Protein AF-A0A976DIZ8-F1 (afdb_monomer)

Sequence (407 aa):
MTGITNAMVRDAPTFFEIREALRALLTDAFFVAHNARFDYGFIKNEFRRVGEAFTSDALCTVRLSRALYPDADGHGLDAIIRRHRLSGFARHRAMGDVEATAAFVQHATDDHGADAVSAATKSLLKMPSLPAQLESNSIANLPDSPGVYLFYGINDLPIYIGKAKQLRERVRSHFSSDHMSSNDVRLSQELRRIEWQSTAGEFSALLLEAQWVKEKMPLHNIALRKRSKLGFYAISIGDDSVETAPLWFSADEWVAAQQSAEARIFYGPFNDKAAGKRWLADVTKLHRLCEHAVGISKPRGALDPCFARQVGRCLGACVDQETAQQHRERMIAALSGSEMPVWPFVGAVTFEERDEANDRVDLLQFDEWCALAGGVRLPFDVDVFKLIGRMLAKHADDFSGLRRIKV

Foldseek 3Di:
DAPDDCVNCVPPDDCVVCVVVVCVVQPPDEAEAAQSLLVVLVNQVSCVVVVHGDDHQYDHQLQLCCQQPVPAPDRHLVSLCVVLVPDDAPPSHPVSRVVSRVVSLVSSCVVVNPVSSVVSSVVVSVDQDAQSQEDPCQLVPFAQAWWKKFFAFPDPQTQDIDTDRGRSVVVCVLRGSPDHDPLSSVSSVRGNHMDIDGDFGRLRRLVVRLVCCCVRVHNSPVPSPDPFQWWKWKAWDDPPPPQQATDIDTQQRVVVVVPDPTDIWIFDGDSHPVRVLVVLVVLCQVLLAACCSHVNDPAPDQQRGGPCVVVVSHCRCSRPSAPSVRRSVSSCVSCPPRTDDFDFFDFKKWAWRHRPPVRDIDIWIDGRLFTDDPNHTDTRDPSSSVSVVVCCVPPVPRIPPGDGDPD

Nearest PDB structures (foldseek):
  1yd6-assembly1_D  TM=8.999E-01  e=1.025E-06  [Bacillus] caldotenax
  1yd3-assembly1_A  TM=9.220E-01  e=2.955E-06  Thermotoga maritima
  1yd1-assembly1_A  TM=9.243E-01  e=4.129E-06  Thermotoga maritima
  1yd2-assembly1_A  TM=9.216E-01  e=3.304E-06  Thermotoga maritima
  1yd4-assembly1_A  TM=9.228E-01  e=6.098E-06  Thermotoga maritima

Secondary structure (DSSP, 8-state):
-----HHHHHTSPPHHHHHHHHHHHHTTS-EEETTTHHHHHHHHHHHHHTT------EEEHHHHHHHH-TTSS--SHHHHHHHTT-----TTSHHHHHHHHHHHHHHHHHHH-HHHHHHHHHHHHTS----TTS-TTTTTTS-SS-EEEEEE-SSSSEEEEEEESSHHHHHHHTT-TTS--HHHHHHHHH--EEEEEE-SSHHHHHHHHHHHHHHH--TT-TTTT-----EEEEEE-STT----SPEEEEHHHHHHHHTSSS-EEEEEEESSHHHHHHHHHHHHHHTT--TTTTTSS--SSTTPPPHHHHTT-S--GGGTSS-HHHHHHHHHHHHTT-BPPPP-BSS-EEEEEEETTTTEEEEEEEETTEEEETTEEPP--HHHHHHHHHHHTT-TTSEES--B---

Solvent-accessible surface area (backbone atoms only — not comparable to full-atom values): 23288 Å² total; per-residue (Å²): 125,68,84,80,49,75,76,72,55,68,83,47,81,50,68,81,76,44,46,64,64,52,47,62,69,46,56,102,36,74,46,72,32,78,46,22,70,59,63,50,50,54,55,36,49,56,34,43,74,74,75,37,88,66,87,63,58,61,45,34,49,32,60,50,42,44,73,76,44,70,89,54,91,59,55,50,70,71,40,46,32,61,77,69,66,60,80,94,62,58,73,66,33,76,66,23,50,51,52,52,46,51,52,47,54,51,49,50,29,74,74,61,33,63,68,53,48,50,53,51,49,61,58,56,67,76,50,87,64,70,55,80,64,46,62,91,55,68,62,71,72,43,52,89,36,13,9,29,38,34,35,19,33,95,51,99,57,40,39,32,70,46,63,26,68,34,36,33,61,50,57,47,46,68,44,40,91,87,70,71,48,80,64,42,54,52,48,54,71,48,37,48,44,78,51,74,45,78,36,23,28,57,65,57,10,53,52,53,36,57,50,47,37,56,74,61,53,23,76,68,44,65,82,68,46,62,86,64,58,34,23,32,39,34,40,70,61,56,99,82,55,86,63,75,40,58,42,83,29,45,40,69,51,41,62,57,51,71,74,44,93,64,50,62,52,45,34,55,85,21,66,27,70,68,55,42,51,48,54,53,50,51,54,30,61,75,70,31,41,38,44,45,56,52,60,77,46,81,67,92,50,92,63,40,71,35,71,50,40,77,74,71,42,25,72,30,55,38,56,73,69,29,52,73,63,60,52,45,54,52,48,54,62,70,47,60,93,52,58,50,81,73,67,62,49,66,64,62,36,36,38,69,38,66,22,81,92,74,78,34,75,40,81,45,36,36,41,85,69,21,50,37,60,97,84,42,76,47,75,72,43,70,69,57,32,56,48,51,54,58,42,51,76,74,49,62,82,61,46,47,69,80,48,64,66,84,125

Radius of gyration: 30.92 Å; Cα contacts (8 Å, |Δi|>4): 605; chains: 1; bounding box: 74×35×81 Å

Structure (mmCIF, N/CA/C/O backbone):
data_AF-A0A976DIZ8-F1
#
_entry.id   AF-A0A976DIZ8-F1
#
loop_
_atom_site.group_PDB
_atom_site.id
_atom_site.type_symbol
_atom_site.label_atom_id
_atom_site.label_alt_id
_atom_site.label_comp_id
_atom_site.label_asym_id
_atom_site.label_entity_id
_atom_site.label_seq_id
_atom_site.pdbx_PDB_ins_code
_atom_site.Cartn_x
_atom_site.Cartn_y
_atom_site.Cartn_z
_atom_site.occupancy
_atom_site.B_iso_or_equiv
_atom_site.auth_seq_id
_atom_site.auth_comp_id
_atom_site.auth_asym_id
_atom_site.auth_atom_id
_atom_site.pdbx_PDB_model_num
ATOM 1 N N . MET A 1 1 ? -2.213 11.431 -29.470 1.00 51.69 1 MET A N 1
ATOM 2 C CA . MET A 1 1 ? -0.811 10.966 -29.548 1.00 51.69 1 MET A CA 1
ATOM 3 C C . MET A 1 1 ? -0.569 9.994 -30.704 1.00 51.69 1 MET A C 1
ATOM 5 O O . MET A 1 1 ? 0.372 10.235 -31.429 1.00 51.69 1 MET A O 1
ATOM 9 N N . THR A 1 2 ? -1.399 8.967 -30.945 1.00 62.09 2 THR A N 1
ATOM 10 C CA . THR A 1 2 ? -1.218 8.031 -32.090 1.00 62.09 2 THR A CA 1
ATOM 11 C C . THR A 1 2 ? -2.071 8.349 -33.329 1.00 62.09 2 THR A C 1
ATOM 13 O O . THR A 1 2 ? -1.835 7.821 -34.414 1.00 62.09 2 THR A O 1
ATOM 16 N N . GLY A 1 3 ? -3.109 9.181 -33.176 1.00 69.19 3 GLY A N 1
ATOM 17 C CA . GLY A 1 3 ? -4.080 9.462 -34.241 1.00 69.19 3 GLY A CA 1
ATOM 18 C C . GLY A 1 3 ? -5.002 8.281 -34.579 1.00 69.19 3 GLY A C 1
ATOM 19 O O . GLY A 1 3 ? -5.645 8.307 -35.622 1.00 69.19 3 GLY A O 1
ATOM 20 N N . ILE A 1 4 ? -5.053 7.248 -33.728 1.00 79.12 4 ILE A N 1
ATOM 21 C CA . ILE A 1 4 ? -5.977 6.111 -33.851 1.00 79.12 4 ILE A CA 1
ATOM 22 C C . ILE A 1 4 ? -7.301 6.481 -33.170 1.00 79.12 4 ILE A C 1
ATOM 24 O O . ILE A 1 4 ? -7.298 6.928 -32.023 1.00 79.12 4 ILE A O 1
ATOM 28 N N . THR A 1 5 ? -8.424 6.308 -33.870 1.00 86.19 5 THR A N 1
ATOM 29 C CA . THR A 1 5 ? -9.771 6.616 -33.359 1.00 86.19 5 THR A CA 1
ATOM 30 C C . THR A 1 5 ? -10.571 5.344 -33.083 1.00 86.19 5 THR A C 1
ATOM 32 O O . THR A 1 5 ? -10.300 4.299 -33.670 1.00 86.19 5 THR A O 1
ATOM 35 N N . ASN A 1 6 ? -11.612 5.439 -32.248 1.00 89.31 6 ASN A N 1
ATOM 36 C CA . ASN A 1 6 ? -12.526 4.316 -31.990 1.00 89.31 6 ASN A CA 1
ATOM 37 C C . ASN A 1 6 ? -13.172 3.769 -33.274 1.00 89.31 6 ASN A C 1
ATOM 39 O O . ASN A 1 6 ? -13.489 2.589 -33.338 1.00 89.31 6 ASN A O 1
ATOM 43 N N . ALA A 1 7 ? -13.358 4.611 -34.297 1.00 90.94 7 ALA A N 1
ATOM 44 C CA . ALA A 1 7 ? -13.878 4.178 -35.590 1.00 90.94 7 ALA A CA 1
ATOM 45 C C . ALA A 1 7 ? -12.876 3.294 -36.349 1.00 90.94 7 ALA A C 1
ATOM 47 O O . ALA A 1 7 ? -13.280 2.310 -36.952 1.00 90.94 7 ALA A O 1
ATOM 48 N N . MET A 1 8 ? -11.575 3.600 -36.274 1.00 86.19 8 MET A N 1
ATOM 49 C CA . MET A 1 8 ? -10.526 2.832 -36.960 1.00 86.19 8 MET A CA 1
ATOM 50 C C . MET A 1 8 ? -10.336 1.423 -36.391 1.00 86.19 8 MET A C 1
ATOM 52 O O . MET A 1 8 ? -9.870 0.546 -37.106 1.00 86.19 8 MET A O 1
ATOM 56 N N . VAL A 1 9 ? -10.649 1.219 -35.109 1.00 90.19 9 VAL A N 1
ATOM 57 C CA . VAL A 1 9 ? -10.436 -0.064 -34.418 1.00 90.19 9 VAL A CA 1
ATOM 58 C C . VAL A 1 9 ? -11.716 -0.872 -34.225 1.00 90.19 9 VAL A C 1
ATOM 60 O O . VAL A 1 9 ? -11.640 -1.992 -33.738 1.00 90.19 9 VAL A O 1
ATOM 63 N N . ARG A 1 10 ? -12.885 -0.319 -34.583 1.00 91.56 10 ARG A N 1
ATOM 64 C CA . ARG A 1 10 ? -14.187 -0.973 -34.375 1.00 91.56 10 ARG A CA 1
ATOM 65 C C . ARG A 1 10 ? -14.275 -2.319 -35.088 1.00 91.56 10 ARG A C 1
ATOM 67 O O . ARG A 1 10 ? -14.713 -3.285 -34.480 1.00 91.56 10 ARG A O 1
ATOM 74 N N . ASP A 1 11 ? -13.837 -2.338 -36.342 1.00 91.88 11 ASP A N 1
ATOM 75 C CA . ASP A 1 11 ? -13.905 -3.501 -37.233 1.00 91.88 11 ASP A CA 1
ATOM 76 C C . ASP A 1 11 ? -12.501 -4.057 -37.541 1.00 91.88 11 ASP A C 1
ATOM 78 O O . ASP A 1 11 ? -12.310 -4.828 -38.479 1.00 91.88 11 ASP A O 1
ATOM 82 N N . ALA A 1 12 ? -11.489 -3.622 -36.781 1.00 92.06 12 ALA A N 1
ATOM 83 C CA . ALA A 1 12 ? -10.128 -4.117 -36.923 1.00 92.06 12 ALA A CA 1
ATOM 84 C C . ALA A 1 12 ? -10.014 -5.530 -36.328 1.00 92.06 12 ALA A C 1
ATOM 86 O O . ALA A 1 12 ? -10.674 -5.825 -35.328 1.00 92.06 12 ALA A O 1
ATOM 87 N N . PRO A 1 13 ? -9.151 -6.391 -36.894 1.00 92.44 13 PRO A N 1
ATOM 88 C CA . PRO A 1 1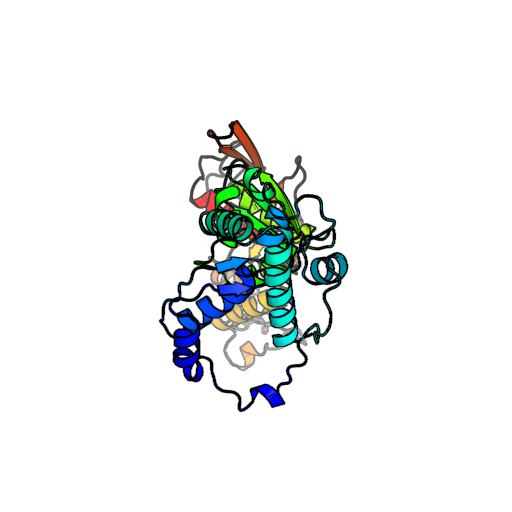3 ? -8.980 -7.739 -36.385 1.00 92.44 13 PRO A CA 1
ATOM 89 C C . PRO A 1 13 ? -8.423 -7.714 -34.959 1.00 92.44 13 PRO A C 1
ATOM 91 O O . PRO A 1 13 ? -7.557 -6.910 -34.598 1.00 92.44 13 PRO A O 1
ATOM 94 N N . THR A 1 14 ? -8.928 -8.626 -34.142 1.00 93.06 14 THR A N 1
ATOM 95 C CA . THR A 1 14 ? -8.436 -8.901 -32.799 1.00 93.06 14 THR A CA 1
ATOM 96 C C . THR A 1 14 ? -7.023 -9.472 -32.847 1.00 93.06 14 THR A C 1
ATOM 98 O O . THR A 1 14 ? -6.583 -10.033 -33.852 1.00 93.06 14 THR A O 1
ATOM 101 N N . PHE A 1 15 ? -6.310 -9.401 -31.718 1.00 92.50 15 PHE A N 1
ATOM 102 C CA . PHE A 1 15 ? -5.000 -10.042 -31.615 1.00 92.50 15 PHE A CA 1
ATOM 103 C C . PHE A 1 15 ? -5.067 -11.537 -31.956 1.00 92.50 15 PHE A C 1
ATOM 105 O O . PHE A 1 15 ? -4.205 -12.046 -32.666 1.00 92.50 15 PHE A O 1
ATOM 112 N N . PHE A 1 16 ? -6.118 -12.226 -31.494 1.00 92.62 16 PHE A N 1
ATOM 113 C CA . PHE A 1 16 ? -6.321 -13.640 -31.787 1.00 92.62 16 PHE A CA 1
ATOM 114 C C . PHE A 1 16 ? -6.349 -13.891 -33.300 1.00 92.62 16 PHE A C 1
ATOM 116 O O . PHE A 1 16 ? -5.693 -14.813 -33.764 1.00 92.62 16 PHE A O 1
ATOM 123 N N . GLU A 1 17 ? -7.020 -13.054 -34.086 1.00 94.12 17 GLU A N 1
ATOM 124 C CA . GLU A 1 17 ? -7.113 -13.222 -35.543 1.00 94.12 17 GLU A CA 1
ATOM 125 C C . GLU A 1 17 ? -5.789 -12.954 -36.276 1.00 94.12 17 GLU A C 1
ATOM 127 O O . GLU A 1 17 ? -5.514 -13.600 -37.284 1.00 94.12 17 GLU A O 1
ATOM 132 N N . ILE A 1 18 ? -4.940 -12.052 -35.768 1.00 94.50 18 ILE A N 1
ATOM 133 C CA . ILE A 1 18 ? -3.658 -11.709 -36.417 1.00 94.50 18 ILE A CA 1
ATOM 134 C C . ILE A 1 18 ? -2.456 -12.519 -35.912 1.00 94.50 18 ILE A C 1
ATOM 136 O O . ILE A 1 18 ? -1.374 -12.414 -36.492 1.00 94.50 18 ILE A O 1
ATOM 140 N N . ARG A 1 19 ? -2.605 -13.299 -34.832 1.00 93.31 19 ARG A N 1
ATOM 141 C CA . ARG A 1 19 ? -1.468 -13.897 -34.107 1.00 93.31 19 ARG A CA 1
ATOM 142 C C . ARG A 1 19 ? -0.585 -14.796 -34.973 1.00 93.31 19 ARG A C 1
ATOM 144 O O . ARG A 1 19 ? 0.632 -14.718 -34.851 1.00 93.31 19 ARG A O 1
ATOM 151 N N . GLU A 1 20 ? -1.174 -15.591 -35.867 1.00 92.25 20 GLU A N 1
ATOM 152 C CA . GLU A 1 20 ? -0.430 -16.516 -36.737 1.00 92.25 20 GLU A CA 1
ATOM 153 C C . GLU A 1 20 ? 0.381 -15.758 -37.790 1.00 92.25 20 GLU A C 1
ATOM 155 O O . GLU A 1 20 ? 1.561 -16.036 -37.995 1.00 92.25 20 GLU A O 1
ATOM 160 N N . ALA A 1 21 ? -0.221 -14.735 -38.404 1.00 92.31 21 ALA A N 1
ATOM 161 C CA . ALA A 1 21 ? 0.467 -13.877 -39.363 1.00 92.31 21 ALA A CA 1
ATOM 162 C C . ALA A 1 21 ? 1.617 -13.108 -38.694 1.00 92.31 21 ALA A C 1
ATOM 164 O O . ALA A 1 21 ? 2.721 -13.040 -39.231 1.00 92.31 21 ALA A O 1
ATOM 165 N N . LEU A 1 22 ? 1.385 -12.575 -37.490 1.00 90.38 22 LEU A N 1
ATOM 166 C CA . LEU A 1 22 ? 2.418 -11.891 -36.719 1.00 90.38 22 LEU A CA 1
ATOM 167 C C . LEU A 1 22 ? 3.536 -12.851 -36.291 1.00 90.38 22 LEU A C 1
ATOM 169 O O . LEU A 1 22 ? 4.710 -12.508 -36.397 1.00 90.38 22 LEU A O 1
ATOM 173 N N . ARG A 1 23 ? 3.196 -14.063 -35.840 1.00 87.56 23 ARG A N 1
ATOM 174 C CA . ARG A 1 23 ? 4.169 -15.096 -35.468 1.00 87.56 23 ARG A CA 1
ATOM 175 C C . ARG A 1 23 ? 5.042 -15.483 -36.656 1.00 87.56 23 ARG A C 1
ATOM 177 O O . ARG A 1 23 ? 6.257 -15.557 -36.496 1.00 87.56 23 ARG A O 1
ATOM 184 N N . ALA A 1 24 ? 4.453 -15.664 -37.835 1.00 88.88 24 ALA A N 1
ATOM 185 C CA . ALA A 1 24 ? 5.196 -15.964 -39.054 1.00 88.88 24 ALA A CA 1
ATOM 186 C C . ALA A 1 24 ? 6.201 -14.855 -39.413 1.00 88.88 24 ALA A C 1
ATOM 188 O O . ALA A 1 24 ? 7.329 -15.163 -39.778 1.00 88.88 24 ALA A O 1
ATOM 189 N N . LEU A 1 25 ? 5.835 -13.578 -39.240 1.00 87.69 25 LEU A N 1
ATOM 190 C CA . LEU A 1 25 ? 6.742 -12.444 -39.482 1.00 87.69 25 LEU A CA 1
ATOM 191 C C . LEU A 1 25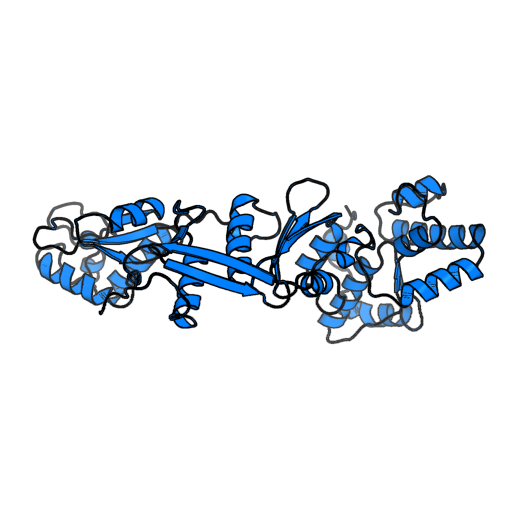 ? 7.899 -12.352 -38.476 1.00 87.69 25 LEU A C 1
ATOM 193 O O . LEU A 1 25 ? 8.941 -11.785 -38.794 1.00 87.69 25 LEU A O 1
ATOM 197 N N . LEU A 1 26 ? 7.701 -12.851 -37.255 1.00 84.31 26 LEU A N 1
ATOM 198 C CA . LEU A 1 26 ? 8.660 -12.735 -36.152 1.00 84.31 26 LEU A CA 1
ATOM 199 C C . LEU A 1 26 ? 9.518 -13.993 -35.951 1.00 84.31 26 LEU A C 1
ATOM 201 O O . LEU A 1 26 ? 10.469 -13.959 -35.170 1.00 84.31 26 LEU A O 1
ATOM 205 N N . THR A 1 27 ? 9.182 -15.097 -36.620 1.00 81.12 27 THR A N 1
ATOM 206 C CA . THR A 1 27 ? 9.948 -16.349 -36.559 1.00 81.12 27 THR A CA 1
ATOM 207 C C . THR A 1 27 ? 11.253 -16.185 -37.337 1.00 81.12 27 THR A C 1
ATOM 209 O O . THR A 1 27 ? 11.248 -15.641 -38.436 1.00 81.12 27 THR A O 1
ATOM 212 N N . ASP A 1 28 ? 12.371 -16.613 -36.743 1.00 80.25 28 ASP A N 1
ATOM 213 C CA . ASP A 1 28 ? 13.735 -16.490 -37.291 1.00 80.25 28 ASP A CA 1
ATOM 214 C C . ASP A 1 28 ? 14.177 -15.054 -37.644 1.00 80.25 28 ASP A C 1
ATOM 216 O O . ASP A 1 28 ? 15.145 -14.843 -38.377 1.00 80.25 28 ASP A O 1
ATOM 220 N N . ALA A 1 29 ? 13.499 -14.049 -37.080 1.00 83.25 29 ALA A N 1
ATOM 221 C CA . ALA A 1 29 ? 13.803 -12.637 -37.267 1.00 83.25 29 ALA A CA 1
ATOM 222 C C . ALA A 1 29 ? 14.274 -11.972 -35.964 1.00 83.25 29 ALA A C 1
ATOM 224 O O . ALA A 1 29 ? 13.821 -12.303 -34.863 1.00 83.25 29 ALA A O 1
ATOM 225 N N 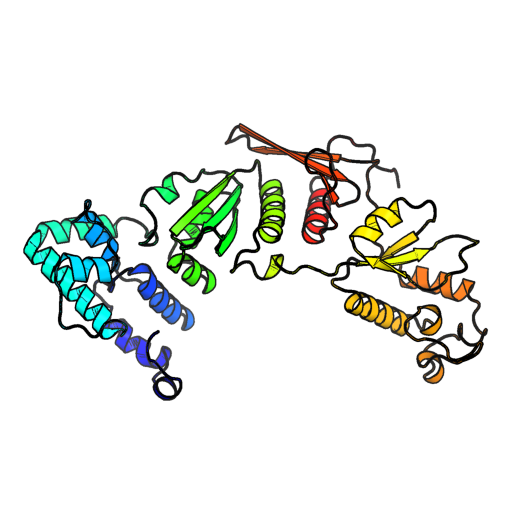. PHE A 1 30 ? 15.145 -10.966 -36.101 1.00 83.19 30 PHE A N 1
ATOM 226 C CA . PHE A 1 30 ? 15.471 -10.056 -35.004 1.00 83.19 30 PHE A CA 1
ATOM 227 C C . PHE A 1 30 ? 14.348 -9.036 -34.815 1.00 83.19 30 PHE A C 1
ATOM 229 O O . PHE A 1 30 ? 13.990 -8.301 -35.737 1.00 83.19 30 PHE A O 1
ATOM 236 N N . PHE A 1 31 ? 13.841 -8.926 -33.592 1.00 86.44 31 PHE A N 1
ATOM 237 C CA . PHE A 1 31 ? 12.908 -7.882 -33.205 1.00 86.44 31 PHE A CA 1
ATOM 238 C C . PHE A 1 31 ? 13.647 -6.554 -32.993 1.00 86.44 31 PHE A C 1
ATOM 240 O O . PHE A 1 31 ? 14.245 -6.310 -31.943 1.00 86.44 31 PHE A O 1
ATOM 247 N N . VAL A 1 32 ? 13.618 -5.670 -33.988 1.00 88.44 32 VAL A N 1
ATOM 248 C CA . VAL A 1 32 ? 14.286 -4.363 -33.911 1.00 88.44 32 VAL A CA 1
ATOM 249 C C . VAL A 1 32 ? 13.275 -3.267 -33.600 1.00 88.44 32 VAL A C 1
ATOM 251 O O . VAL A 1 32 ? 12.296 -3.096 -34.320 1.00 88.44 32 VAL A O 1
ATOM 254 N N . ALA A 1 33 ? 13.531 -2.483 -32.554 1.00 87.44 33 ALA A N 1
ATOM 255 C CA . ALA A 1 33 ? 12.687 -1.339 -32.219 1.00 87.44 33 ALA A CA 1
ATOM 256 C C . ALA A 1 33 ? 13.443 -0.248 -31.447 1.00 87.44 33 ALA A C 1
ATOM 258 O O . ALA A 1 33 ? 14.450 -0.487 -30.762 1.00 87.44 33 ALA A O 1
ATOM 259 N N . HIS A 1 34 ? 12.944 0.984 -31.547 1.00 85.44 34 HIS A N 1
ATOM 260 C CA . HIS A 1 34 ? 13.452 2.099 -30.762 1.00 85.44 34 HIS A CA 1
ATOM 261 C C . HIS A 1 34 ? 12.857 2.058 -29.358 1.00 85.44 34 HIS A C 1
ATOM 263 O O . HIS A 1 34 ? 11.666 2.265 -29.178 1.00 85.44 34 HIS A O 1
ATOM 269 N N . ASN A 1 35 ? 13.703 1.772 -28.362 1.00 79.88 35 ASN A N 1
ATOM 270 C CA . ASN A 1 35 ? 13.272 1.309 -27.040 1.00 79.88 35 ASN A CA 1
ATOM 271 C C . ASN A 1 35 ? 12.564 -0.063 -27.100 1.00 79.88 35 ASN A C 1
ATOM 273 O O . ASN A 1 35 ? 11.532 -0.256 -26.467 1.00 79.88 35 ASN A O 1
ATOM 277 N N . ALA A 1 36 ? 13.153 -1.028 -27.827 1.00 81.81 36 ALA A N 1
ATOM 278 C CA . ALA A 1 36 ? 12.550 -2.327 -28.168 1.00 81.81 36 ALA A CA 1
ATOM 279 C C . ALA A 1 36 ? 11.885 -3.094 -27.023 1.00 81.81 36 ALA A C 1
ATOM 281 O O . ALA A 1 36 ? 10.942 -3.844 -27.246 1.00 81.81 36 ALA A O 1
ATOM 282 N N . ARG A 1 37 ? 12.343 -2.892 -25.787 1.00 71.38 37 ARG A N 1
ATOM 283 C CA . ARG A 1 37 ? 11.727 -3.487 -24.605 1.00 71.38 37 ARG A CA 1
ATOM 284 C C . ARG A 1 37 ? 10.241 -3.126 -24.458 1.00 71.38 37 ARG A C 1
ATOM 286 O O . ARG A 1 37 ? 9.473 -3.956 -23.976 1.00 71.38 37 ARG A O 1
ATOM 293 N N . PHE A 1 38 ? 9.858 -1.911 -24.847 1.00 72.50 38 PHE A N 1
ATOM 294 C CA . PHE A 1 38 ? 8.477 -1.442 -24.828 1.00 72.50 38 PHE A CA 1
ATOM 295 C C . PHE A 1 38 ? 7.609 -2.295 -25.759 1.00 72.50 38 PHE A C 1
ATOM 297 O O . PHE A 1 38 ? 6.765 -3.046 -25.275 1.00 72.50 38 PHE A O 1
ATOM 304 N N . ASP A 1 39 ? 7.871 -2.252 -27.066 1.00 81.25 39 ASP A N 1
ATOM 305 C CA . ASP A 1 39 ? 7.075 -2.949 -28.083 1.00 81.25 39 ASP A CA 1
ATOM 306 C C . ASP A 1 39 ? 7.109 -4.473 -27.904 1.00 81.25 39 ASP A C 1
ATOM 308 O O . ASP A 1 39 ? 6.077 -5.143 -27.989 1.00 81.25 39 ASP A O 1
ATOM 312 N N . TYR A 1 40 ? 8.273 -5.022 -27.544 1.00 82.75 40 TYR A N 1
ATOM 313 C CA . TYR A 1 40 ? 8.436 -6.446 -27.258 1.00 82.75 40 TYR A CA 1
ATOM 314 C C . TYR A 1 40 ? 7.557 -6.901 -26.083 1.00 82.75 40 TYR A C 1
ATOM 316 O O . TYR A 1 40 ? 6.974 -7.985 -26.113 1.00 82.75 40 TYR A O 1
ATOM 324 N N . GLY A 1 41 ? 7.420 -6.060 -25.050 1.00 74.31 41 GLY A N 1
ATOM 325 C CA . GLY A 1 41 ? 6.549 -6.318 -23.906 1.00 74.31 41 GLY A CA 1
ATOM 326 C C . GLY A 1 41 ? 5.069 -6.401 -24.286 1.00 74.31 41 GLY A C 1
ATOM 327 O O . GLY A 1 41 ? 4.376 -7.290 -23.788 1.00 74.31 41 GLY A O 1
ATOM 328 N N . PHE A 1 42 ? 4.594 -5.534 -25.191 1.00 82.81 42 PHE A N 1
ATOM 329 C CA . PHE A 1 42 ? 3.218 -5.604 -25.706 1.00 82.81 42 PHE A CA 1
ATOM 330 C C . PHE A 1 42 ? 2.972 -6.919 -26.432 1.00 82.81 42 PHE A C 1
ATOM 332 O O . PHE A 1 42 ? 2.051 -7.646 -26.068 1.00 82.81 42 PHE A O 1
ATOM 339 N N . ILE A 1 43 ? 3.831 -7.265 -27.391 1.00 85.19 43 ILE A N 1
ATOM 340 C CA . ILE A 1 43 ? 3.676 -8.482 -28.196 1.00 85.19 43 ILE A CA 1
ATOM 341 C C . ILE A 1 43 ? 3.722 -9.730 -27.308 1.00 85.19 43 ILE A C 1
ATOM 343 O O . ILE A 1 43 ? 2.827 -10.572 -27.379 1.00 85.19 43 ILE A O 1
ATOM 347 N N . LYS A 1 44 ? 4.702 -9.822 -26.399 1.00 81.56 44 LYS A N 1
ATOM 348 C CA . LYS A 1 44 ? 4.814 -10.947 -25.458 1.00 81.56 44 LYS A CA 1
ATOM 349 C C . LYS A 1 44 ? 3.575 -11.088 -24.574 1.00 81.56 44 LYS A C 1
ATOM 351 O O . LYS A 1 44 ? 3.138 -12.204 -24.300 1.00 81.56 44 LYS A O 1
ATOM 356 N N . ASN A 1 45 ? 3.007 -9.973 -24.113 1.00 79.44 45 ASN A N 1
ATOM 357 C CA . ASN A 1 45 ? 1.813 -10.001 -23.278 1.00 79.44 45 ASN A CA 1
ATOM 358 C C . ASN A 1 45 ? 0.556 -10.408 -24.060 1.00 79.44 45 ASN A C 1
ATOM 360 O O . ASN A 1 45 ? -0.261 -11.151 -23.521 1.00 79.44 45 ASN A O 1
ATOM 364 N N . GLU A 1 46 ? 0.402 -9.968 -25.310 1.00 87.81 46 GLU A N 1
ATOM 365 C CA . GLU A 1 46 ? -0.732 -10.382 -26.143 1.00 87.81 46 GLU A CA 1
ATOM 366 C C . GLU A 1 46 ? -0.679 -11.881 -26.483 1.00 87.81 46 GLU A C 1
ATOM 368 O O . GLU A 1 46 ? -1.689 -12.566 -26.332 1.00 87.81 46 GLU A O 1
ATOM 373 N N . PHE A 1 47 ? 0.499 -12.437 -26.801 1.00 84.25 47 PHE A N 1
ATOM 374 C CA . PHE A 1 47 ? 0.655 -13.894 -26.946 1.00 84.25 47 PHE A CA 1
ATOM 375 C C . PHE A 1 47 ? 0.326 -14.639 -25.645 1.00 84.25 47 PHE A C 1
ATOM 377 O O . PHE A 1 47 ? -0.422 -15.617 -25.657 1.00 84.25 47 PHE A O 1
ATOM 384 N N . ARG A 1 48 ? 0.778 -14.128 -24.493 1.00 83.19 48 ARG A N 1
ATOM 385 C CA . ARG A 1 48 ? 0.456 -14.735 -23.193 1.00 83.19 48 ARG A CA 1
ATOM 386 C C . ARG A 1 48 ? -1.048 -14.764 -22.915 1.00 83.19 48 ARG A C 1
ATOM 388 O O . ARG A 1 48 ? -1.535 -15.735 -22.343 1.00 83.19 48 ARG A O 1
ATOM 395 N N . ARG A 1 49 ? -1.793 -13.723 -23.302 1.00 83.88 49 ARG A N 1
ATOM 396 C CA . ARG A 1 49 ? -3.253 -13.653 -23.095 1.00 83.88 49 ARG A CA 1
ATOM 397 C C . ARG A 1 49 ? -4.013 -14.762 -23.808 1.00 83.88 49 ARG A C 1
ATOM 399 O O . ARG A 1 49 ? -5.058 -15.172 -23.315 1.00 83.88 49 ARG A O 1
ATOM 406 N N . VAL A 1 50 ? -3.487 -15.247 -24.929 1.00 88.38 50 VAL A N 1
ATOM 407 C CA . VAL A 1 50 ? -4.062 -16.371 -25.681 1.00 88.38 50 VAL A CA 1
ATOM 408 C C . VAL A 1 50 ? -3.442 -17.720 -25.294 1.00 88.38 50 VAL A C 1
ATOM 410 O O . VAL A 1 50 ? -3.700 -18.723 -25.946 1.00 88.38 50 VAL A O 1
ATOM 413 N N . GLY A 1 51 ? -2.657 -17.765 -24.210 1.00 81.00 51 GLY A N 1
ATOM 414 C CA . GLY A 1 51 ? -2.036 -18.990 -23.700 1.00 81.00 51 GLY A CA 1
ATOM 415 C C . GLY A 1 51 ? -0.757 -19.400 -24.430 1.00 81.00 51 GLY A C 1
ATOM 416 O O . GLY A 1 51 ? -0.291 -20.522 -24.252 1.00 81.00 51 GLY A O 1
ATOM 417 N N . GLU A 1 52 ? -0.169 -18.510 -25.229 1.00 81.25 52 GLU A N 1
ATOM 418 C CA . GLU A 1 52 ? 1.008 -18.804 -26.040 1.00 81.25 52 GLU A CA 1
ATOM 419 C C . GLU A 1 52 ? 2.263 -18.104 -25.500 1.00 81.25 52 GLU A C 1
ATOM 421 O O . GLU A 1 52 ? 2.230 -16.969 -25.018 1.00 81.25 52 GLU A O 1
ATOM 426 N N . ALA A 1 53 ? 3.412 -18.770 -25.615 1.00 74.69 53 ALA A N 1
ATOM 427 C CA . ALA A 1 53 ? 4.703 -18.148 -25.347 1.00 74.69 53 ALA A CA 1
ATOM 428 C C . ALA A 1 53 ? 5.220 -17.410 -26.595 1.00 74.69 53 ALA A C 1
ATOM 430 O O . ALA A 1 53 ? 4.995 -17.826 -27.738 1.00 74.69 53 ALA A O 1
ATOM 431 N N . PHE A 1 54 ? 5.947 -16.317 -26.364 1.00 79.62 54 PHE A N 1
ATOM 432 C CA . PHE A 1 54 ? 6.648 -15.576 -27.406 1.00 79.62 54 PHE A CA 1
ATOM 433 C C . PHE A 1 54 ? 8.059 -15.212 -26.948 1.00 79.62 54 PHE A C 1
ATOM 435 O O . PHE A 1 54 ? 8.250 -14.620 -25.879 1.00 79.62 54 PHE A O 1
ATOM 442 N N . 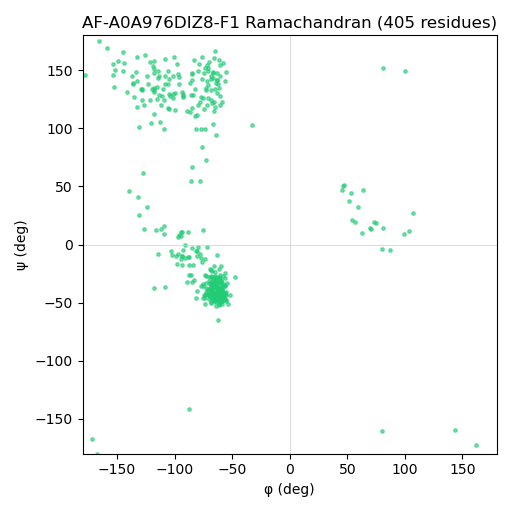THR A 1 55 ? 9.030 -15.572 -27.784 1.00 76.75 55 THR A N 1
ATOM 443 C CA . THR A 1 55 ? 10.453 -15.290 -27.613 1.00 76.75 55 THR A CA 1
ATOM 444 C C . THR A 1 55 ? 11.067 -14.957 -28.970 1.00 76.75 55 THR A C 1
ATOM 446 O O . THR A 1 55 ? 10.856 -15.700 -29.923 1.00 76.75 55 THR A O 1
ATOM 449 N N . SER A 1 56 ? 11.827 -13.869 -29.052 1.00 77.56 56 SER A N 1
ATOM 450 C CA . SER A 1 56 ? 12.620 -13.472 -30.220 1.00 77.56 56 SER A CA 1
ATOM 451 C C . SER A 1 56 ? 13.819 -12.650 -29.739 1.00 77.56 56 SER A C 1
ATOM 453 O O . SER A 1 56 ? 13.744 -11.974 -28.706 1.00 77.56 56 SER A O 1
ATOM 455 N N . ASP A 1 57 ? 14.929 -12.718 -30.469 1.00 81.19 57 ASP A N 1
ATOM 456 C CA . ASP A 1 57 ? 16.090 -11.878 -30.200 1.00 81.19 57 ASP A CA 1
ATOM 457 C C . ASP A 1 57 ? 15.755 -10.416 -30.497 1.00 81.19 57 ASP A C 1
ATOM 459 O O . ASP A 1 57 ? 15.396 -10.067 -31.619 1.00 81.19 57 ASP A O 1
ATOM 463 N N . ALA A 1 58 ? 15.887 -9.538 -29.500 1.00 84.19 58 ALA A N 1
ATOM 464 C CA . ALA A 1 58 ? 15.490 -8.140 -29.628 1.00 84.19 58 ALA A CA 1
ATOM 465 C C . ALA A 1 58 ? 16.686 -7.177 -29.633 1.00 84.19 58 ALA A C 1
ATOM 467 O O . ALA A 1 58 ? 17.492 -7.151 -28.699 1.00 84.19 58 ALA A O 1
ATOM 468 N N . LEU A 1 59 ? 16.751 -6.303 -30.640 1.00 86.94 59 LEU A N 1
ATOM 469 C CA . LEU A 1 59 ? 17.729 -5.221 -30.736 1.00 86.94 59 LEU A CA 1
ATOM 470 C C . LEU A 1 59 ? 17.075 -3.872 -30.423 1.00 86.94 59 LEU A C 1
ATOM 472 O O . LEU A 1 59 ? 16.212 -3.377 -31.147 1.00 86.94 59 LEU A O 1
ATOM 476 N N . CYS A 1 60 ? 17.540 -3.234 -29.348 1.00 88.06 60 CYS A N 1
ATOM 477 C CA . CYS A 1 60 ? 17.127 -1.881 -28.989 1.00 88.06 60 CYS A CA 1
ATOM 478 C C . CYS A 1 60 ? 18.042 -0.844 -29.649 1.00 88.06 60 CYS A C 1
ATOM 480 O O . CYS A 1 60 ? 19.214 -0.724 -29.280 1.00 88.06 60 CYS A O 1
ATOM 482 N N . THR A 1 61 ? 17.500 -0.032 -30.560 1.00 90.88 61 THR A N 1
ATOM 483 C CA . THR A 1 61 ? 18.308 0.955 -31.300 1.00 90.88 61 THR A CA 1
ATOM 484 C C . THR A 1 61 ? 18.823 2.109 -30.442 1.00 90.88 61 THR A C 1
ATOM 486 O O . THR A 1 61 ? 19.852 2.690 -30.769 1.00 90.88 61 THR A O 1
ATOM 489 N N . VAL A 1 62 ? 18.206 2.388 -29.288 1.00 89.06 62 VAL A N 1
ATOM 490 C CA . VAL A 1 62 ? 18.779 3.322 -28.299 1.00 89.06 62 VAL A CA 1
ATOM 491 C C . VAL A 1 62 ? 20.102 2.782 -27.756 1.00 89.06 62 VAL A C 1
ATOM 493 O O . VAL A 1 62 ? 21.094 3.506 -27.677 1.00 89.06 62 VAL A O 1
ATOM 496 N N . ARG A 1 63 ? 20.132 1.490 -27.402 1.00 85.81 63 ARG A N 1
ATOM 497 C CA . ARG A 1 63 ? 21.343 0.831 -26.897 1.00 85.81 63 ARG A CA 1
ATOM 498 C C . ARG A 1 63 ? 22.397 0.722 -27.990 1.00 85.81 63 ARG A C 1
ATOM 500 O O . ARG A 1 63 ? 23.562 0.979 -27.715 1.00 85.81 63 ARG A O 1
ATOM 507 N N . LEU A 1 64 ? 21.975 0.409 -29.215 1.00 91.38 64 LEU A N 1
ATOM 508 C CA . LEU A 1 64 ? 22.860 0.427 -30.375 1.00 91.38 64 LEU A CA 1
ATOM 509 C C . LEU A 1 64 ? 23.480 1.817 -30.566 1.00 91.38 64 LEU A C 1
ATOM 511 O O . LEU A 1 64 ? 24.694 1.932 -30.681 1.00 91.38 64 LEU A O 1
ATOM 515 N N . SER A 1 65 ? 22.675 2.883 -30.497 1.00 92.94 65 SER A N 1
ATOM 516 C CA . SER A 1 65 ? 23.197 4.244 -30.608 1.00 92.94 65 SER A CA 1
ATOM 517 C C . SER A 1 65 ? 24.157 4.612 -29.482 1.00 92.94 65 SER A C 1
ATOM 519 O O . SER A 1 65 ? 25.084 5.357 -29.758 1.00 92.94 65 SER A O 1
ATOM 521 N N . ARG A 1 66 ? 23.946 4.150 -28.246 1.00 90.19 66 ARG A N 1
ATOM 522 C CA . ARG A 1 66 ? 24.886 4.383 -27.134 1.00 90.19 66 ARG A CA 1
ATOM 523 C C . ARG A 1 66 ? 26.205 3.653 -27.323 1.00 90.19 66 ARG A C 1
ATOM 525 O O . ARG A 1 66 ? 27.246 4.193 -26.986 1.00 90.19 66 ARG A O 1
ATOM 532 N N . ALA A 1 67 ? 26.144 2.430 -27.841 1.00 88.81 67 ALA A N 1
ATOM 533 C CA . ALA A 1 67 ? 27.333 1.629 -28.086 1.00 88.81 67 ALA A CA 1
ATOM 534 C C . ALA A 1 67 ? 28.198 2.218 -29.209 1.00 88.81 67 ALA A C 1
ATOM 536 O O . ALA A 1 67 ? 29.418 2.173 -29.114 1.00 88.81 67 ALA A O 1
ATOM 537 N N . LEU A 1 68 ? 27.567 2.764 -30.253 1.00 92.50 68 LEU A N 1
ATOM 538 C CA . LEU A 1 68 ? 28.266 3.303 -31.423 1.00 92.50 68 LEU A CA 1
ATOM 539 C C . LEU A 1 68 ? 28.632 4.791 -31.283 1.00 92.50 68 LEU A C 1
ATOM 541 O O . LEU A 1 68 ? 29.673 5.209 -31.773 1.00 92.50 68 LEU A O 1
ATOM 545 N N . TYR A 1 69 ? 27.814 5.576 -30.574 1.00 92.44 69 TYR A N 1
ATOM 546 C CA . TYR A 1 69 ? 27.965 7.032 -30.437 1.00 92.44 69 TYR A CA 1
ATOM 547 C C . TYR A 1 69 ? 27.961 7.477 -28.961 1.00 92.44 69 TYR A C 1
ATOM 549 O O . TYR A 1 69 ? 27.048 8.203 -28.562 1.00 92.44 69 TYR A O 1
ATOM 557 N N . PRO A 1 70 ? 28.914 7.034 -28.123 1.00 88.50 70 PRO A N 1
ATOM 558 C CA . PRO A 1 70 ? 28.864 7.241 -26.671 1.00 88.50 70 PRO A CA 1
ATOM 559 C C . PRO A 1 70 ? 28.846 8.717 -26.246 1.00 88.50 70 PRO A C 1
ATOM 561 O O . PRO A 1 70 ? 28.193 9.047 -25.260 1.00 88.50 70 PRO A O 1
ATOM 564 N N . ASP A 1 71 ? 29.493 9.600 -27.011 1.00 89.56 71 ASP A N 1
ATOM 565 C CA . ASP A 1 71 ? 29.654 11.025 -26.675 1.00 89.56 71 ASP A CA 1
ATOM 566 C C . ASP A 1 71 ? 28.504 11.916 -27.174 1.00 89.56 71 ASP A C 1
ATOM 568 O O . ASP A 1 71 ? 28.610 13.141 -27.193 1.00 89.56 71 ASP A O 1
ATOM 572 N N . ALA A 1 72 ? 27.405 11.327 -27.649 1.00 86.56 72 ALA A N 1
ATOM 573 C CA . ALA A 1 72 ? 26.326 12.097 -28.245 1.00 86.56 72 ALA A CA 1
ATOM 574 C C . ALA A 1 72 ? 25.329 12.656 -27.220 1.00 86.56 72 ALA A C 1
ATOM 576 O O . ALA A 1 72 ? 24.871 11.952 -26.319 1.00 86.56 72 ALA A O 1
ATOM 577 N N . ASP A 1 73 ? 24.864 13.882 -27.475 1.00 79.69 73 ASP A N 1
ATOM 578 C CA . ASP A 1 73 ? 23.819 14.560 -26.703 1.00 79.69 73 ASP A CA 1
ATOM 579 C C . ASP A 1 73 ? 22.424 13.953 -26.960 1.00 79.69 73 ASP A C 1
ATOM 581 O O . ASP A 1 73 ? 21.555 14.514 -27.635 1.00 79.69 73 ASP A O 1
ATOM 585 N N . GLY A 1 74 ? 22.206 12.756 -26.415 1.00 79.81 74 GLY A N 1
ATOM 586 C CA . GLY A 1 74 ? 20.925 12.060 -26.404 1.00 79.81 74 GLY A CA 1
ATOM 587 C C . GLY A 1 74 ? 20.768 10.967 -27.465 1.00 79.81 74 GLY A C 1
ATOM 588 O O . GLY A 1 74 ? 21.286 11.019 -28.577 1.00 79.81 74 GLY A O 1
ATOM 589 N N . HIS A 1 75 ? 19.973 9.956 -27.103 1.00 89.00 75 HIS A N 1
ATOM 590 C CA . HIS A 1 75 ? 19.749 8.747 -27.909 1.00 89.00 75 HIS A CA 1
ATOM 591 C C . HIS A 1 75 ? 18.272 8.441 -28.161 1.00 89.00 75 HIS A C 1
ATOM 593 O O . HIS A 1 75 ? 17.932 7.337 -28.579 1.00 89.00 75 HIS A O 1
ATOM 599 N N . GLY A 1 76 ? 17.384 9.396 -27.879 1.00 85.88 76 GLY A N 1
ATOM 600 C CA . GLY A 1 76 ? 15.986 9.298 -28.293 1.00 85.88 76 GLY A CA 1
ATOM 601 C C . GLY A 1 76 ? 15.854 9.452 -29.809 1.00 85.88 76 GLY A C 1
ATOM 602 O O . GLY A 1 76 ? 16.712 10.060 -30.445 1.00 85.88 76 GLY A O 1
ATOM 603 N N . LEU A 1 77 ? 14.769 8.939 -30.386 1.00 87.50 77 LEU A N 1
ATOM 604 C CA . LEU A 1 77 ? 14.586 8.885 -31.838 1.00 87.50 77 LEU A CA 1
ATOM 605 C C . LEU A 1 77 ? 14.679 10.273 -32.482 1.00 87.50 77 LEU A C 1
ATOM 607 O O . LEU A 1 77 ? 15.371 10.429 -33.478 1.00 87.50 77 LEU A O 1
ATOM 611 N N . ASP A 1 78 ? 14.093 11.302 -31.863 1.00 86.44 78 ASP A N 1
ATOM 612 C CA . ASP A 1 78 ? 14.188 12.683 -32.361 1.00 86.44 78 ASP A CA 1
ATOM 613 C C . ASP A 1 78 ? 15.617 13.245 -32.300 1.00 86.44 78 ASP A C 1
ATOM 615 O O . ASP A 1 78 ? 16.012 14.023 -33.168 1.00 86.44 78 ASP A O 1
ATOM 619 N N . ALA A 1 79 ? 16.404 12.858 -31.290 1.00 87.06 79 ALA A N 1
ATOM 620 C CA . ALA A 1 79 ? 17.807 13.255 -31.183 1.00 87.06 79 ALA A CA 1
ATOM 621 C C . ALA A 1 79 ? 18.647 12.563 -32.263 1.00 87.06 79 ALA A C 1
ATOM 623 O O . ALA A 1 79 ? 19.430 13.223 -32.937 1.00 87.06 79 ALA A O 1
ATOM 624 N N . ILE A 1 80 ? 18.417 11.265 -32.489 1.00 91.69 80 ILE A N 1
ATOM 625 C CA . ILE A 1 80 ? 19.078 10.483 -33.541 1.00 91.69 80 ILE A CA 1
ATOM 626 C C . ILE A 1 80 ? 18.759 11.055 -34.925 1.00 91.69 80 ILE A C 1
ATOM 628 O O . ILE A 1 80 ? 19.675 11.318 -35.701 1.00 91.69 80 ILE A O 1
ATOM 632 N N . ILE A 1 81 ? 17.477 11.292 -35.218 1.00 90.88 81 ILE A N 1
ATOM 633 C CA . ILE A 1 81 ? 17.017 11.867 -36.489 1.00 90.88 81 ILE A CA 1
ATOM 634 C C . ILE A 1 81 ? 17.693 13.214 -36.739 1.00 90.88 81 ILE A C 1
ATOM 636 O O . ILE A 1 81 ? 18.213 13.451 -37.826 1.00 90.88 81 ILE A O 1
ATOM 640 N N . ARG A 1 82 ? 17.725 14.085 -35.725 1.00 91.62 82 ARG A N 1
ATOM 641 C CA . ARG A 1 82 ? 18.339 15.412 -35.831 1.00 91.62 82 ARG A CA 1
ATOM 642 C C . ARG A 1 82 ? 19.853 15.333 -36.019 1.00 91.62 82 ARG A C 1
ATOM 644 O O . ARG A 1 82 ? 20.379 16.012 -36.895 1.00 91.62 82 ARG A O 1
ATOM 651 N N . ARG A 1 83 ? 20.535 14.509 -35.217 1.00 92.88 83 ARG A N 1
ATOM 652 C CA . ARG A 1 83 ? 21.995 14.328 -35.237 1.00 92.88 83 ARG A CA 1
ATOM 653 C C . ARG A 1 83 ? 22.473 13.846 -36.601 1.00 92.88 83 ARG A C 1
ATOM 655 O O . ARG A 1 83 ? 23.405 14.412 -37.158 1.00 92.88 83 ARG A O 1
ATOM 662 N N . HIS A 1 84 ? 21.771 12.861 -37.151 1.00 92.38 84 HIS A N 1
ATOM 663 C CA . HIS A 1 84 ? 22.149 12.180 -38.389 1.00 92.38 84 HIS A CA 1
ATOM 664 C C . HIS A 1 84 ? 21.425 12.726 -39.626 1.00 92.38 84 HIS A C 1
ATOM 666 O O . HIS A 1 84 ? 21.559 12.181 -40.716 1.00 92.38 84 HIS A O 1
ATOM 672 N N . ARG A 1 85 ? 20.658 13.816 -39.465 1.00 90.88 85 ARG A N 1
ATOM 673 C CA . ARG A 1 85 ? 19.887 14.493 -40.525 1.00 90.88 85 ARG A CA 1
ATOM 674 C C . ARG A 1 85 ? 18.994 13.537 -41.330 1.00 90.88 85 ARG A C 1
ATOM 676 O O . ARG A 1 85 ? 18.829 13.695 -42.539 1.00 90.88 85 ARG A O 1
ATOM 683 N N . LEU A 1 86 ? 18.398 12.557 -40.651 1.00 90.00 86 LEU A N 1
ATOM 684 C CA . LEU A 1 86 ? 17.471 11.606 -41.266 1.00 90.00 86 LEU A CA 1
ATOM 685 C C . LEU A 1 86 ? 16.158 12.338 -41.603 1.00 90.00 86 LEU A C 1
ATOM 687 O O . LEU A 1 86 ? 15.672 13.144 -40.809 1.00 90.00 86 LEU A O 1
ATOM 691 N N . SER A 1 87 ? 15.570 12.093 -42.776 1.00 84.31 87 SER A N 1
ATOM 692 C CA . SER A 1 87 ? 14.371 12.814 -43.234 1.00 84.31 87 SER A CA 1
ATOM 693 C C . SER A 1 87 ? 13.421 11.925 -44.041 1.00 84.31 87 SER A C 1
ATOM 695 O O . SER A 1 87 ? 13.798 10.833 -44.453 1.00 84.31 87 SER A O 1
ATOM 697 N N . GLY A 1 88 ? 12.185 12.398 -44.250 1.00 76.12 88 GLY A N 1
ATOM 698 C CA . GLY A 1 88 ? 11.176 11.709 -45.068 1.00 76.12 88 GLY A CA 1
ATOM 699 C C . GLY A 1 88 ? 10.130 10.890 -44.302 1.00 76.12 88 GLY A C 1
ATOM 700 O O . GLY A 1 88 ? 9.352 10.188 -44.934 1.00 76.12 88 GLY A O 1
ATOM 701 N N . PHE A 1 89 ? 10.068 10.991 -42.969 1.00 79.56 89 PHE A N 1
ATOM 702 C CA . PHE A 1 89 ? 9.196 10.141 -42.143 1.00 79.56 89 PHE A CA 1
ATOM 703 C C . PHE A 1 89 ? 8.003 10.900 -41.559 1.00 79.56 89 PHE A C 1
ATOM 705 O O . PHE A 1 89 ? 8.148 11.994 -41.003 1.00 79.56 89 PHE A O 1
ATOM 712 N N . ALA A 1 90 ? 6.825 10.275 -41.575 1.00 74.94 90 ALA A N 1
ATOM 713 C CA . ALA A 1 90 ? 5.653 10.766 -40.853 1.00 74.94 90 ALA A CA 1
ATOM 714 C C . ALA A 1 90 ? 5.778 10.466 -39.343 1.00 74.94 90 ALA A C 1
ATOM 716 O O . ALA A 1 90 ? 5.270 9.455 -38.852 1.00 74.94 90 ALA A O 1
ATOM 717 N N . ARG A 1 91 ? 6.480 11.336 -38.599 1.00 75.12 91 ARG A N 1
ATOM 718 C CA . ARG A 1 91 ? 6.699 11.197 -37.142 1.00 75.12 91 ARG A CA 1
ATOM 719 C C . ARG A 1 91 ? 5.377 11.075 -36.373 1.00 75.12 91 ARG A C 1
ATOM 721 O O . ARG A 1 91 ? 4.368 11.667 -36.751 1.00 75.12 91 ARG A O 1
ATOM 728 N N . HIS A 1 92 ? 5.409 10.339 -35.259 1.00 66.00 92 HIS A N 1
ATOM 729 C CA . HIS A 1 92 ? 4.264 10.096 -34.363 1.00 66.00 92 HIS A CA 1
ATOM 730 C C . HIS A 1 92 ? 3.168 9.172 -34.929 1.00 66.00 92 HIS A C 1
ATOM 732 O O . HIS A 1 92 ? 2.077 9.056 -34.361 1.00 66.00 92 HIS A O 1
ATOM 738 N N . ARG A 1 93 ? 3.467 8.465 -36.025 1.00 73.19 93 ARG A N 1
ATOM 739 C CA . ARG A 1 93 ? 2.735 7.285 -36.500 1.00 73.19 93 ARG A CA 1
ATOM 740 C C . ARG A 1 93 ? 3.650 6.071 -36.378 1.00 73.19 93 ARG A C 1
ATOM 742 O O . ARG A 1 93 ? 4.842 6.188 -36.638 1.00 73.19 93 ARG A O 1
ATOM 749 N N . ALA A 1 94 ? 3.077 4.906 -36.063 1.00 77.00 94 ALA A N 1
ATOM 750 C CA . ALA A 1 94 ? 3.846 3.672 -35.866 1.00 77.00 94 ALA A CA 1
ATOM 751 C C . ALA A 1 94 ? 4.786 3.366 -37.048 1.00 77.00 94 ALA A C 1
ATOM 753 O O . ALA A 1 94 ? 5.956 3.074 -36.834 1.00 77.00 94 ALA A O 1
ATOM 754 N N . MET A 1 95 ? 4.308 3.522 -38.289 1.00 84.50 95 MET A N 1
ATOM 755 C CA . MET A 1 95 ? 5.139 3.285 -39.475 1.00 84.50 95 MET A CA 1
ATOM 756 C C . MET A 1 95 ? 6.300 4.281 -39.597 1.00 84.50 95 MET A C 1
ATOM 758 O O . MET A 1 95 ? 7.426 3.868 -39.840 1.00 84.50 95 MET A O 1
ATOM 762 N N . GLY A 1 96 ? 6.070 5.573 -39.346 1.00 85.19 96 GLY A N 1
ATOM 763 C CA . GLY A 1 96 ? 7.138 6.574 -39.432 1.00 85.19 96 GLY A CA 1
ATOM 764 C C . GLY A 1 96 ? 8.220 6.403 -38.361 1.00 85.19 96 GLY A C 1
ATOM 765 O O . GLY A 1 96 ? 9.378 6.750 -38.589 1.00 85.19 96 GLY A O 1
ATOM 766 N N . ASP A 1 97 ? 7.878 5.839 -37.199 1.00 85.50 97 ASP A N 1
ATOM 767 C CA . ASP A 1 97 ? 8.863 5.471 -36.175 1.00 85.50 97 ASP A CA 1
ATOM 768 C C . ASP A 1 97 ? 9.677 4.229 -36.588 1.00 85.50 97 ASP A C 1
ATOM 770 O O . ASP A 1 97 ? 10.889 4.186 -36.353 1.00 85.50 97 ASP A O 1
ATOM 774 N N . VAL A 1 98 ? 9.045 3.249 -37.248 1.00 88.06 98 VAL A N 1
ATOM 775 C CA . VAL A 1 98 ? 9.718 2.064 -37.813 1.00 88.06 98 VAL A CA 1
ATOM 776 C C . VAL A 1 98 ? 10.683 2.465 -38.930 1.00 88.06 98 VAL A C 1
ATOM 778 O O . VAL A 1 98 ? 11.849 2.078 -38.890 1.00 88.06 98 VAL A O 1
ATOM 781 N N . GLU A 1 99 ? 10.241 3.294 -39.875 1.00 90.44 99 GLU A N 1
ATOM 782 C CA . GLU A 1 99 ? 11.069 3.783 -40.984 1.00 90.44 99 GLU A CA 1
ATOM 783 C C . GLU A 1 99 ? 12.282 4.571 -40.477 1.00 90.44 99 GLU A C 1
ATOM 785 O O . GLU A 1 99 ? 13.407 4.319 -40.906 1.00 90.44 99 GLU A O 1
ATOM 790 N N . ALA A 1 100 ? 12.088 5.465 -39.500 1.00 90.50 100 ALA A N 1
ATOM 791 C CA . ALA A 1 100 ? 13.190 6.208 -38.895 1.00 90.50 100 ALA A CA 1
ATOM 792 C C . ALA A 1 100 ? 14.176 5.294 -38.146 1.00 90.50 100 ALA A C 1
ATOM 794 O O . ALA A 1 100 ? 15.386 5.524 -38.165 1.00 90.50 100 ALA A O 1
ATOM 795 N N . THR A 1 101 ? 13.669 4.244 -37.492 1.00 91.31 101 THR A N 1
ATOM 796 C CA . THR A 1 101 ? 14.497 3.244 -36.805 1.00 91.31 101 THR A CA 1
ATOM 797 C C . THR A 1 101 ? 15.341 2.449 -37.800 1.00 91.31 101 THR A C 1
ATOM 799 O O . THR A 1 101 ? 16.538 2.276 -37.575 1.00 91.31 101 THR A O 1
ATOM 802 N N . ALA A 1 102 ? 14.746 2.008 -38.910 1.00 92.00 102 ALA A N 1
ATOM 803 C CA . ALA A 1 102 ? 15.450 1.304 -39.977 1.00 92.00 102 ALA A CA 1
ATOM 804 C C . ALA A 1 102 ? 16.502 2.202 -40.647 1.00 92.00 102 ALA A C 1
ATOM 806 O O . ALA A 1 102 ? 17.651 1.789 -40.800 1.00 92.00 102 ALA A O 1
ATOM 807 N N . ALA A 1 103 ? 16.146 3.454 -40.951 1.00 93.44 103 ALA A N 1
ATOM 808 C CA . ALA A 1 103 ? 17.071 4.438 -41.508 1.00 93.44 103 ALA A CA 1
ATOM 809 C C . ALA A 1 103 ? 18.269 4.693 -40.583 1.00 93.44 103 ALA A C 1
ATOM 811 O O . ALA A 1 103 ? 19.395 4.821 -41.054 1.00 93.44 103 ALA A O 1
ATOM 812 N N . PHE A 1 104 ? 18.053 4.715 -39.264 1.00 95.06 104 PHE A N 1
ATOM 813 C CA . PHE A 1 104 ? 19.149 4.822 -38.306 1.00 95.06 104 PHE A CA 1
ATOM 814 C C . PHE A 1 104 ? 20.079 3.603 -38.333 1.00 95.06 104 PHE A C 1
ATOM 816 O O . PHE A 1 104 ? 21.294 3.780 -38.318 1.00 95.06 104 PHE A O 1
ATOM 823 N N . VAL A 1 105 ? 19.539 2.381 -38.369 1.00 93.00 105 VAL A N 1
ATOM 824 C CA . VAL A 1 105 ? 20.368 1.163 -38.431 1.00 93.00 105 VAL A CA 1
ATOM 825 C C . VAL A 1 105 ? 21.187 1.130 -39.721 1.00 93.00 105 VAL A C 1
ATOM 827 O O . VAL A 1 105 ? 22.373 0.805 -39.669 1.00 93.00 105 VAL A O 1
ATOM 830 N N . GLN A 1 106 ? 20.589 1.524 -40.850 1.00 93.69 106 GLN A N 1
ATOM 831 C CA . GLN A 1 106 ? 21.307 1.649 -42.117 1.00 93.69 106 GLN A CA 1
ATOM 832 C C . GLN A 1 106 ? 22.426 2.689 -42.012 1.00 93.69 106 GLN A C 1
ATOM 834 O O . GLN A 1 106 ? 23.579 2.362 -42.257 1.00 93.69 106 GLN A O 1
ATOM 839 N N . HIS A 1 107 ? 22.115 3.896 -41.535 1.00 95.31 107 HIS A N 1
ATOM 840 C CA . HIS A 1 107 ? 23.107 4.953 -41.357 1.00 95.31 107 HIS A CA 1
ATOM 841 C C . HIS A 1 107 ? 24.264 4.528 -40.442 1.00 95.31 107 HIS A C 1
ATOM 843 O O . HIS A 1 107 ? 25.423 4.738 -40.773 1.00 95.31 107 HIS A O 1
ATOM 849 N N . ALA A 1 108 ? 23.967 3.888 -39.309 1.00 94.44 108 ALA A N 1
ATOM 850 C CA . ALA A 1 108 ? 24.989 3.391 -38.392 1.00 94.44 108 ALA A CA 1
ATOM 851 C C . ALA A 1 108 ? 25.872 2.304 -39.033 1.00 94.44 108 ALA A C 1
ATOM 853 O O . ALA A 1 108 ? 27.053 2.200 -38.709 1.00 94.44 108 ALA A O 1
ATOM 854 N N . THR A 1 109 ? 25.302 1.507 -39.940 1.00 94.81 109 THR A N 1
ATOM 855 C CA . THR A 1 109 ? 26.035 0.507 -40.729 1.00 94.81 109 THR A CA 1
ATOM 856 C C . THR A 1 109 ? 26.936 1.166 -41.765 1.00 94.81 109 THR A C 1
ATOM 858 O O . THR A 1 109 ? 28.067 0.720 -41.940 1.00 94.81 109 THR A O 1
ATOM 861 N N . ASP A 1 110 ? 26.473 2.238 -42.406 1.00 94.19 110 ASP A N 1
ATOM 862 C CA . ASP A 1 110 ? 27.259 3.003 -43.378 1.00 94.19 110 ASP A CA 1
ATOM 863 C C . ASP A 1 110 ? 28.424 3.753 -42.702 1.00 94.19 110 ASP A C 1
ATOM 865 O O . ASP A 1 110 ? 29.511 3.847 -43.266 1.00 94.19 110 ASP A O 1
ATOM 869 N N . ASP A 1 111 ? 28.209 4.253 -41.483 1.00 95.44 111 ASP A N 1
ATOM 870 C CA . ASP A 1 111 ? 29.164 5.073 -40.727 1.00 95.44 111 ASP A CA 1
ATOM 871 C C . ASP A 1 111 ? 30.235 4.236 -39.997 1.00 95.44 111 ASP A C 1
ATOM 873 O O . ASP A 1 111 ? 31.429 4.514 -40.087 1.00 95.44 111 ASP A O 1
ATOM 877 N N . HIS A 1 112 ? 29.833 3.161 -39.307 1.00 93.00 112 HIS A N 1
ATOM 878 C CA . HIS A 1 112 ? 30.748 2.322 -38.517 1.00 93.00 112 HIS A CA 1
ATOM 879 C C . HIS A 1 112 ? 31.144 1.002 -39.194 1.00 93.00 112 HIS A C 1
ATOM 881 O O . HIS A 1 112 ? 32.020 0.291 -38.694 1.00 93.00 112 HIS A O 1
ATOM 887 N N . GLY A 1 113 ? 30.504 0.648 -40.309 1.00 93.44 113 GLY A N 1
ATOM 888 C CA . GLY A 1 113 ? 30.671 -0.640 -40.974 1.00 93.44 113 GLY A CA 1
ATOM 889 C C . GLY A 1 113 ? 29.851 -1.771 -40.339 1.00 93.44 113 GLY A C 1
ATOM 890 O O . GLY A 1 113 ? 29.569 -1.800 -39.136 1.00 93.44 113 GLY A O 1
ATOM 891 N N . ALA A 1 114 ? 29.494 -2.761 -41.162 1.00 91.56 114 ALA A N 1
ATOM 892 C CA . ALA A 1 114 ? 28.645 -3.886 -40.761 1.00 91.56 114 ALA A CA 1
ATOM 893 C C . ALA A 1 114 ? 29.237 -4.735 -39.620 1.00 91.56 114 ALA A C 1
ATOM 895 O O . ALA A 1 114 ? 28.498 -5.193 -38.745 1.00 91.56 114 ALA A O 1
ATOM 896 N N . ASP A 1 115 ? 30.560 -4.905 -39.580 1.00 90.88 115 ASP A N 1
ATOM 897 C CA . ASP A 1 115 ? 31.226 -5.712 -38.551 1.00 90.88 115 ASP A CA 1
ATOM 898 C C . ASP A 1 115 ? 31.133 -5.073 -37.161 1.00 90.88 115 ASP A C 1
ATOM 900 O O . ASP A 1 115 ? 30.852 -5.765 -36.178 1.00 90.88 115 ASP A O 1
ATOM 904 N N . ALA A 1 116 ? 31.287 -3.748 -37.070 1.00 89.81 116 ALA A N 1
ATOM 905 C CA . ALA A 1 116 ? 31.164 -3.016 -35.812 1.00 89.81 116 ALA A CA 1
ATOM 906 C C . ALA A 1 116 ? 29.722 -3.051 -35.282 1.00 89.81 116 ALA A C 1
ATOM 908 O O . ALA A 1 116 ? 29.496 -3.327 -34.099 1.00 89.81 116 ALA A O 1
ATOM 909 N N . VAL A 1 117 ? 28.733 -2.857 -36.162 1.00 91.31 117 VAL A N 1
ATOM 910 C CA . VAL A 1 117 ? 27.306 -2.958 -35.813 1.00 91.31 117 VAL A CA 1
ATOM 911 C C . VAL A 1 117 ? 26.942 -4.380 -35.373 1.00 91.31 117 VAL A C 1
ATOM 913 O O . VAL A 1 117 ? 26.231 -4.561 -34.380 1.00 91.31 117 VAL A O 1
ATOM 916 N N . SER A 1 118 ? 27.465 -5.402 -36.056 1.00 88.94 118 SER A N 1
ATOM 917 C CA . SER A 1 118 ? 27.261 -6.813 -35.706 1.00 88.94 118 SER A CA 1
ATOM 918 C C . SER A 1 118 ? 27.884 -7.160 -34.350 1.00 88.94 118 SER A C 1
ATOM 920 O O . SER A 1 118 ? 27.236 -7.791 -33.508 1.00 88.94 118 SER A O 1
ATOM 922 N N . ALA A 1 119 ? 29.107 -6.692 -34.080 1.00 87.38 119 ALA A N 1
ATOM 923 C CA . ALA A 1 119 ? 29.774 -6.876 -32.793 1.00 87.38 119 ALA A CA 1
ATOM 924 C C . ALA A 1 119 ? 29.012 -6.190 -31.646 1.00 87.38 119 ALA A C 1
ATOM 926 O O . ALA A 1 119 ? 28.761 -6.816 -30.609 1.00 87.38 119 ALA A O 1
ATOM 927 N N . ALA A 1 120 ? 28.571 -4.944 -31.850 1.00 87.12 120 ALA A N 1
ATOM 928 C CA . ALA A 1 120 ? 27.741 -4.222 -30.889 1.00 87.12 120 ALA A CA 1
ATOM 929 C C . ALA A 1 120 ? 26.424 -4.969 -30.626 1.00 87.12 120 ALA A C 1
ATOM 931 O O . ALA A 1 120 ? 26.066 -5.207 -29.475 1.00 87.12 120 ALA A O 1
ATOM 932 N N . THR A 1 121 ? 25.745 -5.431 -31.677 1.00 86.88 121 THR A N 1
ATOM 933 C CA . THR A 1 121 ? 24.493 -6.198 -31.574 1.00 86.88 121 THR A CA 1
ATOM 934 C C . THR A 1 121 ? 24.681 -7.482 -30.762 1.00 86.88 121 THR A C 1
ATOM 936 O O . THR A 1 121 ? 23.948 -7.710 -29.798 1.00 86.88 121 THR A O 1
ATOM 939 N N . LYS A 1 122 ? 25.715 -8.281 -31.063 1.00 84.12 122 LYS A N 1
ATOM 940 C CA . LYS A 1 122 ? 26.040 -9.514 -30.320 1.00 84.12 122 LYS A CA 1
ATOM 941 C C . LYS A 1 122 ? 26.336 -9.258 -28.841 1.00 84.12 122 LYS A C 1
ATOM 943 O O . LYS A 1 122 ? 25.962 -10.070 -27.998 1.00 84.12 122 LYS A O 1
ATOM 948 N N . SER A 1 123 ? 26.994 -8.146 -28.513 1.00 80.62 123 SER A N 1
ATOM 949 C CA . SER A 1 123 ? 27.240 -7.740 -27.123 1.00 80.62 123 SER A CA 1
ATOM 950 C C . SER A 1 123 ? 25.941 -7.347 -26.405 1.00 80.62 123 SER A C 1
ATOM 952 O O . SER A 1 123 ? 25.686 -7.759 -25.272 1.00 80.62 123 SER A O 1
ATOM 954 N N . LEU A 1 124 ? 25.063 -6.607 -27.087 1.00 79.31 124 LEU A N 1
ATOM 955 C CA . LEU A 1 124 ? 23.808 -6.113 -26.520 1.00 79.31 124 LEU A CA 1
ATOM 956 C C . LEU A 1 124 ? 22.777 -7.219 -26.250 1.00 79.31 124 LEU A C 1
ATOM 958 O O . LEU A 1 124 ? 22.043 -7.105 -25.261 1.00 79.31 124 LEU A O 1
ATOM 962 N N . LEU A 1 125 ? 22.756 -8.270 -27.076 1.00 72.56 125 LEU A N 1
ATOM 963 C CA . LEU A 1 125 ? 21.887 -9.447 -26.931 1.00 72.56 125 LEU A CA 1
ATOM 964 C C . LEU A 1 125 ? 22.228 -10.306 -25.700 1.00 72.56 125 LEU A C 1
ATOM 966 O O . LEU A 1 125 ? 21.360 -10.994 -25.174 1.00 72.56 125 LEU A O 1
ATOM 970 N N . LYS A 1 126 ? 23.462 -10.232 -25.183 1.00 54.75 126 LYS A N 1
ATOM 971 C CA . LYS A 1 126 ? 23.904 -11.008 -24.009 1.00 54.75 126 LYS A CA 1
ATOM 972 C C . LYS A 1 126 ? 23.498 -10.406 -22.655 1.00 54.75 126 LYS A C 1
ATOM 974 O O . LYS A 1 126 ? 23.745 -11.033 -21.629 1.00 54.75 126 LYS A O 1
ATOM 979 N N . MET A 1 127 ? 22.901 -9.208 -22.617 1.00 45.06 127 MET A N 1
ATOM 980 C CA . MET A 1 127 ? 22.583 -8.508 -21.361 1.00 45.06 127 MET A CA 1
ATOM 981 C C . MET A 1 127 ? 21.075 -8.272 -21.163 1.00 45.06 127 MET A C 1
ATOM 983 O O . MET A 1 127 ? 20.435 -7.715 -22.061 1.00 45.06 127 MET A O 1
ATOM 987 N N . PRO A 1 128 ? 20.509 -8.595 -19.980 1.00 46.69 128 PRO A N 1
ATOM 988 C CA . PRO A 1 128 ? 19.105 -8.328 -19.674 1.00 46.69 128 PRO A CA 1
ATOM 989 C C . PRO A 1 128 ? 18.800 -6.819 -19.665 1.00 46.69 128 PRO A C 1
ATOM 991 O O . PRO A 1 128 ? 19.604 -5.990 -19.239 1.00 46.69 128 PRO A O 1
ATOM 994 N N . SER A 1 129 ? 17.625 -6.462 -20.183 1.00 52.00 129 SER A N 1
ATOM 995 C CA . SER A 1 129 ? 17.287 -5.116 -20.658 1.00 52.00 129 SER A CA 1
ATOM 996 C C . SER A 1 129 ? 16.846 -4.126 -19.566 1.00 52.00 129 SER A C 1
ATOM 998 O O . SER A 1 129 ? 15.718 -4.190 -19.068 1.00 52.00 129 SER A O 1
ATOM 1000 N N . LEU A 1 130 ? 17.684 -3.127 -19.283 1.00 56.28 130 LEU A N 1
ATOM 1001 C CA . LEU A 1 130 ? 17.296 -1.894 -18.582 1.00 56.28 130 LEU A CA 1
ATOM 1002 C C . LEU A 1 130 ? 16.476 -0.960 -19.500 1.00 56.28 130 LEU A C 1
ATOM 1004 O O . LEU A 1 130 ? 16.665 -1.009 -20.720 1.00 56.28 130 LEU A O 1
ATOM 1008 N N . PRO A 1 131 ? 15.575 -0.112 -18.960 1.00 58.28 131 PRO A N 1
ATOM 1009 C CA . PRO A 1 131 ? 14.909 0.936 -19.733 1.00 58.28 131 PRO A CA 1
ATOM 1010 C C . PRO A 1 131 ? 15.920 1.865 -20.406 1.00 58.28 131 PRO A C 1
ATOM 1012 O O . PRO A 1 131 ? 16.937 2.233 -19.818 1.00 58.28 131 PRO A O 1
ATOM 1015 N N . ALA A 1 132 ? 15.623 2.268 -21.639 1.00 55.78 132 ALA A N 1
ATOM 1016 C CA . ALA A 1 132 ? 16.510 3.079 -22.463 1.00 55.78 132 ALA A CA 1
ATOM 1017 C C . ALA A 1 132 ? 16.836 4.458 -21.855 1.00 55.78 132 ALA A C 1
ATOM 1019 O O . ALA A 1 132 ? 17.835 5.069 -22.213 1.00 55.78 132 ALA A O 1
ATOM 1020 N N . GLN A 1 133 ? 16.013 4.965 -20.942 1.00 61.56 133 GLN A N 1
ATOM 1021 C CA . GLN A 1 133 ? 16.141 6.288 -20.334 1.00 61.56 133 GLN A CA 1
ATOM 1022 C C . GLN A 1 133 ? 17.034 6.305 -19.089 1.00 61.56 133 GLN A C 1
ATOM 1024 O O . GLN A 1 133 ? 17.491 7.380 -18.716 1.00 61.56 133 GLN A O 1
ATOM 1029 N N . LEU A 1 134 ? 17.293 5.148 -18.476 1.00 63.97 134 LEU A N 1
ATOM 1030 C CA . LEU A 1 134 ? 18.160 5.038 -17.306 1.00 63.97 134 LEU A CA 1
ATOM 1031 C C . LEU A 1 134 ? 19.624 4.923 -17.724 1.00 63.97 134 LEU A C 1
ATOM 1033 O O . LEU A 1 134 ? 19.952 4.329 -18.761 1.00 63.97 134 LEU A O 1
ATOM 1037 N N . GLU A 1 135 ? 20.502 5.480 -16.898 1.00 60.06 135 GLU A N 1
ATOM 1038 C CA . GLU A 1 135 ? 21.933 5.245 -17.017 1.00 60.06 135 GLU A CA 1
ATOM 1039 C C . GLU A 1 135 ? 22.238 3.782 -16.685 1.00 60.06 135 GLU A C 1
ATOM 1041 O O . GLU A 1 135 ? 21.635 3.178 -15.794 1.00 60.06 135 GLU A O 1
ATOM 1046 N N . SER A 1 136 ? 23.206 3.202 -17.394 1.00 54.28 136 SER A N 1
ATOM 1047 C CA . SER A 1 136 ? 23.574 1.787 -17.262 1.00 54.28 136 SER A CA 1
ATOM 1048 C C . SER A 1 136 ? 23.960 1.392 -15.825 1.00 54.28 136 SER A C 1
ATOM 1050 O O . SER A 1 136 ? 23.788 0.235 -15.447 1.00 54.28 136 SER A O 1
ATOM 1052 N N . ASN A 1 137 ? 24.416 2.355 -15.011 1.00 59.91 137 ASN A N 1
ATOM 1053 C CA . ASN A 1 137 ? 24.885 2.140 -13.640 1.00 59.91 137 ASN A CA 1
ATOM 1054 C C . ASN A 1 137 ? 23.834 2.433 -12.556 1.00 59.91 137 ASN A C 1
ATOM 1056 O O . ASN A 1 137 ? 24.061 2.083 -11.398 1.00 59.91 137 ASN A O 1
ATOM 1060 N N . SER A 1 138 ? 22.669 3.007 -12.890 1.00 65.38 138 SER A N 1
ATOM 1061 C CA . SER A 1 138 ? 21.664 3.368 -11.875 1.00 65.38 138 SER A CA 1
ATOM 1062 C C . SER A 1 138 ? 21.164 2.155 -11.087 1.00 65.38 138 SER A C 1
ATOM 1064 O O . SER A 1 138 ? 20.828 2.286 -9.918 1.00 65.38 138 SER A O 1
ATOM 1066 N N . ILE A 1 139 ? 21.149 0.966 -11.704 1.00 68.62 139 ILE A N 1
ATOM 1067 C CA . ILE A 1 139 ? 20.763 -0.289 -11.036 1.00 68.62 139 ILE A CA 1
ATOM 1068 C C . ILE A 1 139 ? 21.928 -0.938 -10.289 1.00 68.62 139 ILE A C 1
ATOM 1070 O O . ILE A 1 139 ? 21.716 -1.577 -9.262 1.00 68.62 139 ILE A O 1
ATOM 1074 N N . ALA A 1 140 ? 23.156 -0.776 -10.784 1.00 67.88 140 ALA A N 1
ATOM 1075 C CA . ALA A 1 140 ? 24.342 -1.340 -10.147 1.00 67.88 140 ALA A CA 1
ATOM 1076 C C . ALA A 1 140 ? 24.588 -0.728 -8.757 1.00 67.88 140 ALA A C 1
ATOM 1078 O O . ALA A 1 140 ? 25.007 -1.433 -7.842 1.00 67.88 140 ALA A O 1
ATOM 1079 N N . ASN A 1 141 ? 24.249 0.553 -8.588 1.00 76.25 141 ASN A N 1
ATOM 1080 C CA . ASN A 1 141 ? 24.423 1.284 -7.333 1.00 76.25 141 ASN A CA 1
ATOM 1081 C C . ASN A 1 141 ? 23.367 0.956 -6.264 1.00 76.25 141 ASN A C 1
ATOM 1083 O O . ASN A 1 141 ? 23.546 1.336 -5.109 1.00 76.25 141 ASN A O 1
ATOM 1087 N N . LEU A 1 142 ? 22.278 0.260 -6.617 1.00 81.81 142 LEU A N 1
ATOM 1088 C CA . LEU A 1 142 ? 21.288 -0.156 -5.625 1.00 81.81 142 LEU A CA 1
ATOM 1089 C C . LEU A 1 142 ? 21.894 -1.217 -4.697 1.00 81.81 142 LEU A C 1
ATOM 1091 O O . LEU A 1 142 ? 22.482 -2.180 -5.200 1.00 81.81 142 LEU A O 1
ATOM 1095 N N . PRO A 1 143 ? 21.736 -1.082 -3.372 1.00 83.06 143 PRO A N 1
ATOM 1096 C CA . PRO A 1 143 ? 22.214 -2.069 -2.418 1.00 83.06 143 PRO A CA 1
ATOM 1097 C C . PRO A 1 143 ? 21.364 -3.345 -2.463 1.00 83.06 143 PRO A C 1
ATOM 1099 O O . PRO A 1 143 ? 20.178 -3.321 -2.811 1.00 83.06 143 PRO A O 1
ATOM 1102 N N . ASP A 1 144 ? 21.970 -4.460 -2.062 1.00 84.31 144 ASP A N 1
ATOM 1103 C CA . ASP A 1 144 ? 21.271 -5.722 -1.791 1.00 84.31 144 ASP A CA 1
ATOM 1104 C C . ASP A 1 144 ? 20.745 -5.718 -0.346 1.00 84.31 144 ASP A C 1
ATOM 1106 O O . ASP A 1 144 ? 21.057 -6.587 0.459 1.00 84.31 144 ASP A O 1
ATOM 1110 N N . SER A 1 145 ? 19.970 -4.687 -0.006 1.00 86.06 145 SER A N 1
ATOM 1111 C CA . SER A 1 145 ? 19.374 -4.511 1.321 1.00 86.06 145 SER A CA 1
ATOM 1112 C C . SER A 1 145 ? 17.855 -4.336 1.224 1.00 86.06 145 SER A C 1
ATOM 1114 O O . SER A 1 145 ? 17.338 -3.976 0.153 1.00 86.06 145 SER A O 1
ATOM 1116 N N . PRO A 1 146 ? 17.125 -4.516 2.335 1.00 88.62 146 PRO A N 1
ATOM 1117 C CA . PRO A 1 146 ? 15.760 -4.030 2.466 1.00 88.62 146 PRO A CA 1
ATOM 1118 C C . PRO A 1 146 ? 15.701 -2.506 2.328 1.00 88.62 146 PRO A C 1
ATOM 1120 O O . PRO A 1 146 ? 16.690 -1.800 2.559 1.00 88.62 146 PRO A O 1
ATOM 1123 N N . GLY A 1 147 ? 14.546 -1.990 1.909 1.00 92.00 147 GLY A N 1
ATOM 1124 C CA . GLY A 1 147 ? 14.328 -0.549 1.841 1.00 92.00 147 GLY A CA 1
ATOM 1125 C C . GLY A 1 147 ? 13.163 -0.110 0.968 1.00 92.00 147 GLY A C 1
ATOM 1126 O O . GLY A 1 147 ? 12.377 -0.916 0.459 1.00 92.00 147 GLY A O 1
ATOM 1127 N N . VAL A 1 148 ? 13.078 1.204 0.784 1.00 92.88 148 VAL A N 1
ATOM 1128 C CA . VAL A 1 148 ? 12.070 1.882 -0.037 1.00 92.88 148 VAL A CA 1
ATOM 1129 C C . VAL A 1 148 ? 12.760 2.557 -1.217 1.00 92.88 148 VAL A C 1
ATOM 1131 O O . VAL A 1 148 ? 13.801 3.189 -1.054 1.00 92.88 148 VAL A O 1
ATOM 1134 N N . TYR A 1 149 ? 12.191 2.429 -2.411 1.00 91.38 149 TYR A N 1
ATOM 1135 C CA . TYR A 1 149 ? 12.669 3.081 -3.629 1.00 91.38 149 TYR A CA 1
ATOM 1136 C C . TYR A 1 149 ? 11.612 4.028 -4.188 1.00 91.38 149 TYR A C 1
ATOM 1138 O O . TYR A 1 149 ? 10.408 3.781 -4.086 1.00 91.38 149 TYR A O 1
ATOM 1146 N N . LEU A 1 150 ? 12.078 5.108 -4.809 1.00 90.81 150 LEU A N 1
ATOM 1147 C CA . LEU A 1 150 ? 11.261 6.079 -5.514 1.00 90.81 150 LEU A CA 1
ATOM 1148 C C . LEU A 1 150 ? 11.656 6.105 -6.983 1.00 90.81 150 LEU A C 1
ATOM 1150 O O . LEU A 1 150 ? 12.831 6.161 -7.345 1.00 90.81 150 LEU A O 1
ATOM 1154 N N . PHE A 1 151 ? 10.642 6.109 -7.829 1.00 89.75 151 PHE A N 1
ATOM 1155 C CA . PHE A 1 151 ? 10.768 6.350 -9.251 1.00 89.75 151 PHE A CA 1
ATOM 1156 C C . PHE A 1 151 ? 10.343 7.780 -9.538 1.00 89.75 151 PHE A C 1
ATOM 1158 O O . PHE A 1 151 ? 9.257 8.201 -9.135 1.00 89.75 151 PHE A O 1
ATOM 1165 N N . TYR A 1 152 ? 11.186 8.503 -10.267 1.00 84.81 152 TYR A N 1
ATOM 1166 C CA . TYR A 1 152 ? 10.931 9.863 -10.719 1.00 84.81 152 TYR A CA 1
ATOM 1167 C C . TYR A 1 152 ? 10.828 9.913 -12.235 1.00 84.81 152 TYR A C 1
ATOM 1169 O O . TYR A 1 152 ? 11.544 9.206 -12.954 1.00 84.81 152 TYR A O 1
ATOM 1177 N N . GLY A 1 153 ? 9.923 10.771 -12.696 1.00 82.50 153 GLY A N 1
ATOM 1178 C CA . GLY A 1 153 ? 9.767 11.099 -14.102 1.00 82.50 153 GLY A CA 1
ATOM 1179 C C . GLY A 1 153 ? 10.677 12.250 -14.519 1.00 82.50 153 GLY A C 1
ATOM 1180 O O . GLY A 1 153 ? 11.813 12.364 -14.075 1.00 82.50 153 GLY A O 1
ATOM 1181 N N . ILE A 1 154 ? 10.158 13.127 -15.375 1.00 75.44 154 ILE A N 1
ATOM 1182 C CA . ILE A 1 154 ? 10.856 14.353 -15.807 1.00 75.44 154 ILE A CA 1
ATOM 1183 C C . ILE A 1 154 ? 10.876 15.417 -14.694 1.00 75.44 154 ILE A C 1
ATOM 1185 O O . ILE A 1 154 ? 11.774 16.250 -14.654 1.00 75.44 154 ILE A O 1
ATOM 1189 N N . ASN A 1 155 ? 9.896 15.378 -13.793 1.00 75.81 155 ASN A N 1
ATOM 1190 C CA . ASN A 1 155 ? 9.743 16.338 -12.703 1.00 75.81 155 ASN A CA 1
ATOM 1191 C C . ASN A 1 155 ? 10.276 15.751 -11.385 1.00 75.81 155 ASN A C 1
ATOM 1193 O O . ASN A 1 155 ? 10.301 14.533 -11.216 1.00 75.81 155 ASN A O 1
ATOM 1197 N N . ASP A 1 156 ? 10.559 16.610 -10.402 1.00 80.12 156 ASP A N 1
ATOM 1198 C CA . ASP A 1 156 ? 10.968 16.208 -9.040 1.00 80.12 156 ASP A CA 1
ATOM 1199 C C . ASP A 1 156 ? 9.818 15.676 -8.160 1.00 80.12 156 ASP A C 1
ATOM 1201 O O . ASP A 1 156 ? 9.965 15.502 -6.951 1.00 80.12 156 ASP A O 1
ATOM 1205 N N . LEU A 1 157 ? 8.658 15.384 -8.752 1.00 82.19 157 LEU A N 1
ATOM 1206 C CA . LEU A 1 157 ? 7.580 14.671 -8.072 1.00 82.19 157 LEU A CA 1
ATOM 1207 C C . LEU A 1 157 ? 7.720 13.169 -8.347 1.00 82.19 157 LEU A C 1
ATOM 1209 O O . LEU A 1 157 ? 7.766 12.777 -9.520 1.00 82.19 157 LEU A O 1
ATOM 1213 N N . PRO A 1 158 ? 7.755 12.311 -7.310 1.00 87.12 158 PRO A N 1
ATOM 1214 C CA . PRO A 1 158 ? 7.861 10.878 -7.521 1.00 87.12 158 PRO A CA 1
ATOM 1215 C C . PRO A 1 158 ? 6.610 10.366 -8.240 1.00 87.12 158 PRO A C 1
ATOM 1217 O O . PRO A 1 158 ? 5.475 10.686 -7.883 1.00 87.12 158 PRO A O 1
ATOM 1220 N N . ILE A 1 159 ? 6.814 9.542 -9.263 1.00 87.38 159 ILE A N 1
ATOM 1221 C CA . ILE A 1 159 ? 5.731 8.885 -9.999 1.00 87.38 159 ILE A CA 1
ATOM 1222 C C . ILE A 1 159 ? 5.283 7.612 -9.275 1.00 87.38 159 ILE A C 1
ATOM 1224 O O . ILE A 1 159 ? 4.101 7.265 -9.316 1.00 87.38 159 ILE A O 1
ATOM 1228 N N . TYR A 1 160 ? 6.199 6.951 -8.561 1.00 87.69 160 TYR A N 1
ATOM 1229 C CA . TYR A 1 160 ? 5.928 5.727 -7.813 1.00 87.69 160 TYR A CA 1
ATOM 1230 C C . TYR A 1 160 ? 6.881 5.561 -6.633 1.00 87.69 160 TYR A C 1
ATOM 1232 O O . TYR A 1 160 ? 8.047 5.939 -6.713 1.00 87.69 160 TYR A O 1
ATOM 1240 N N . ILE A 1 161 ? 6.377 4.976 -5.552 1.00 89.75 161 ILE A N 1
ATOM 1241 C CA . ILE A 1 161 ? 7.146 4.602 -4.363 1.00 89.75 161 ILE A CA 1
ATOM 1242 C C . ILE A 1 161 ? 6.840 3.138 -4.062 1.00 89.75 161 ILE A C 1
ATOM 1244 O O . ILE A 1 161 ? 5.677 2.738 -4.099 1.00 89.75 161 ILE A O 1
ATOM 1248 N N . GLY A 1 162 ? 7.857 2.332 -3.784 1.00 88.19 162 GLY A N 1
ATOM 1249 C CA . GLY A 1 162 ? 7.669 0.922 -3.461 1.00 88.19 162 GLY A CA 1
ATOM 1250 C C . GLY A 1 162 ? 8.657 0.430 -2.416 1.00 88.19 162 GLY A C 1
ATOM 1251 O O . GLY A 1 162 ? 9.742 0.983 -2.261 1.00 88.19 162 GLY A O 1
ATOM 1252 N N . LYS A 1 163 ? 8.285 -0.638 -1.714 1.00 89.75 163 LYS A N 1
ATOM 1253 C CA . LYS A 1 163 ? 9.155 -1.354 -0.770 1.00 89.75 163 LYS A CA 1
ATOM 1254 C C . LYS A 1 163 ? 9.805 -2.602 -1.378 1.00 89.75 163 LYS A C 1
ATOM 1256 O O . LYS A 1 163 ? 9.241 -3.250 -2.268 1.00 89.75 163 LYS A O 1
ATOM 1261 N N . ALA A 1 164 ? 10.939 -3.014 -0.824 1.00 87.50 164 ALA A N 1
ATOM 1262 C CA . ALA A 1 164 ? 11.630 -4.244 -1.194 1.00 87.50 164 ALA A CA 1
ATOM 1263 C C . ALA A 1 164 ? 12.316 -4.914 0.005 1.00 87.50 164 ALA A C 1
ATOM 1265 O O . ALA A 1 164 ? 12.805 -4.233 0.899 1.00 87.50 164 ALA A O 1
ATOM 1266 N N . LYS A 1 165 ? 12.410 -6.253 -0.029 1.00 85.31 165 LYS A N 1
ATOM 1267 C CA . LYS A 1 165 ? 13.346 -7.024 0.818 1.00 85.31 165 LYS A CA 1
ATOM 1268 C C . LYS A 1 165 ? 14.776 -6.966 0.292 1.00 85.31 165 LYS A C 1
ATOM 1270 O O . LYS A 1 165 ? 15.716 -6.956 1.064 1.00 85.31 165 LYS A O 1
ATOM 1275 N N . GLN A 1 166 ? 14.907 -6.947 -1.030 1.00 84.25 166 GLN A N 1
ATOM 1276 C CA . GLN A 1 166 ? 16.163 -6.793 -1.749 1.00 84.25 166 GLN A CA 1
ATOM 1277 C C . GLN A 1 166 ? 15.932 -5.711 -2.800 1.00 84.25 166 GLN A C 1
ATOM 1279 O O . GLN A 1 166 ? 15.270 -5.960 -3.813 1.00 84.25 166 GLN A O 1
ATOM 1284 N N . LEU A 1 167 ? 16.393 -4.487 -2.523 1.00 84.75 167 LEU A N 1
ATOM 1285 C CA . LEU A 1 167 ? 16.172 -3.308 -3.365 1.00 84.75 167 LEU A CA 1
ATOM 1286 C C . LEU A 1 167 ? 16.604 -3.566 -4.812 1.00 84.75 167 LEU A C 1
ATOM 1288 O O . LEU A 1 167 ? 15.802 -3.395 -5.732 1.00 84.75 167 LEU A O 1
ATOM 1292 N N . ARG A 1 168 ? 17.831 -4.058 -5.018 1.00 82.81 168 ARG A N 1
ATOM 1293 C CA . ARG A 1 168 ? 18.364 -4.351 -6.355 1.00 82.81 168 ARG A CA 1
ATOM 1294 C C . ARG A 1 168 ? 17.513 -5.362 -7.122 1.00 82.81 168 ARG A C 1
ATOM 1296 O O . ARG A 1 168 ? 17.132 -5.092 -8.260 1.00 82.81 168 ARG A O 1
ATOM 1303 N N . GLU A 1 169 ? 17.192 -6.508 -6.527 1.00 79.75 169 GLU A N 1
ATOM 1304 C CA . GLU A 1 169 ? 16.391 -7.552 -7.181 1.00 79.75 169 GLU A CA 1
ATOM 1305 C C . GLU A 1 169 ? 14.973 -7.058 -7.492 1.00 79.75 169 GLU A C 1
ATOM 1307 O O . GLU A 1 169 ? 14.474 -7.228 -8.607 1.00 79.75 169 GLU A O 1
ATOM 1312 N N . ARG A 1 170 ? 14.332 -6.378 -6.536 1.00 82.38 170 ARG A N 1
ATOM 1313 C CA . ARG A 1 170 ? 12.971 -5.862 -6.704 1.00 82.38 170 ARG A CA 1
ATOM 1314 C C . ARG A 1 170 ? 12.901 -4.814 -7.803 1.00 82.38 170 ARG A C 1
ATOM 1316 O O . ARG A 1 170 ? 12.028 -4.898 -8.666 1.00 82.38 170 ARG A O 1
ATOM 1323 N N . VAL A 1 171 ? 13.832 -3.868 -7.815 1.00 81.38 171 VAL A N 1
ATOM 1324 C CA . VAL A 1 171 ? 13.918 -2.858 -8.870 1.00 81.38 171 VAL A CA 1
ATOM 1325 C C . VAL A 1 171 ? 14.200 -3.534 -10.217 1.00 81.38 171 VAL A C 1
ATOM 1327 O O . VAL A 1 171 ? 13.503 -3.254 -11.188 1.00 81.38 171 VAL A O 1
ATOM 1330 N N . ARG A 1 172 ? 15.108 -4.521 -10.282 1.00 76.62 172 ARG A N 1
ATOM 1331 C CA . ARG A 1 172 ? 15.330 -5.340 -11.493 1.00 76.62 172 ARG A CA 1
ATOM 1332 C C . ARG A 1 172 ? 14.088 -6.108 -11.939 1.00 76.62 172 ARG A C 1
ATOM 1334 O O . ARG A 1 172 ? 13.913 -6.289 -13.139 1.00 76.62 172 ARG A O 1
ATOM 1341 N N . SER A 1 173 ? 13.215 -6.533 -11.028 1.00 73.19 173 SER A N 1
ATOM 1342 C CA . SER A 1 173 ? 11.983 -7.257 -11.371 1.00 73.19 173 SER A CA 1
ATOM 1343 C C . SER A 1 173 ? 10.955 -6.378 -12.091 1.00 73.19 173 SER A C 1
ATOM 1345 O O . SER A 1 173 ? 10.353 -6.840 -13.057 1.00 73.19 173 SER A O 1
ATOM 1347 N N . HIS A 1 174 ? 10.873 -5.078 -11.759 1.00 72.38 174 HIS A N 1
ATOM 1348 C CA . HIS A 1 174 ? 10.163 -4.085 -12.588 1.00 72.38 174 HIS A CA 1
ATOM 1349 C C . HIS A 1 174 ? 10.801 -3.928 -13.973 1.00 72.38 174 HIS A C 1
ATOM 1351 O O . HIS A 1 174 ? 10.273 -3.237 -14.844 1.00 72.38 174 HIS A O 1
ATOM 1357 N N . PHE A 1 175 ? 11.966 -4.534 -14.194 1.00 65.94 175 PHE A N 1
ATOM 1358 C CA . PHE A 1 175 ? 12.688 -4.475 -15.446 1.00 65.94 175 PHE A CA 1
ATOM 1359 C C . PHE A 1 175 ? 12.813 -5.798 -16.200 1.00 65.94 175 PHE A C 1
ATOM 1361 O O . PHE A 1 175 ? 13.201 -5.793 -17.369 1.00 65.94 175 PHE A O 1
ATOM 1368 N N . SER A 1 176 ? 12.406 -6.907 -15.587 1.00 60.44 176 SER A N 1
ATOM 1369 C CA . SER A 1 176 ? 12.411 -8.216 -16.227 1.00 60.44 176 SER A CA 1
ATOM 1370 C C . SER A 1 176 ? 11.165 -8.403 -17.095 1.00 60.44 176 SER A C 1
ATOM 1372 O O . SER A 1 176 ? 10.040 -8.118 -16.684 1.00 60.44 176 SER A O 1
ATOM 1374 N N . SER A 1 177 ? 11.362 -8.896 -18.317 1.00 52.62 177 SER A N 1
ATOM 1375 C CA . SER A 1 177 ? 10.319 -9.085 -19.332 1.00 52.62 177 SER A CA 1
ATOM 1376 C C . SER A 1 177 ? 9.347 -10.233 -19.021 1.00 52.62 177 SER A C 1
ATOM 1378 O O . SER A 1 177 ? 8.410 -10.471 -19.788 1.00 52.62 177 SER A O 1
ATOM 1380 N N . ASP A 1 178 ? 9.537 -10.963 -17.921 1.00 48.19 178 ASP A N 1
ATOM 1381 C CA . ASP A 1 178 ? 8.718 -12.127 -17.574 1.00 48.19 178 ASP A CA 1
ATOM 1382 C C . ASP A 1 178 ? 7.450 -11.788 -16.773 1.00 48.19 178 ASP A C 1
ATOM 1384 O O . ASP A 1 178 ? 6.442 -12.469 -16.958 1.00 48.19 178 ASP A O 1
ATOM 1388 N N . HIS A 1 179 ? 7.411 -10.681 -16.014 1.00 49.62 179 HIS A N 1
ATOM 1389 C CA . HIS A 1 179 ? 6.292 -10.368 -15.101 1.00 49.62 179 HIS A CA 1
ATOM 1390 C C . HIS A 1 179 ? 5.874 -8.884 -15.070 1.00 49.62 179 HIS A C 1
ATOM 1392 O O . HIS A 1 179 ? 5.659 -8.313 -14.005 1.00 49.62 179 HIS A O 1
ATOM 1398 N N . MET A 1 180 ? 5.737 -8.238 -16.231 1.00 54.50 180 MET A N 1
ATOM 1399 C CA . MET A 1 180 ? 5.311 -6.833 -16.288 1.00 54.50 180 MET A CA 1
ATOM 1400 C C . MET A 1 180 ? 3.789 -6.684 -16.136 1.00 54.50 180 MET A C 1
ATOM 1402 O O . MET A 1 180 ? 3.034 -7.170 -16.981 1.00 54.50 180 MET A O 1
ATOM 1406 N N . SER A 1 181 ? 3.326 -5.963 -15.110 1.00 60.62 181 SER A N 1
ATOM 1407 C CA . SER A 1 181 ? 1.945 -5.464 -15.072 1.00 60.62 181 SER A CA 1
ATOM 1408 C C . SER A 1 181 ? 1.772 -4.254 -16.002 1.00 60.62 181 SER A C 1
ATOM 1410 O O . SER A 1 181 ? 2.737 -3.571 -16.346 1.00 60.62 181 SER A O 1
ATOM 1412 N N . SER A 1 182 ? 0.532 -3.918 -16.379 1.00 62.88 182 SER A N 1
ATOM 1413 C CA . SER A 1 182 ? 0.248 -2.716 -17.185 1.00 62.88 182 SER A CA 1
ATOM 1414 C C . SER A 1 182 ? 0.728 -1.417 -16.524 1.00 62.88 182 SER A C 1
ATOM 1416 O O . SER A 1 182 ? 1.012 -0.442 -17.218 1.00 62.88 182 SER A O 1
ATOM 1418 N N . ASN A 1 183 ? 0.809 -1.392 -15.189 1.00 64.06 183 ASN A N 1
ATOM 1419 C CA . ASN A 1 183 ? 1.351 -0.263 -14.441 1.00 64.06 183 ASN A CA 1
ATOM 1420 C C . ASN A 1 183 ? 2.879 -0.209 -14.555 1.00 64.06 183 ASN A C 1
ATOM 1422 O O . ASN A 1 183 ? 3.426 0.853 -14.829 1.00 64.06 183 ASN A O 1
ATOM 1426 N N . ASP A 1 184 ? 3.560 -1.351 -14.439 1.00 65.19 184 ASP A N 1
ATOM 1427 C CA . ASP A 1 184 ? 5.022 -1.412 -14.553 1.00 65.19 184 ASP A CA 1
ATOM 1428 C C . ASP A 1 184 ? 5.520 -1.005 -15.945 1.00 65.19 184 ASP A C 1
ATOM 1430 O O . ASP A 1 184 ? 6.566 -0.368 -16.074 1.00 65.19 184 ASP A O 1
ATOM 1434 N N . VAL A 1 185 ? 4.740 -1.305 -16.990 1.00 63.91 185 VAL A N 1
ATOM 1435 C CA . VAL A 1 185 ? 5.017 -0.830 -18.353 1.00 63.91 185 VAL A CA 1
ATOM 1436 C C . VAL A 1 185 ? 5.001 0.700 -18.407 1.00 63.91 185 VAL A C 1
ATOM 1438 O O . VAL A 1 185 ? 5.953 1.288 -18.914 1.00 63.91 185 VAL A O 1
ATOM 1441 N N . ARG A 1 186 ? 3.982 1.359 -17.839 1.00 69.00 186 ARG A N 1
ATOM 1442 C CA . ARG A 1 186 ? 3.906 2.834 -17.794 1.00 69.00 186 ARG A CA 1
ATOM 1443 C C . ARG A 1 186 ? 5.050 3.438 -16.984 1.00 69.00 186 ARG A C 1
ATOM 1445 O O . ARG A 1 186 ? 5.707 4.360 -17.458 1.00 69.00 186 ARG A O 1
ATOM 1452 N N . LEU A 1 187 ? 5.348 2.857 -15.820 1.00 72.56 187 LEU A N 1
ATOM 1453 C CA . LEU A 1 187 ? 6.475 3.281 -14.987 1.00 72.56 187 LEU A CA 1
ATOM 1454 C C . LEU A 1 187 ? 7.790 3.234 -15.767 1.00 72.56 187 LEU A C 1
ATOM 1456 O O . LEU A 1 187 ? 8.560 4.185 -15.718 1.00 72.56 187 LEU A O 1
ATOM 1460 N N . SER A 1 188 ? 8.021 2.177 -16.551 1.00 68.06 188 SER A N 1
ATOM 1461 C CA . SER A 1 188 ? 9.244 2.045 -17.351 1.00 68.06 188 SER A CA 1
ATOM 1462 C C . SER A 1 188 ? 9.398 3.095 -18.462 1.00 68.06 188 SER A C 1
ATOM 1464 O O . SER A 1 188 ? 10.524 3.357 -18.878 1.00 68.06 188 SER A O 1
ATOM 1466 N N . GLN A 1 189 ? 8.302 3.698 -18.940 1.00 66.75 189 GLN A N 1
ATOM 1467 C CA . GLN A 1 189 ? 8.344 4.752 -19.962 1.00 66.75 189 GLN A CA 1
ATOM 1468 C C . GLN A 1 189 ? 8.684 6.120 -19.375 1.00 66.75 189 GLN A C 1
ATOM 1470 O O . GLN A 1 189 ? 9.393 6.909 -20.001 1.00 66.75 189 GLN A O 1
ATOM 1475 N N . GLU A 1 190 ? 8.131 6.411 -18.200 1.00 71.88 190 GLU A N 1
ATOM 1476 C CA . GLU A 1 190 ? 8.270 7.713 -17.556 1.00 71.88 190 GLU A CA 1
ATOM 1477 C C . GLU A 1 190 ? 9.544 7.807 -16.718 1.00 71.88 190 GLU A C 1
ATOM 1479 O O . GLU A 1 190 ? 10.073 8.903 -16.560 1.00 71.88 190 GLU A O 1
ATOM 1484 N N . LEU A 1 191 ? 10.059 6.677 -16.228 1.00 80.31 191 LEU A N 1
ATOM 1485 C CA . LEU A 1 191 ? 11.200 6.621 -15.324 1.00 80.31 191 LEU A CA 1
ATOM 1486 C C . LEU A 1 191 ? 12.468 7.250 -15.919 1.00 80.31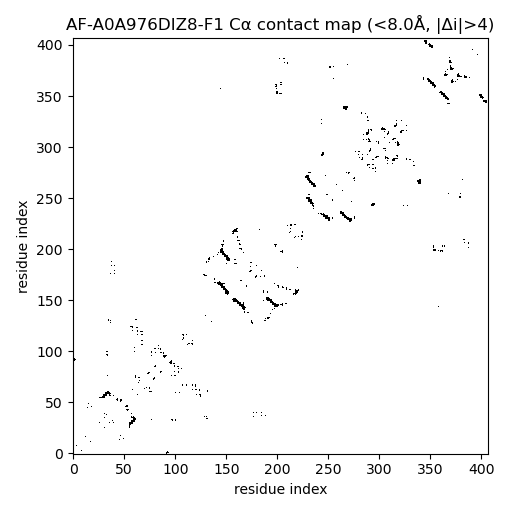 191 LEU A C 1
ATOM 1488 O O . LEU A 1 191 ? 12.993 6.812 -16.944 1.00 80.31 191 LEU A O 1
ATOM 1492 N N . ARG A 1 192 ? 12.995 8.248 -15.209 1.00 77.38 192 ARG A N 1
ATOM 1493 C CA . ARG A 1 192 ? 14.268 8.919 -15.506 1.00 77.38 192 ARG A CA 1
ATOM 1494 C C . ARG A 1 192 ? 15.288 8.760 -14.390 1.00 77.38 192 ARG A C 1
ATOM 1496 O O . ARG A 1 192 ? 16.468 8.609 -14.678 1.00 77.38 192 ARG A O 1
ATOM 1503 N N . ARG A 1 193 ? 14.838 8.784 -13.133 1.00 83.50 193 ARG A N 1
ATOM 1504 C CA . ARG A 1 193 ? 15.702 8.749 -11.947 1.00 83.50 193 ARG A CA 1
ATOM 1505 C C . ARG A 1 193 ? 15.138 7.787 -10.907 1.00 83.50 193 ARG A C 1
ATOM 1507 O O . ARG A 1 193 ? 13.926 7.735 -10.696 1.00 83.50 193 ARG A O 1
ATOM 1514 N N . ILE A 1 194 ? 16.029 7.027 -10.277 1.00 87.44 194 ILE A N 1
ATOM 1515 C CA . ILE A 1 194 ? 15.715 6.142 -9.153 1.00 87.44 194 ILE A CA 1
ATOM 1516 C C . ILE A 1 194 ? 16.433 6.699 -7.929 1.00 87.44 194 ILE A C 1
ATOM 1518 O O . ILE A 1 194 ? 17.639 6.928 -7.981 1.00 87.44 194 ILE A O 1
ATOM 1522 N N . GLU A 1 195 ? 15.701 6.883 -6.840 1.00 89.94 195 GLU A N 1
ATOM 1523 C CA . GLU A 1 195 ? 16.270 7.119 -5.512 1.00 89.94 195 GLU A CA 1
ATOM 1524 C C . GLU A 1 195 ? 15.853 5.975 -4.593 1.00 89.94 195 GLU A C 1
ATOM 1526 O O . GLU A 1 195 ? 14.867 5.280 -4.851 1.00 89.94 195 GLU A O 1
ATOM 1531 N N . TRP A 1 196 ? 16.600 5.760 -3.520 1.00 91.56 196 TRP A N 1
ATOM 1532 C CA . TRP A 1 196 ? 16.284 4.731 -2.543 1.00 91.56 196 TRP A CA 1
ATOM 1533 C C . TRP A 1 196 ? 16.754 5.136 -1.155 1.00 91.56 196 TRP A C 1
ATOM 1535 O O . TRP A 1 196 ? 17.667 5.944 -0.991 1.00 91.56 196 TRP A O 1
ATOM 1545 N N . GLN A 1 197 ? 16.139 4.517 -0.158 1.00 91.69 197 GLN A N 1
ATOM 1546 C CA . GLN A 1 197 ? 16.593 4.530 1.217 1.00 91.69 197 GLN A CA 1
ATOM 1547 C C . GLN A 1 197 ? 16.566 3.101 1.742 1.00 91.69 197 GLN A C 1
ATOM 1549 O O . GLN A 1 197 ? 15.514 2.460 1.787 1.00 91.69 197 GLN A O 1
ATOM 1554 N N . SER A 1 198 ? 17.744 2.608 2.118 1.00 92.06 198 SER A N 1
ATOM 1555 C CA . SER A 1 198 ? 17.886 1.325 2.798 1.00 92.06 198 SER A CA 1
ATOM 1556 C C . SER A 1 198 ? 17.262 1.385 4.187 1.00 92.06 198 SER A C 1
ATOM 1558 O O . SER A 1 198 ? 17.295 2.429 4.843 1.00 92.06 198 SER A O 1
ATOM 1560 N N . THR A 1 199 ? 16.731 0.256 4.632 1.00 91.56 199 THR A N 1
ATOM 1561 C CA . THR A 1 199 ? 16.190 0.048 5.975 1.00 91.56 199 THR A CA 1
ATOM 1562 C C . THR A 1 199 ? 16.740 -1.257 6.545 1.00 91.56 199 THR A C 1
ATOM 1564 O O . THR A 1 199 ? 17.261 -2.085 5.797 1.00 91.56 199 THR A O 1
ATOM 1567 N N . ALA A 1 200 ? 16.670 -1.436 7.861 1.00 88.75 200 ALA A N 1
ATOM 1568 C CA . ALA A 1 200 ? 17.204 -2.614 8.544 1.00 88.75 200 ALA A CA 1
ATOM 1569 C C . ALA A 1 200 ? 16.348 -3.875 8.327 1.00 88.75 200 ALA A C 1
ATOM 1571 O O . ALA A 1 200 ? 16.771 -4.986 8.617 1.00 88.75 200 ALA A O 1
ATOM 1572 N N . GLY A 1 201 ? 15.133 -3.738 7.797 1.00 87.75 201 GLY A N 1
ATOM 1573 C CA . GLY A 1 201 ? 14.320 -4.896 7.459 1.00 87.75 201 GLY A CA 1
ATOM 1574 C C . GLY A 1 201 ? 13.050 -4.563 6.695 1.00 87.75 201 GLY A C 1
ATOM 1575 O O . GLY A 1 201 ? 12.876 -3.475 6.137 1.00 87.75 201 GLY A O 1
ATOM 1576 N N . GLU A 1 202 ? 12.163 -5.553 6.606 1.00 88.44 202 GLU A N 1
ATOM 1577 C CA . GLU A 1 202 ? 10.905 -5.412 5.872 1.00 88.44 202 GLU A CA 1
ATOM 1578 C C . GLU A 1 202 ? 9.916 -4.508 6.616 1.00 88.44 202 GLU A C 1
ATOM 1580 O O . GLU A 1 202 ? 9.129 -3.807 5.972 1.00 88.44 202 GLU A O 1
ATOM 1585 N N . PHE A 1 203 ? 9.923 -4.521 7.951 1.00 88.94 203 PHE A N 1
ATOM 1586 C CA . PHE A 1 203 ? 8.946 -3.784 8.743 1.00 88.94 203 PHE A CA 1
ATOM 1587 C C . PHE A 1 203 ? 9.215 -2.276 8.710 1.00 88.94 203 PHE A C 1
ATOM 1589 O O . PHE A 1 203 ? 8.309 -1.496 8.409 1.00 88.94 203 PHE A O 1
ATOM 1596 N N . SER A 1 204 ? 10.470 -1.873 8.898 1.00 89.69 204 SER A N 1
ATOM 1597 C CA . SER A 1 204 ? 10.949 -0.506 8.661 1.00 89.69 204 SER A CA 1
ATOM 1598 C C . SER A 1 204 ? 10.650 -0.032 7.235 1.00 89.69 204 SER A C 1
ATOM 1600 O O . SER A 1 204 ? 10.119 1.067 7.060 1.00 89.69 204 SER A O 1
ATOM 1602 N N . ALA A 1 205 ? 10.872 -0.873 6.214 1.00 90.12 205 ALA A N 1
ATOM 1603 C CA . ALA A 1 205 ? 10.532 -0.539 4.826 1.00 90.12 205 ALA A CA 1
ATOM 1604 C C . ALA A 1 205 ? 9.022 -0.311 4.622 1.00 90.12 205 ALA A C 1
ATOM 1606 O O . ALA A 1 205 ? 8.623 0.614 3.916 1.00 90.12 205 ALA A O 1
ATOM 1607 N N . LEU A 1 206 ? 8.170 -1.141 5.237 1.00 89.69 206 LEU A N 1
ATOM 1608 C CA . LEU A 1 206 ? 6.708 -1.012 5.174 1.00 89.69 206 LEU A CA 1
ATOM 1609 C C . LEU A 1 206 ? 6.218 0.309 5.783 1.00 89.69 206 LEU A C 1
ATOM 1611 O O . LEU A 1 206 ? 5.345 0.963 5.211 1.00 89.69 206 LEU A O 1
ATOM 1615 N N . LEU A 1 207 ? 6.767 0.700 6.934 1.00 88.69 207 LEU A N 1
ATOM 1616 C CA . LEU A 1 207 ? 6.399 1.946 7.610 1.00 88.69 207 LEU A CA 1
ATOM 1617 C C . LEU A 1 207 ? 6.865 3.171 6.822 1.00 88.69 207 LEU A C 1
ATOM 1619 O O . LEU A 1 207 ? 6.080 4.096 6.604 1.00 88.69 207 LEU A O 1
ATOM 1623 N N . LEU A 1 208 ? 8.110 3.146 6.341 1.00 89.00 208 LEU A N 1
ATOM 1624 C CA . LEU A 1 208 ? 8.679 4.233 5.552 1.00 89.00 208 LEU A CA 1
ATOM 1625 C C . LEU A 1 208 ? 7.928 4.423 4.222 1.00 89.00 208 LEU A C 1
ATOM 1627 O O . LEU A 1 208 ? 7.634 5.555 3.841 1.00 89.00 208 LEU A O 1
ATOM 1631 N N . GLU A 1 209 ? 7.540 3.335 3.545 1.00 90.44 209 GLU A N 1
ATOM 1632 C CA . GLU A 1 209 ? 6.704 3.390 2.337 1.00 90.44 209 GLU A CA 1
ATOM 1633 C C . GLU A 1 209 ? 5.356 4.061 2.632 1.00 90.44 209 GLU A C 1
ATOM 1635 O O . GLU A 1 209 ? 4.951 4.980 1.915 1.00 90.44 209 GLU A O 1
ATOM 1640 N N . ALA A 1 210 ? 4.666 3.631 3.694 1.00 85.81 210 ALA A N 1
ATOM 1641 C CA . ALA A 1 210 ? 3.367 4.182 4.068 1.00 85.81 210 ALA A CA 1
ATOM 1642 C C . ALA A 1 210 ? 3.449 5.688 4.370 1.00 85.81 210 ALA A C 1
ATOM 1644 O O . ALA A 1 210 ? 2.584 6.448 3.922 1.00 85.81 210 ALA A O 1
ATOM 1645 N N . GLN A 1 211 ? 4.501 6.122 5.069 1.00 84.81 211 GLN A N 1
ATOM 1646 C CA . GLN A 1 211 ? 4.764 7.532 5.355 1.00 84.81 211 GLN A CA 1
ATOM 1647 C C . GLN A 1 211 ? 5.021 8.326 4.068 1.00 84.81 211 GLN A C 1
ATOM 1649 O O . GLN A 1 211 ? 4.350 9.326 3.803 1.00 84.81 211 GLN A O 1
ATOM 1654 N N . TRP A 1 212 ? 5.949 7.871 3.227 1.00 87.62 212 TRP A N 1
ATOM 1655 C CA . TRP A 1 212 ? 6.345 8.599 2.022 1.00 87.62 212 TRP A CA 1
ATOM 1656 C C . TRP A 1 212 ? 5.259 8.669 0.961 1.00 87.62 212 TRP A C 1
ATOM 1658 O O . TRP A 1 212 ? 5.137 9.689 0.282 1.00 87.62 212 TRP A O 1
ATOM 1668 N N . VAL A 1 213 ? 4.437 7.630 0.812 1.00 85.00 213 VAL A N 1
ATOM 1669 C CA . VAL A 1 213 ? 3.308 7.682 -0.124 1.00 85.00 213 VAL A CA 1
ATOM 1670 C C . VAL A 1 213 ? 2.291 8.747 0.301 1.00 85.00 213 VAL A C 1
ATOM 1672 O O . VAL A 1 213 ? 1.739 9.431 -0.564 1.00 85.00 213 VAL A O 1
ATOM 1675 N N . LYS A 1 214 ? 2.073 8.932 1.607 1.00 82.00 214 LYS A N 1
ATOM 1676 C CA . LYS A 1 214 ? 1.164 9.956 2.145 1.00 82.00 214 LYS A CA 1
ATOM 1677 C C . LYS A 1 214 ? 1.754 11.366 2.079 1.00 82.00 214 LYS A C 1
ATOM 1679 O O . LYS A 1 214 ? 1.022 12.311 1.797 1.00 82.00 214 LYS A O 1
ATOM 1684 N N . GLU A 1 215 ? 3.061 11.502 2.284 1.00 83.44 215 GLU A N 1
ATOM 1685 C CA . GLU A 1 215 ? 3.773 12.783 2.206 1.00 83.44 215 GLU A CA 1
ATOM 1686 C C . GLU A 1 215 ? 3.933 13.264 0.755 1.00 83.44 215 GLU A C 1
ATOM 1688 O O . GLU A 1 215 ? 3.569 14.391 0.422 1.00 83.44 215 GLU A O 1
ATOM 1693 N N . LYS A 1 216 ? 4.445 12.398 -0.129 1.00 83.44 216 LYS A N 1
ATOM 1694 C CA . LYS A 1 216 ? 4.842 12.758 -1.501 1.00 83.44 216 LYS A CA 1
ATOM 1695 C C . LYS A 1 216 ? 3.752 12.504 -2.545 1.00 83.44 216 LYS A C 1
ATOM 1697 O O . LYS A 1 216 ? 3.864 12.983 -3.669 1.00 83.44 216 LYS A O 1
ATOM 1702 N N . MET A 1 217 ? 2.693 11.773 -2.185 1.00 80.19 217 MET A N 1
ATOM 1703 C CA . MET A 1 217 ? 1.484 11.560 -2.996 1.00 80.19 217 MET A CA 1
ATOM 1704 C C . MET A 1 217 ? 1.751 11.170 -4.468 1.00 80.19 217 MET A C 1
ATOM 1706 O O . MET A 1 217 ? 1.153 11.770 -5.371 1.00 80.19 217 MET A O 1
ATOM 1710 N N . PRO A 1 218 ? 2.596 10.153 -4.729 1.00 82.88 218 PRO A N 1
ATOM 1711 C CA . PRO A 1 218 ? 3.062 9.815 -6.073 1.00 82.88 218 PRO A CA 1
ATOM 1712 C C . PRO A 1 218 ? 1.921 9.377 -6.996 1.00 82.88 218 PRO A C 1
ATOM 1714 O O . PRO A 1 218 ? 0.956 8.754 -6.559 1.00 82.88 218 PRO A O 1
ATOM 1717 N N . LEU A 1 219 ? 2.013 9.667 -8.293 1.00 77.38 219 LEU A N 1
ATOM 1718 C CA . LEU A 1 219 ? 0.892 9.491 -9.228 1.00 77.38 219 LEU A CA 1
ATOM 1719 C C . LEU A 1 219 ? 0.321 8.061 -9.255 1.00 77.38 219 LEU A C 1
ATOM 1721 O O . LEU A 1 219 ? -0.904 7.899 -9.231 1.00 77.38 219 LEU A O 1
ATOM 1725 N N . HIS A 1 220 ? 1.179 7.039 -9.236 1.00 78.69 220 HIS A N 1
ATOM 1726 C CA . HIS A 1 220 ? 0.778 5.645 -9.437 1.00 78.69 220 HIS A CA 1
ATOM 1727 C C . HIS A 1 220 ? 0.422 4.873 -8.153 1.00 78.69 220 HIS A C 1
ATOM 1729 O O . HIS A 1 220 ? -0.182 3.803 -8.249 1.00 78.69 220 HIS A O 1
ATOM 1735 N N . ASN A 1 221 ? 0.697 5.388 -6.947 1.00 80.56 221 ASN A N 1
ATOM 1736 C CA . ASN A 1 221 ? 0.309 4.715 -5.695 1.00 80.56 221 ASN A CA 1
ATOM 1737 C C . ASN A 1 221 ? -1.138 5.042 -5.292 1.00 80.56 221 ASN A C 1
ATOM 1739 O O . ASN A 1 221 ? -1.397 5.697 -4.288 1.00 80.56 221 ASN A O 1
ATOM 1743 N N . ILE A 1 222 ? -2.117 4.584 -6.072 1.00 68.12 222 ILE A N 1
ATOM 1744 C CA . ILE A 1 222 ? -3.530 4.972 -5.897 1.00 68.12 222 ILE A CA 1
ATOM 1745 C C . ILE A 1 222 ? -4.106 4.533 -4.534 1.00 68.12 222 ILE A C 1
ATOM 1747 O O . ILE A 1 222 ? -4.896 5.264 -3.939 1.00 68.12 222 ILE A O 1
ATOM 1751 N N . ALA A 1 223 ? -3.722 3.355 -4.028 1.00 63.59 223 ALA A N 1
ATOM 1752 C CA . ALA A 1 223 ? -4.330 2.762 -2.832 1.00 63.59 223 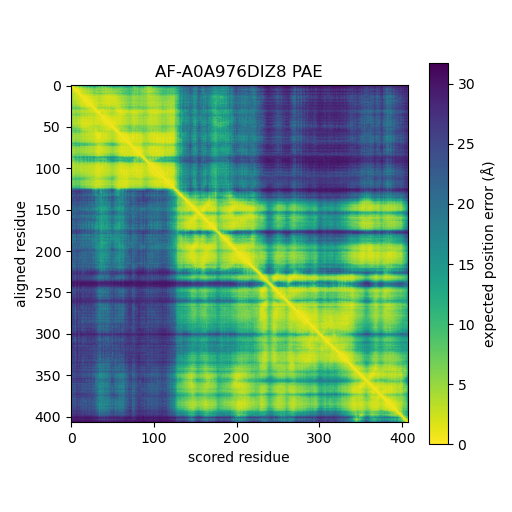ALA A CA 1
ATOM 1753 C C . ALA A 1 223 ? -4.008 3.527 -1.533 1.00 63.59 223 ALA A C 1
ATOM 1755 O O . ALA A 1 223 ? -4.914 3.806 -0.752 1.00 63.59 223 ALA A O 1
ATOM 1756 N N . LEU A 1 224 ? -2.741 3.902 -1.339 1.00 63.88 224 LEU A N 1
ATOM 1757 C CA . LEU A 1 224 ? -2.220 4.502 -0.102 1.00 63.88 224 LEU A CA 1
ATOM 1758 C C . LEU A 1 224 ? -2.356 6.041 -0.051 1.00 63.88 224 LEU A C 1
ATOM 1760 O O . LEU A 1 224 ? -2.169 6.642 1.001 1.00 63.88 224 LEU A O 1
ATOM 1764 N N . ARG A 1 225 ? -2.714 6.696 -1.167 1.00 60.91 225 ARG A N 1
ATOM 1765 C CA . ARG A 1 225 ? -2.884 8.164 -1.259 1.00 60.91 225 ARG A CA 1
ATOM 1766 C C . ARG A 1 225 ? -4.164 8.708 -0.634 1.00 60.91 225 ARG A C 1
ATOM 1768 O O . ARG A 1 225 ? -4.319 9.923 -0.516 1.00 60.91 225 ARG A O 1
ATOM 1775 N N . LYS A 1 226 ? -5.154 7.866 -0.333 1.00 60.19 226 LYS A N 1
ATOM 1776 C CA . LYS A 1 226 ? -6.451 8.370 0.134 1.00 60.19 226 LYS A CA 1
ATOM 1777 C C . LYS A 1 226 ? -6.274 9.037 1.498 1.00 60.19 226 LYS A C 1
ATOM 1779 O O . LYS A 1 226 ? -6.000 8.357 2.478 1.00 60.19 226 LYS A O 1
ATOM 1784 N N . ARG A 1 227 ? -6.505 10.357 1.566 1.00 57.88 227 ARG A N 1
ATOM 1785 C CA . ARG A 1 227 ? -6.742 11.067 2.832 1.00 57.88 227 ARG A CA 1
ATOM 1786 C C . ARG A 1 227 ? -8.037 10.531 3.422 1.00 57.88 227 ARG A C 1
ATOM 1788 O O . ARG A 1 227 ? -9.134 10.925 3.026 1.00 57.88 227 ARG A O 1
ATOM 1795 N N . SER A 1 228 ? -7.906 9.545 4.287 1.00 60.75 228 SER A N 1
ATOM 1796 C CA . SER A 1 228 ? -9.029 8.882 4.916 1.00 60.75 228 SER A CA 1
ATOM 1797 C C . SER A 1 228 ? -9.600 9.797 5.998 1.00 60.75 228 SER A C 1
ATOM 1799 O O . SER A 1 228 ? -8.870 10.251 6.875 1.00 60.75 228 SER A O 1
ATOM 1801 N N . LYS A 1 229 ? -10.909 10.079 5.941 1.00 74.38 229 LYS A N 1
ATOM 1802 C CA . LYS A 1 229 ? -11.648 10.781 7.008 1.00 74.38 229 LYS A CA 1
ATOM 1803 C C . LYS A 1 229 ? -11.933 9.803 8.146 1.00 74.38 229 LYS A C 1
ATOM 1805 O O . LYS A 1 229 ? -13.090 9.563 8.491 1.00 74.38 229 LYS A O 1
ATOM 1810 N N . LEU A 1 230 ? -10.869 9.183 8.641 1.00 84.12 230 LEU A N 1
ATOM 1811 C CA . LEU A 1 230 ? -10.953 8.111 9.612 1.00 84.12 230 LEU A CA 1
ATOM 1812 C C . LEU A 1 230 ? -11.620 8.605 10.877 1.00 84.12 230 LEU A C 1
ATOM 1814 O O . LEU A 1 230 ? -11.423 9.745 11.306 1.00 84.12 230 LEU A O 1
ATOM 1818 N N . GLY A 1 231 ? -12.373 7.707 11.480 1.00 87.88 231 GLY A N 1
ATOM 1819 C CA . GLY A 1 231 ? -12.878 7.939 12.808 1.00 87.88 231 GLY A CA 1
ATOM 1820 C C . GLY A 1 231 ? -13.452 6.691 13.434 1.00 87.88 231 GLY A C 1
ATOM 1821 O O . GLY A 1 231 ? -13.457 5.598 12.856 1.00 87.88 231 GLY A O 1
ATOM 1822 N N . PHE A 1 232 ? -13.916 6.904 14.649 1.00 90.19 232 PHE A N 1
ATOM 1823 C CA . PHE A 1 232 ? -14.296 5.891 15.603 1.00 90.19 232 PHE A CA 1
ATOM 1824 C C . PHE A 1 232 ? -15.638 6.272 16.205 1.00 90.19 232 PHE A C 1
ATOM 1826 O O . PHE A 1 232 ? -15.955 7.453 16.360 1.00 90.19 232 PHE A O 1
ATOM 1833 N N . TYR A 1 233 ? -16.422 5.261 16.553 1.00 90.75 233 TYR A N 1
ATOM 1834 C CA . TYR A 1 233 ? -17.563 5.452 17.434 1.00 90.75 233 TYR A CA 1
ATOM 1835 C C . TYR A 1 233 ? -17.151 5.109 18.858 1.00 90.75 233 TYR A C 1
ATOM 1837 O O . TYR A 1 233 ? -16.460 4.115 19.055 1.00 90.75 233 TYR A O 1
ATOM 1845 N N . ALA A 1 234 ? -17.566 5.905 19.838 1.00 89.56 234 ALA A N 1
ATOM 1846 C CA . ALA A 1 234 ? -17.310 5.629 21.244 1.00 89.56 234 ALA A CA 1
ATOM 1847 C C . ALA A 1 234 ? -18.606 5.584 22.050 1.00 89.56 234 ALA A C 1
ATOM 1849 O O . ALA A 1 234 ? -19.539 6.342 21.776 1.00 89.56 234 ALA A O 1
ATOM 1850 N N . ILE A 1 235 ? -18.639 4.710 23.052 1.00 86.19 235 ILE A N 1
ATOM 1851 C CA . ILE A 1 235 ? -19.719 4.617 24.038 1.00 86.19 235 ILE A CA 1
ATOM 1852 C C . ILE A 1 235 ? -19.104 4.822 25.418 1.00 86.19 235 ILE A C 1
ATOM 1854 O O . ILE A 1 235 ? -18.177 4.097 25.785 1.00 86.19 235 ILE A O 1
ATOM 1858 N N . SER A 1 236 ? -19.617 5.792 26.173 1.00 82.38 236 SER A N 1
ATOM 1859 C CA . SER A 1 236 ? -19.204 6.031 27.556 1.00 82.38 236 SER A CA 1
ATOM 1860 C C . SER A 1 236 ? -19.742 4.948 28.495 1.00 82.38 236 SER A C 1
ATOM 1862 O O . SER A 1 236 ? -20.918 4.572 28.429 1.00 82.38 236 SER A O 1
ATOM 1864 N N . ILE A 1 237 ? -18.865 4.459 29.372 1.00 73.06 237 ILE A N 1
ATOM 1865 C CA . ILE A 1 237 ? -19.147 3.490 30.430 1.00 73.06 237 ILE A CA 1
ATOM 1866 C C . ILE A 1 237 ? -18.978 4.221 31.765 1.00 73.06 237 ILE A C 1
ATOM 1868 O O . ILE A 1 237 ? -17.865 4.514 32.191 1.00 73.06 237 ILE A O 1
ATOM 1872 N N . GLY A 1 238 ? -20.082 4.540 32.427 1.00 66.25 238 GLY A N 1
ATOM 1873 C CA . GLY A 1 238 ? -20.064 5.144 33.756 1.00 66.25 238 GLY A CA 1
ATOM 1874 C C . GLY A 1 238 ? -21.478 5.346 34.282 1.00 66.25 238 GLY A C 1
ATOM 1875 O O . GLY A 1 238 ? -22.384 5.625 33.490 1.00 66.25 238 GLY A O 1
ATOM 1876 N N . ASP A 1 239 ? -21.657 5.207 35.596 1.00 56.22 239 ASP A N 1
ATOM 1877 C CA . ASP A 1 239 ? -22.971 5.276 36.256 1.00 56.22 239 ASP A CA 1
ATOM 1878 C C . ASP A 1 239 ? -23.666 6.641 36.072 1.00 56.22 239 ASP A C 1
ATOM 1880 O O . ASP A 1 239 ? -24.889 6.694 35.982 1.00 56.22 239 ASP A O 1
ATOM 1884 N N . ASP A 1 240 ? -22.898 7.726 35.895 1.00 54.41 240 ASP A N 1
ATOM 1885 C CA . ASP A 1 240 ? -23.397 9.096 35.661 1.00 54.41 240 ASP A CA 1
ATOM 1886 C C . ASP A 1 240 ? -23.491 9.496 34.172 1.00 54.41 240 ASP A C 1
ATOM 1888 O O . ASP A 1 240 ? -23.744 10.657 33.833 1.00 54.41 240 ASP A O 1
ATOM 1892 N N . SER A 1 241 ? -23.272 8.567 33.236 1.00 56.34 241 SER A N 1
ATOM 1893 C CA . SER A 1 241 ? -23.268 8.908 31.808 1.00 56.34 241 SER A CA 1
ATOM 1894 C C . SER A 1 241 ? -24.688 9.174 31.279 1.00 56.34 241 SER A C 1
ATOM 1896 O O . SER A 1 241 ? -25.436 8.264 30.926 1.00 56.34 241 SER A O 1
ATOM 1898 N N . VAL A 1 242 ? -25.065 10.451 31.171 1.00 53.88 242 VAL A N 1
ATOM 1899 C CA . VAL A 1 242 ? -26.362 10.892 30.611 1.00 53.88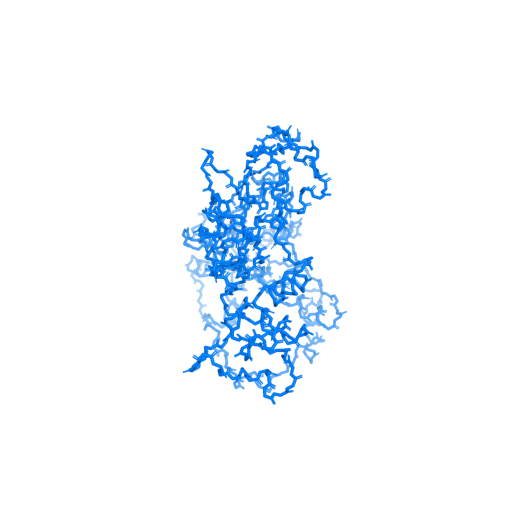 242 VAL A CA 1
ATOM 1900 C C . VAL A 1 242 ? -26.492 10.537 29.121 1.00 53.88 242 VAL A C 1
ATOM 1902 O O . VAL A 1 242 ? -27.591 10.312 28.613 1.00 53.88 242 VAL A O 1
ATOM 1905 N N . GLU A 1 243 ? -25.370 10.428 28.410 1.00 59.50 243 GLU A N 1
ATOM 1906 C CA . GLU A 1 243 ? -25.351 10.117 26.984 1.00 59.50 243 GLU A CA 1
ATOM 1907 C C . GLU A 1 243 ? -25.359 8.601 26.741 1.00 59.50 243 GLU A C 1
ATOM 1909 O O . GLU A 1 243 ? -24.427 7.875 27.094 1.00 59.50 243 GLU A O 1
ATOM 1914 N N . THR A 1 244 ? -26.448 8.115 26.142 1.00 66.00 244 THR A N 1
ATOM 1915 C CA . THR A 1 244 ? -26.643 6.712 25.732 1.00 66.00 244 THR A CA 1
ATOM 1916 C C . THR A 1 244 ? -26.236 6.452 24.283 1.00 66.00 244 THR A C 1
ATOM 1918 O O . THR A 1 244 ? -26.033 5.301 23.902 1.00 66.00 244 THR A O 1
ATOM 1921 N N . ALA A 1 245 ? -26.120 7.502 23.468 1.00 77.44 245 ALA A N 1
ATOM 1922 C CA . ALA A 1 245 ? -25.867 7.380 22.040 1.00 77.44 245 ALA A CA 1
ATOM 1923 C C . ALA A 1 245 ? -24.361 7.284 21.730 1.00 77.44 245 ALA A C 1
ATOM 1925 O O . ALA A 1 245 ? -23.576 8.049 22.291 1.00 77.44 245 ALA A O 1
ATOM 1926 N N . PRO A 1 246 ? -23.942 6.419 20.786 1.00 85.19 246 PRO A N 1
ATOM 1927 C CA . PRO A 1 246 ? -22.564 6.391 20.311 1.00 85.19 246 PRO A CA 1
ATOM 1928 C C . PRO A 1 246 ? -22.139 7.722 19.672 1.00 85.19 246 PRO A C 1
ATOM 1930 O O . PRO A 1 246 ? -22.777 8.220 18.738 1.00 85.19 246 PRO A O 1
ATOM 1933 N N . LEU A 1 247 ? -21.011 8.267 20.126 1.00 88.06 247 LEU A N 1
ATOM 1934 C CA . LEU A 1 247 ? -20.432 9.509 19.615 1.00 88.06 247 LEU A CA 1
ATOM 1935 C C . LEU A 1 247 ? -19.355 9.234 18.567 1.00 88.06 247 LEU A C 1
ATOM 1937 O O . LEU A 1 247 ? -18.606 8.271 18.678 1.00 88.06 247 LEU A O 1
ATOM 1941 N N . TRP A 1 248 ? -19.267 10.093 17.552 1.00 89.50 248 TRP A N 1
ATOM 1942 C CA . TRP A 1 248 ? -18.236 10.002 16.516 1.00 89.50 248 TRP A CA 1
ATOM 1943 C C . TRP A 1 248 ? -17.020 10.852 16.882 1.00 89.50 248 TRP A C 1
ATOM 1945 O O . TRP A 1 248 ? -17.176 12.051 17.101 1.00 89.50 248 TRP A O 1
ATOM 1955 N N . PHE A 1 249 ? -15.836 10.251 16.821 1.00 88.12 249 PHE A N 1
ATOM 1956 C CA . PHE A 1 249 ? -14.537 10.897 16.988 1.00 88.12 249 PHE A CA 1
ATOM 1957 C C . PHE A 1 249 ? -13.736 10.746 15.695 1.00 88.12 249 PHE A C 1
ATOM 1959 O O . PHE A 1 249 ? -13.669 9.655 15.127 1.00 88.12 249 PHE A O 1
ATOM 1966 N N . SER A 1 250 ? -13.127 11.820 15.203 1.00 87.12 250 SER A N 1
ATOM 1967 C CA . SER A 1 250 ? -12.079 11.719 14.180 1.00 87.12 250 SER A CA 1
ATOM 1968 C C . SER A 1 250 ? -10.843 10.994 14.726 1.00 87.12 250 SER A C 1
ATOM 1970 O O . SER A 1 250 ? -10.717 10.789 15.931 1.00 87.12 250 SER A O 1
ATOM 1972 N N . ALA A 1 251 ? -9.923 10.586 13.849 1.00 83.00 251 ALA A N 1
ATOM 1973 C CA . ALA A 1 251 ? -8.701 9.905 14.279 1.00 83.00 251 ALA A CA 1
ATOM 1974 C C . ALA A 1 251 ? -7.849 10.734 15.260 1.00 83.00 251 ALA A C 1
ATOM 1976 O O . ALA A 1 251 ? -7.309 10.166 16.204 1.00 83.00 251 ALA A O 1
ATOM 1977 N N . ASP A 1 252 ? -7.783 12.055 15.083 1.00 78.50 252 ASP A N 1
ATOM 1978 C CA . ASP A 1 252 ? -7.033 12.941 15.983 1.00 78.50 252 ASP A CA 1
ATOM 1979 C C . ASP A 1 252 ? -7.751 13.109 17.334 1.00 78.50 252 ASP A C 1
ATOM 1981 O O . ASP A 1 252 ? -7.128 13.050 18.394 1.00 78.50 252 ASP A O 1
ATOM 1985 N N . GLU A 1 253 ? -9.081 13.252 17.314 1.00 83.88 253 GLU A N 1
ATOM 1986 C CA . GLU A 1 253 ? -9.894 13.343 18.534 1.00 83.88 253 GLU A CA 1
ATOM 1987 C C . GLU A 1 253 ? -9.911 12.027 19.316 1.00 83.88 253 GLU A C 1
ATOM 1989 O O . GLU A 1 253 ? -9.995 12.052 20.539 1.00 83.88 253 GLU A O 1
ATOM 1994 N N . TRP A 1 254 ? -9.829 10.880 18.636 1.00 84.62 254 TRP A N 1
ATOM 1995 C CA . TRP A 1 254 ? -9.786 9.561 19.267 1.00 84.62 254 TRP A CA 1
ATOM 1996 C C . TRP A 1 254 ? -8.582 9.421 20.196 1.00 84.62 254 TRP A C 1
ATOM 1998 O O . TRP A 1 254 ? -8.755 9.023 21.345 1.00 84.62 254 TRP A O 1
ATOM 2008 N N . VAL A 1 255 ? -7.394 9.821 19.735 1.00 77.19 255 VAL A N 1
ATOM 2009 C CA . VAL A 1 255 ? -6.169 9.781 20.545 1.00 77.19 255 VAL A CA 1
ATOM 2010 C C . VAL A 1 255 ? -6.328 10.627 21.812 1.00 77.19 255 VAL A C 1
ATOM 2012 O O . VAL A 1 255 ? -6.019 10.170 22.909 1.00 77.19 255 VAL A O 1
ATOM 2015 N N . ALA A 1 256 ? -6.875 11.839 21.685 1.00 80.56 256 ALA A N 1
ATOM 2016 C CA . ALA A 1 256 ? -7.141 12.697 22.839 1.00 80.56 256 ALA A CA 1
ATOM 2017 C C . ALA A 1 256 ? -8.225 12.113 23.766 1.00 80.56 256 ALA A C 1
ATOM 2019 O O . ALA A 1 256 ? -8.121 12.198 24.989 1.00 80.56 256 ALA A O 1
ATOM 2020 N N . ALA A 1 257 ? -9.263 11.497 23.196 1.00 80.38 257 ALA A N 1
ATOM 2021 C CA . ALA A 1 257 ? -10.372 10.918 23.944 1.00 80.38 257 ALA A CA 1
ATOM 2022 C C . ALA A 1 257 ? -9.975 9.655 24.723 1.00 80.38 257 ALA A C 1
ATOM 2024 O O . ALA A 1 257 ? -10.568 9.398 25.768 1.00 80.38 257 ALA A O 1
ATOM 2025 N N . GLN A 1 258 ? -8.971 8.896 24.266 1.00 74.25 258 GLN A N 1
ATOM 2026 C CA . GLN A 1 258 ? -8.413 7.764 25.018 1.00 74.25 258 GLN A CA 1
ATOM 2027 C C . GLN A 1 258 ? -7.740 8.191 26.328 1.00 74.25 258 GLN A C 1
ATOM 2029 O O . GLN A 1 258 ? -7.734 7.423 27.284 1.00 74.25 258 GLN A O 1
ATOM 2034 N N . GLN A 1 259 ? -7.225 9.420 26.388 1.00 71.69 259 GLN A N 1
ATOM 2035 C CA . GLN A 1 259 ? -6.544 9.977 27.562 1.00 71.69 259 GLN A CA 1
ATOM 2036 C C . GLN A 1 259 ? -7.500 10.711 28.516 1.00 71.69 259 GLN A C 1
ATOM 2038 O O . GLN A 1 259 ? -7.078 11.254 29.538 1.00 71.69 259 GLN A O 1
ATOM 2043 N N . SER A 1 260 ? -8.792 10.760 28.183 1.00 74.81 260 SER A N 1
ATOM 2044 C CA . SER A 1 260 ? -9.812 11.372 29.028 1.00 74.81 260 SER A CA 1
ATOM 2045 C C . SER A 1 260 ? -10.075 10.528 30.280 1.00 74.81 260 SER A C 1
ATOM 2047 O O . SER A 1 260 ? -10.007 9.303 30.243 1.00 74.81 260 SER A O 1
ATOM 2049 N N . ALA A 1 261 ? -10.442 11.182 31.385 1.00 68.75 261 ALA A N 1
ATOM 2050 C CA . ALA A 1 261 ? -10.832 10.505 32.625 1.00 68.75 261 ALA A CA 1
ATOM 2051 C C . ALA A 1 261 ? -12.136 9.692 32.492 1.00 68.75 261 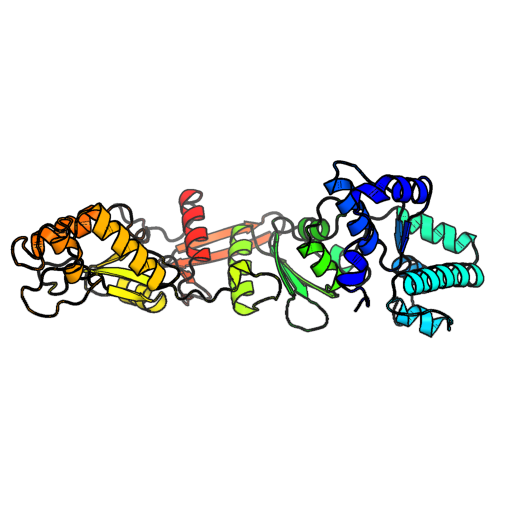ALA A C 1
ATOM 2053 O O . ALA A 1 261 ? -12.419 8.828 33.319 1.00 68.75 261 ALA A O 1
ATOM 2054 N N . GLU A 1 262 ? -12.946 9.972 31.471 1.00 76.31 262 GLU A N 1
ATOM 2055 C CA . GLU A 1 262 ? -14.205 9.275 31.234 1.00 76.31 262 GLU A CA 1
ATOM 2056 C C . GLU A 1 262 ? -13.972 7.987 30.435 1.00 76.31 262 GLU A C 1
ATOM 2058 O O . GLU A 1 262 ? -13.529 8.019 29.283 1.00 76.31 262 GLU A O 1
ATOM 2063 N N . ALA A 1 263 ? -14.304 6.851 31.055 1.00 78.62 263 ALA A N 1
ATOM 2064 C CA . ALA A 1 263 ? -14.125 5.531 30.469 1.00 78.62 263 ALA A CA 1
ATOM 2065 C C . ALA A 1 263 ? -15.030 5.345 29.242 1.00 78.62 263 ALA A C 1
ATOM 2067 O O . ALA A 1 263 ? -16.253 5.465 29.319 1.00 78.62 263 ALA A O 1
ATOM 2068 N N . ARG A 1 264 ? -14.423 5.036 28.092 1.00 85.62 264 ARG A N 1
ATOM 2069 C CA . ARG A 1 264 ? -15.115 4.839 26.812 1.00 85.62 264 ARG A CA 1
ATOM 2070 C C . ARG A 1 264 ? -14.645 3.564 26.125 1.00 85.62 264 ARG A C 1
ATOM 2072 O O . ARG A 1 264 ? -13.449 3.289 26.084 1.00 85.62 264 ARG A O 1
ATOM 2079 N N . ILE A 1 265 ? -15.577 2.835 25.513 1.00 86.00 265 ILE A N 1
ATOM 2080 C CA . ILE A 1 265 ? -15.254 1.780 24.541 1.00 86.00 265 ILE A CA 1
ATOM 2081 C C . ILE A 1 265 ? -15.269 2.394 23.152 1.00 86.00 265 ILE A C 1
ATOM 2083 O O . ILE A 1 265 ? -16.268 3.000 22.766 1.00 86.00 265 ILE A O 1
ATOM 2087 N N . PHE A 1 266 ? -14.193 2.201 22.395 1.00 88.94 266 PHE A N 1
ATOM 2088 C CA . PHE A 1 266 ? -14.091 2.650 21.011 1.00 88.94 266 PHE A CA 1
ATOM 2089 C C . PHE A 1 266 ? -14.316 1.497 20.033 1.00 88.94 266 PHE A C 1
ATOM 2091 O O . PHE A 1 266 ? -13.874 0.375 20.264 1.00 88.94 266 PHE A O 1
ATOM 2098 N N . TYR A 1 267 ? -14.949 1.807 18.906 1.00 89.69 267 TYR A N 1
ATOM 2099 C CA . TYR A 1 267 ? -15.262 0.889 17.816 1.00 89.69 267 TYR A CA 1
ATOM 2100 C C . TYR A 1 267 ? -14.783 1.490 16.496 1.00 89.69 267 TYR A C 1
ATOM 2102 O O . TYR A 1 267 ? -15.022 2.671 16.215 1.00 89.69 267 TYR A O 1
ATOM 2110 N N . GLY A 1 268 ? -14.111 0.685 15.676 1.00 88.19 268 GLY A N 1
ATOM 2111 C CA . GLY A 1 268 ? -13.505 1.121 14.420 1.00 88.19 268 GLY A CA 1
ATOM 2112 C C . GLY A 1 268 ? -12.179 0.402 14.149 1.00 88.19 268 GLY A C 1
ATOM 2113 O O . GLY A 1 268 ? -11.949 -0.668 14.709 1.00 88.19 268 GLY A O 1
ATOM 2114 N N . PRO A 1 269 ? -11.302 0.961 13.295 1.00 88.88 269 PRO A N 1
ATOM 2115 C CA . PRO A 1 269 ? -11.427 2.238 12.579 1.00 88.88 269 PRO A CA 1
ATOM 2116 C C . PRO A 1 269 ? -12.385 2.177 11.373 1.00 88.88 269 PRO A C 1
ATOM 2118 O O . PRO A 1 269 ? -12.384 1.208 10.613 1.00 88.88 269 PRO A O 1
ATOM 2121 N N . PHE A 1 270 ? -13.155 3.246 11.135 1.00 89.06 270 PHE A N 1
ATOM 2122 C CA . PHE A 1 270 ? -14.011 3.393 9.948 1.00 89.06 270 PHE A CA 1
ATOM 2123 C C . PHE A 1 270 ? -13.418 4.379 8.938 1.00 89.06 270 PHE A C 1
ATOM 2125 O O . PHE A 1 270 ? -12.903 5.425 9.318 1.00 89.06 270 PHE A O 1
ATOM 2132 N N . ASN A 1 271 ? -13.558 4.086 7.639 1.00 83.81 271 ASN A N 1
ATOM 2133 C CA . ASN A 1 271 ? -13.038 4.930 6.548 1.00 83.81 271 ASN A CA 1
ATOM 2134 C C . ASN A 1 271 ? -13.616 6.358 6.532 1.00 83.81 271 ASN A C 1
ATOM 2136 O O . ASN A 1 271 ? -12.938 7.294 6.106 1.00 83.81 271 ASN A O 1
ATOM 2140 N N . ASP A 1 272 ? -14.879 6.496 6.940 1.00 86.56 272 ASP A N 1
ATOM 2141 C CA . ASP A 1 272 ? -15.595 7.758 7.091 1.00 86.56 272 ASP A CA 1
ATOM 2142 C C . ASP A 1 272 ? -16.796 7.599 8.044 1.00 86.56 272 ASP A C 1
ATOM 2144 O O . ASP A 1 272 ? -17.211 6.484 8.390 1.00 86.56 272 ASP A O 1
ATOM 2148 N N . LYS A 1 273 ? -17.395 8.731 8.438 1.00 88.06 273 LYS A N 1
ATOM 2149 C CA . LYS A 1 273 ? -18.583 8.771 9.309 1.00 88.06 273 LYS A CA 1
ATOM 2150 C C . LYS A 1 273 ? -19.784 8.029 8.714 1.00 88.06 273 LYS A C 1
ATOM 2152 O O . LYS A 1 273 ? -20.598 7.481 9.452 1.00 88.06 273 LYS A O 1
ATOM 2157 N N . ALA A 1 274 ? -19.914 7.984 7.388 1.00 88.75 274 ALA A N 1
ATOM 2158 C CA . ALA A 1 274 ? -21.022 7.299 6.728 1.00 88.75 274 ALA A CA 1
ATOM 2159 C C . ALA A 1 274 ? -20.857 5.769 6.757 1.00 88.75 274 ALA A C 1
ATOM 2161 O O . ALA A 1 274 ? -21.846 5.044 6.841 1.00 88.75 274 ALA A O 1
ATOM 2162 N N . ALA A 1 275 ? -19.630 5.256 6.686 1.00 89.06 275 ALA A N 1
ATOM 2163 C CA . ALA A 1 275 ? -19.290 3.850 6.851 1.00 89.06 275 ALA A CA 1
ATOM 2164 C C . ALA A 1 275 ? -19.565 3.399 8.285 1.00 89.06 275 ALA A C 1
ATOM 2166 O O . ALA A 1 275 ? -20.268 2.409 8.471 1.00 89.06 275 ALA A O 1
ATOM 2167 N N . GLY A 1 276 ? -19.119 4.171 9.280 1.00 89.44 276 GLY A N 1
ATOM 2168 C CA . GLY A 1 276 ? -19.428 3.875 10.678 1.00 89.44 276 GLY A CA 1
ATOM 2169 C C . GLY A 1 276 ? -20.934 3.941 10.972 1.00 89.44 276 GLY A C 1
ATOM 2170 O O . GLY A 1 276 ? -21.473 3.039 11.604 1.00 89.44 276 GLY A O 1
ATOM 2171 N N . LYS A 1 277 ? -21.659 4.934 10.428 1.00 89.62 277 LYS A N 1
ATOM 2172 C CA . LYS A 1 277 ? -23.124 5.014 10.587 1.00 89.62 277 LYS A CA 1
ATOM 2173 C C . LYS A 1 277 ? -23.852 3.823 9.953 1.00 89.62 277 LYS A C 1
ATOM 2175 O O . LYS A 1 277 ? -24.850 3.367 10.504 1.00 89.62 277 LYS A O 1
ATOM 2180 N N . ARG A 1 278 ? -23.374 3.317 8.808 1.00 91.12 278 ARG A N 1
ATOM 2181 C CA . ARG A 1 278 ? -23.918 2.103 8.171 1.00 91.12 278 ARG A CA 1
ATOM 2182 C C . ARG A 1 278 ? -23.703 0.872 9.044 1.00 91.12 278 ARG A C 1
ATOM 2184 O O . ARG A 1 278 ? -24.673 0.181 9.326 1.00 91.12 278 ARG A O 1
ATOM 2191 N N . TRP A 1 279 ? -22.480 0.669 9.533 1.00 91.88 279 TRP A N 1
ATOM 2192 C CA . TRP A 1 279 ? -22.169 -0.412 10.470 1.00 91.88 279 TRP A CA 1
ATOM 2193 C C . TRP A 1 279 ? -23.068 -0.360 11.714 1.00 91.88 279 TRP A C 1
ATOM 2195 O O . TRP A 1 279 ? -23.714 -1.350 12.051 1.00 91.88 279 TRP A O 1
ATOM 2205 N N . LEU A 1 280 ? -23.209 0.817 12.330 1.00 89.94 280 LEU A N 1
ATOM 2206 C CA . LEU A 1 280 ? -24.055 0.997 13.509 1.00 89.94 280 LEU A CA 1
ATOM 2207 C C . LEU A 1 280 ? -25.535 0.703 13.210 1.00 89.94 280 LEU A C 1
ATOM 2209 O O . LEU A 1 280 ? -26.238 0.113 14.032 1.00 89.94 280 LEU A O 1
ATOM 2213 N N . ALA A 1 281 ? -26.014 1.072 12.018 1.00 89.38 281 ALA A N 1
ATOM 2214 C CA . ALA A 1 281 ? -27.368 0.758 11.571 1.00 89.38 281 ALA A CA 1
ATOM 2215 C C . ALA A 1 281 ? -27.594 -0.741 11.345 1.00 89.38 281 ALA A C 1
ATOM 2217 O O . ALA A 1 281 ? -28.676 -1.242 11.656 1.00 89.38 281 ALA A O 1
ATOM 2218 N N . ASP A 1 282 ? -26.597 -1.462 10.842 1.00 90.50 282 ASP A N 1
ATOM 2219 C CA . ASP A 1 282 ? -26.690 -2.906 10.634 1.00 90.50 282 ASP A CA 1
ATOM 2220 C C . ASP A 1 282 ? -26.710 -3.660 11.972 1.00 90.50 282 ASP A C 1
ATOM 2222 O O . ASP A 1 282 ? -27.588 -4.503 12.175 1.00 90.50 282 ASP A O 1
ATOM 2226 N N . VAL A 1 283 ? -25.860 -3.273 12.933 1.00 88.75 283 VAL A N 1
ATOM 2227 C CA . VAL A 1 283 ? -25.909 -3.797 14.314 1.00 88.75 283 VAL A CA 1
ATOM 2228 C C . VAL A 1 283 ? -27.264 -3.496 14.959 1.00 88.75 283 VAL A C 1
ATOM 2230 O O . VAL A 1 283 ? -27.895 -4.383 15.537 1.00 88.75 283 VAL A O 1
ATOM 2233 N N . THR A 1 284 ? -27.761 -2.262 14.815 1.00 88.62 284 THR A N 1
ATOM 2234 C CA . THR A 1 284 ? -29.055 -1.849 15.383 1.00 88.62 284 THR A CA 1
ATOM 2235 C C . THR A 1 284 ? -30.194 -2.730 14.878 1.00 88.62 284 THR A C 1
ATOM 2237 O O . THR A 1 284 ? -31.026 -3.183 15.666 1.00 88.62 284 THR A O 1
ATOM 2240 N N . LYS A 1 285 ? -30.215 -3.020 13.571 1.00 88.69 285 LYS A N 1
ATOM 2241 C CA . LYS A 1 285 ? -31.222 -3.893 12.954 1.00 88.69 285 LYS A CA 1
ATOM 2242 C C . LYS A 1 285 ? -31.100 -5.336 13.431 1.00 88.69 285 LYS A C 1
ATOM 2244 O O . LYS A 1 285 ? -32.123 -5.948 13.734 1.00 88.69 285 LYS A O 1
ATOM 2249 N N . LEU A 1 286 ? -29.879 -5.870 13.487 1.00 89.75 286 LEU A N 1
ATOM 2250 C CA . LEU A 1 286 ? -29.622 -7.259 13.866 1.00 89.75 286 LEU A CA 1
ATOM 2251 C C . LEU A 1 286 ? -30.047 -7.536 15.315 1.00 89.75 286 LEU A C 1
ATOM 2253 O O . LEU A 1 286 ? -30.735 -8.519 15.582 1.00 89.75 286 LEU A O 1
ATOM 2257 N N . HIS A 1 287 ? -29.712 -6.626 16.232 1.00 89.81 287 HIS A N 1
ATOM 2258 C CA . HIS A 1 287 ? -29.948 -6.794 17.669 1.00 89.81 287 HIS A CA 1
ATOM 2259 C C . HIS A 1 287 ? -31.237 -6.134 18.176 1.00 89.81 287 HIS A C 1
ATOM 2261 O O . HIS A 1 287 ? -31.483 -6.103 19.384 1.00 89.81 287 HIS A O 1
ATOM 2267 N N . ARG A 1 288 ? -32.086 -5.634 17.266 1.00 90.38 288 ARG A N 1
ATOM 2268 C CA . ARG A 1 288 ? -33.366 -4.969 17.572 1.00 90.38 288 ARG A CA 1
ATOM 2269 C C . ARG A 1 288 ? -33.222 -3.811 18.569 1.00 90.38 288 ARG A C 1
ATOM 2271 O O . ARG A 1 288 ? -33.986 -3.705 19.538 1.00 90.38 288 ARG A O 1
ATOM 2278 N N . LEU A 1 289 ? -32.201 -2.982 18.365 1.00 89.44 289 LEU A N 1
ATOM 2279 C CA . LEU A 1 289 ? -31.928 -1.793 19.173 1.00 89.44 289 LEU A CA 1
ATOM 2280 C C . LEU A 1 289 ? -32.780 -0.606 18.691 1.00 89.44 289 LEU A C 1
ATOM 2282 O O . LEU A 1 289 ? -33.275 -0.576 17.564 1.00 89.44 289 LEU A O 1
ATOM 2286 N N . CYS A 1 290 ? -32.966 0.386 19.559 1.00 88.06 290 CYS A N 1
ATOM 2287 C CA . CYS A 1 290 ? -33.706 1.599 19.233 1.00 88.06 290 CYS A CA 1
ATOM 2288 C C . CYS A 1 290 ? -32.876 2.579 18.389 1.00 88.06 290 CYS A C 1
ATOM 2290 O O . CYS A 1 290 ? -31.832 3.050 18.829 1.00 88.06 290 CYS A O 1
ATOM 2292 N N . GLU A 1 291 ? -33.370 2.956 17.206 1.00 87.25 291 GLU A N 1
ATOM 2293 C CA . GLU A 1 291 ? -32.665 3.883 16.304 1.00 87.25 291 GLU A CA 1
ATOM 2294 C C . GLU A 1 291 ? -32.512 5.301 16.881 1.00 87.25 291 GLU A C 1
ATOM 2296 O O . GLU A 1 291 ? -31.521 5.967 16.577 1.00 87.25 291 GLU A O 1
ATOM 2301 N N . HIS A 1 292 ? -33.461 5.755 17.714 1.00 86.56 292 HIS A N 1
ATOM 2302 C CA . HIS A 1 292 ? -33.371 7.050 18.402 1.00 86.56 292 HIS A CA 1
ATOM 2303 C C . HIS A 1 292 ? -32.282 7.029 19.478 1.00 86.56 292 HIS A C 1
ATOM 2305 O O . HIS A 1 292 ? -31.442 7.922 19.506 1.00 86.56 292 HIS A O 1
ATOM 2311 N N . ALA A 1 293 ? -32.255 5.985 20.314 1.00 84.25 293 ALA A N 1
ATOM 2312 C CA . ALA A 1 293 ? -31.267 5.849 21.386 1.00 84.25 293 ALA A CA 1
ATOM 2313 C C . ALA A 1 293 ? -29.840 5.672 20.841 1.00 84.25 293 ALA A C 1
ATOM 2315 O O . ALA A 1 293 ? -28.889 6.200 21.399 1.00 84.25 293 ALA A O 1
ATOM 2316 N N . VAL A 1 294 ? -29.695 4.992 19.700 1.00 85.19 294 VAL A N 1
ATOM 2317 C CA . VAL A 1 294 ? -28.405 4.811 19.012 1.00 85.19 294 VAL A CA 1
ATOM 2318 C C . VAL A 1 294 ? -28.014 6.046 18.165 1.00 85.19 294 VAL A C 1
ATOM 2320 O O . VAL A 1 294 ? -26.923 6.109 17.605 1.00 85.19 294 VAL A O 1
ATOM 2323 N N . GLY A 1 295 ? -28.881 7.059 18.046 1.00 85.25 295 GLY A N 1
ATOM 2324 C CA . GLY A 1 295 ? -28.584 8.301 17.318 1.00 85.25 295 GLY A CA 1
ATOM 2325 C C . GLY A 1 295 ? -28.606 8.179 15.785 1.00 85.25 295 GLY A C 1
ATOM 2326 O O . GLY A 1 295 ? -28.060 9.028 15.072 1.00 85.25 295 GLY A O 1
ATOM 2327 N N . ILE A 1 296 ? -29.238 7.134 15.239 1.00 85.62 296 ILE A N 1
ATOM 2328 C CA . ILE A 1 296 ? -29.397 6.942 13.786 1.00 85.62 296 ILE A CA 1
ATOM 2329 C C . ILE A 1 296 ? -30.441 7.912 13.230 1.00 85.62 296 ILE A C 1
ATOM 2331 O O . ILE A 1 296 ? -30.212 8.531 12.178 1.00 85.62 296 ILE A O 1
ATOM 2335 N N . SER A 1 297 ? -31.554 8.043 13.951 1.00 84.56 297 SER A N 1
ATOM 2336 C CA . SER A 1 297 ? -32.682 8.934 13.678 1.00 84.56 297 SER A CA 1
ATOM 2337 C C . SER A 1 297 ? -32.908 9.885 14.857 1.00 84.56 297 SER A C 1
ATOM 2339 O O . SER A 1 297 ? -32.475 9.620 15.976 1.00 84.56 297 SER A O 1
ATOM 2341 N N . LYS A 1 298 ? -33.547 11.032 14.597 1.00 83.62 298 LYS A N 1
ATOM 2342 C CA . LYS A 1 298 ? -33.858 12.034 15.625 1.00 83.62 298 LYS A CA 1
ATOM 2343 C C . LYS A 1 298 ? -35.348 11.962 15.985 1.00 83.62 298 LYS A C 1
ATOM 2345 O O . LYS A 1 298 ? -36.155 12.047 15.056 1.00 83.62 298 LYS A O 1
ATOM 2350 N N . PRO A 1 299 ? -35.711 11.851 17.275 1.00 83.19 299 PRO A N 1
ATOM 2351 C CA . PRO A 1 299 ? -37.107 11.871 17.700 1.00 83.19 299 PRO A CA 1
ATOM 2352 C C . PRO A 1 299 ? -37.726 13.258 17.485 1.00 83.19 299 PRO A C 1
ATOM 2354 O O . PRO A 1 299 ? -37.055 14.278 17.655 1.00 83.19 299 PRO A O 1
ATOM 2357 N N . ARG A 1 300 ? -39.016 13.307 17.131 1.00 83.44 300 ARG A N 1
ATOM 2358 C CA . ARG A 1 300 ? -39.786 14.563 17.021 1.00 83.44 300 ARG A CA 1
ATOM 2359 C C . ARG A 1 300 ? -40.457 14.992 18.333 1.00 83.44 300 ARG A C 1
ATOM 2361 O O . ARG A 1 300 ? -40.935 16.118 18.422 1.00 83.44 300 ARG A O 1
ATOM 2368 N N . GLY A 1 301 ? -40.474 14.119 19.338 1.00 81.94 301 GLY A N 1
ATOM 2369 C CA . GLY A 1 301 ? -41.025 14.356 20.675 1.00 81.94 301 GLY A CA 1
ATOM 2370 C C . GLY A 1 301 ? -40.573 13.279 21.668 1.00 81.94 301 GLY A C 1
ATOM 2371 O O . GLY A 1 301 ? -39.914 12.321 21.270 1.00 81.94 301 GLY A O 1
ATOM 2372 N N . ALA A 1 302 ? -40.929 13.428 22.949 1.00 73.12 302 ALA A N 1
ATOM 2373 C CA . ALA A 1 302 ? -40.424 12.583 24.043 1.00 73.12 302 ALA A CA 1
ATOM 2374 C C . ALA A 1 302 ? -40.781 11.085 23.925 1.00 73.12 302 ALA A C 1
ATOM 2376 O O . ALA A 1 302 ? -40.011 10.248 24.371 1.00 73.12 302 ALA A O 1
ATOM 2377 N N . LEU A 1 303 ? -41.908 10.749 23.286 1.00 80.94 303 LEU A N 1
ATOM 2378 C CA . LEU A 1 303 ? -42.401 9.372 23.107 1.00 80.94 303 LEU A CA 1
ATOM 2379 C C . LEU A 1 303 ? -42.636 9.030 21.624 1.00 80.94 303 LEU A C 1
ATOM 2381 O O . LEU A 1 303 ? -43.565 8.301 21.276 1.00 80.94 303 LEU A O 1
ATOM 2385 N N . ASP A 1 304 ? -41.836 9.608 20.724 1.00 84.31 304 ASP A N 1
ATOM 2386 C CA . ASP A 1 304 ? -41.954 9.364 19.283 1.00 84.31 304 ASP A CA 1
ATOM 2387 C C . ASP A 1 304 ? -41.395 7.970 18.918 1.00 84.31 304 ASP A C 1
ATOM 2389 O O . ASP A 1 304 ? -40.190 7.724 19.089 1.00 84.31 304 ASP A O 1
ATOM 2393 N N . PRO A 1 305 ? -42.219 7.030 18.410 1.00 86.12 305 PRO A N 1
ATOM 2394 C CA . PRO A 1 305 ? -41.744 5.702 18.053 1.00 86.12 305 PRO A CA 1
ATOM 2395 C C . PRO A 1 305 ? -40.811 5.767 16.839 1.00 86.12 305 PRO A C 1
ATOM 2397 O O . PRO A 1 305 ? -41.202 6.214 15.760 1.00 86.12 305 PRO A O 1
ATOM 2400 N N . CYS A 1 306 ? -39.588 5.247 16.988 1.00 86.62 306 CYS A N 1
ATOM 2401 C CA . CYS A 1 306 ? -38.650 5.130 15.868 1.00 86.62 306 CYS A CA 1
ATOM 2402 C C . CYS A 1 306 ? -39.201 4.231 14.746 1.00 86.62 306 CYS A C 1
ATOM 2404 O O . CYS A 1 306 ? -40.053 3.368 14.980 1.00 86.62 306 CYS A O 1
ATOM 2406 N N . PHE A 1 307 ? -38.679 4.375 13.525 1.00 87.19 307 PHE A N 1
ATOM 2407 C CA . PHE A 1 307 ? -39.133 3.577 12.381 1.00 87.19 307 PHE A CA 1
ATOM 2408 C C . PHE A 1 307 ? -38.987 2.072 12.645 1.00 87.19 307 PHE A C 1
ATOM 2410 O O . PHE A 1 307 ? -39.936 1.316 12.435 1.00 87.19 307 PHE A O 1
ATOM 2417 N N . ALA A 1 308 ? -37.855 1.644 13.220 1.00 86.19 308 ALA A N 1
ATOM 2418 C CA . ALA A 1 308 ? -37.649 0.257 13.644 1.00 86.19 308 ALA A CA 1
ATOM 2419 C C . ALA A 1 308 ? -38.746 -0.256 14.595 1.00 86.19 308 ALA A C 1
ATOM 2421 O O . ALA A 1 308 ? -39.101 -1.432 14.542 1.00 86.19 308 ALA A O 1
ATOM 2422 N N . ARG A 1 309 ? -39.320 0.603 15.446 1.00 87.56 309 ARG A N 1
ATOM 2423 C CA . ARG A 1 309 ? -40.423 0.234 16.342 1.00 87.56 309 ARG A CA 1
ATOM 2424 C C . ARG A 1 309 ? -41.735 0.059 15.588 1.00 87.56 309 ARG A C 1
ATOM 2426 O O . ARG A 1 309 ? -42.433 -0.917 15.841 1.00 87.56 309 ARG A O 1
ATOM 2433 N N . GLN A 1 310 ? -42.034 0.951 14.646 1.00 87.56 310 GLN A N 1
ATOM 2434 C CA . GLN A 1 310 ? -43.238 0.872 13.809 1.00 87.56 310 GLN A CA 1
ATOM 2435 C C . GLN A 1 310 ? -43.294 -0.437 13.004 1.00 87.56 310 GLN A C 1
ATOM 2437 O O . GLN A 1 310 ? -44.369 -0.991 12.804 1.00 87.56 310 GLN A O 1
ATOM 2442 N N . VAL A 1 311 ? -42.133 -0.974 12.613 1.00 88.00 311 VAL A N 1
ATOM 2443 C CA . VAL A 1 311 ? -42.011 -2.262 11.904 1.00 88.00 311 VAL A CA 1
ATOM 2444 C C . VAL A 1 311 ? -41.744 -3.468 12.824 1.00 88.00 311 VAL A C 1
ATOM 2446 O O . VAL A 1 311 ? -41.387 -4.541 12.339 1.00 88.00 311 VAL A O 1
ATOM 2449 N N . GLY A 1 312 ? -41.867 -3.316 14.149 1.00 85.75 312 GLY A N 1
ATOM 2450 C CA . GLY A 1 312 ? -41.730 -4.414 15.120 1.00 85.75 312 GLY A CA 1
ATOM 2451 C C . GLY A 1 312 ? -40.298 -4.927 15.356 1.00 85.75 312 GLY A C 1
ATOM 2452 O O . GLY A 1 312 ? -40.110 -6.038 15.847 1.00 85.75 312 GLY A O 1
ATOM 2453 N N . ARG A 1 313 ? -39.271 -4.142 15.013 1.00 86.62 313 ARG A N 1
ATOM 2454 C CA . ARG A 1 313 ? -37.837 -4.484 15.128 1.00 86.62 313 ARG A CA 1
ATOM 2455 C C . ARG A 1 313 ? -37.098 -3.717 16.231 1.00 86.62 313 ARG A C 1
ATOM 2457 O O . ARG A 1 313 ? -35.876 -3.703 16.236 1.00 86.62 313 ARG A O 1
ATOM 2464 N N . CYS A 1 314 ? -37.807 -3.092 17.167 1.00 89.00 314 CYS A N 1
ATOM 2465 C CA . CYS A 1 314 ? -37.231 -2.387 18.317 1.00 89.00 314 CYS A CA 1
ATOM 2466 C C . CYS A 1 314 ? -38.019 -2.731 19.588 1.00 89.00 314 CYS A C 1
ATOM 2468 O O . CYS A 1 314 ? -39.253 -2.757 19.554 1.00 89.00 314 CYS A O 1
ATOM 2470 N N . LEU A 1 315 ? -37.328 -2.964 20.712 1.00 85.94 315 LEU A N 1
ATOM 2471 C CA . LEU A 1 315 ? -37.972 -3.322 21.989 1.00 85.94 315 LEU A CA 1
ATOM 2472 C C . LEU A 1 315 ? -38.591 -2.137 22.744 1.00 85.94 315 LEU A C 1
ATOM 2474 O O . LEU A 1 315 ? -39.408 -2.362 23.628 1.00 85.94 315 LEU A O 1
ATOM 2478 N N . GLY A 1 316 ? -38.367 -0.902 22.289 1.00 84.62 316 GLY A N 1
ATOM 2479 C CA . GLY A 1 316 ? -39.185 0.243 22.696 1.00 84.62 316 GLY A CA 1
ATOM 2480 C C . GLY A 1 316 ? -38.525 1.226 23.656 1.00 84.62 316 GLY A C 1
ATOM 2481 O O . GLY A 1 316 ? -39.248 1.943 24.339 1.00 84.62 316 GLY A O 1
ATOM 2482 N N . ALA A 1 317 ? -37.194 1.348 23.644 1.00 84.94 317 ALA A N 1
ATOM 2483 C CA . ALA A 1 317 ? -36.495 2.395 24.401 1.00 84.94 317 ALA A CA 1
ATOM 2484 C C . ALA A 1 317 ? -36.896 3.835 24.002 1.00 84.94 317 ALA A C 1
ATOM 2486 O O . ALA A 1 317 ? -36.665 4.767 24.753 1.00 84.94 317 ALA A O 1
ATOM 2487 N N . CYS A 1 318 ? -37.504 4.045 22.823 1.00 83.81 318 CYS A N 1
ATOM 2488 C CA . CYS A 1 318 ? -38.054 5.348 22.405 1.00 83.81 318 CYS A CA 1
ATOM 2489 C C . CYS A 1 318 ? -39.444 5.675 22.979 1.00 83.81 318 CYS A C 1
ATOM 2491 O O . CYS A 1 318 ? -39.947 6.767 22.741 1.00 83.81 318 CYS A O 1
ATOM 2493 N N . VAL A 1 319 ? -40.108 4.710 23.616 1.00 85.94 319 VAL A N 1
ATOM 2494 C CA . VAL A 1 319 ? -41.480 4.832 24.143 1.00 85.94 319 VAL A CA 1
ATOM 2495 C C . VAL A 1 319 ? -41.558 4.345 25.596 1.00 85.94 319 VAL A C 1
ATOM 2497 O O . VAL A 1 319 ? -42.600 3.853 26.020 1.00 85.94 319 VAL A O 1
ATOM 2500 N N . ASP A 1 320 ? -40.433 4.400 26.317 1.00 83.69 320 ASP A N 1
ATOM 2501 C CA . ASP A 1 320 ? -40.275 3.995 27.723 1.00 83.69 320 ASP A CA 1
ATOM 2502 C C . ASP A 1 320 ? -40.725 2.560 28.066 1.00 83.69 320 ASP A C 1
ATOM 2504 O O . ASP A 1 320 ? -40.973 2.231 29.222 1.00 83.69 320 ASP A O 1
ATOM 2508 N N . GLN A 1 321 ? -40.804 1.664 27.075 1.00 85.44 321 GLN A N 1
ATOM 2509 C CA . GLN A 1 321 ? -41.083 0.236 27.314 1.00 85.44 321 GLN A CA 1
ATOM 2510 C C . GLN A 1 321 ? -39.834 -0.571 27.672 1.00 85.44 321 GLN A C 1
ATOM 2512 O O . GLN A 1 321 ? -39.927 -1.680 28.189 1.00 85.44 321 GLN A O 1
ATOM 2517 N N . GLU A 1 322 ? -38.669 -0.014 27.369 1.00 86.06 322 GLU A N 1
ATOM 2518 C CA . GLU A 1 322 ? -37.360 -0.520 27.746 1.00 86.06 322 GLU A CA 1
ATOM 2519 C C . GLU A 1 322 ? -36.617 0.640 28.406 1.00 86.06 322 GLU A C 1
ATOM 2521 O O . GLU A 1 322 ? -36.627 1.751 27.870 1.00 86.06 322 GLU A O 1
ATOM 2526 N N . THR A 1 323 ? -35.987 0.408 29.559 1.00 85.69 323 THR A N 1
ATOM 2527 C CA . THR A 1 323 ? -35.256 1.482 30.240 1.00 85.69 323 THR A CA 1
ATOM 2528 C C . THR A 1 323 ? -33.978 1.833 29.477 1.00 85.69 323 THR A C 1
ATOM 2530 O O . THR A 1 323 ? -33.370 0.990 28.813 1.00 85.69 323 THR A O 1
ATOM 2533 N N . ALA A 1 324 ? -33.524 3.083 29.599 1.00 82.31 324 ALA A N 1
ATOM 2534 C CA . ALA A 1 324 ? -32.277 3.535 28.978 1.00 82.31 324 ALA A CA 1
ATOM 2535 C C . ALA A 1 324 ? -31.063 2.679 29.394 1.00 82.31 324 ALA A C 1
ATOM 2537 O O . ALA A 1 324 ? -30.174 2.424 28.582 1.00 82.31 324 ALA A O 1
ATOM 2538 N N . GLN A 1 325 ? -31.052 2.195 30.639 1.00 82.25 325 GLN A N 1
ATOM 2539 C CA . GLN A 1 325 ? -30.009 1.311 31.156 1.00 82.25 325 GLN A CA 1
ATOM 2540 C C . GLN A 1 325 ? -30.045 -0.075 30.497 1.00 82.25 325 GLN A C 1
ATOM 2542 O O . GLN A 1 325 ? -29.024 -0.524 29.980 1.00 82.25 325 GLN A O 1
ATOM 2547 N N . GLN A 1 326 ? -31.217 -0.717 30.427 1.00 84.88 326 GLN A N 1
ATOM 2548 C CA . GLN A 1 326 ? -31.377 -2.024 29.772 1.00 84.88 326 GLN A CA 1
ATOM 2549 C C . GLN A 1 326 ? -30.989 -1.971 28.290 1.00 84.88 326 GLN A C 1
ATOM 2551 O O . GLN A 1 326 ? -30.302 -2.860 27.779 1.00 84.88 326 GLN A O 1
ATOM 2556 N N . HIS A 1 327 ? -31.389 -0.899 27.599 1.00 86.81 327 HIS A N 1
ATOM 2557 C CA . HIS A 1 327 ? -31.018 -0.679 26.203 1.00 86.81 327 HIS A CA 1
ATOM 2558 C C . HIS A 1 327 ? -29.500 -0.524 26.037 1.00 86.81 327 HIS A C 1
ATOM 2560 O O . HIS A 1 327 ? -28.925 -1.131 25.130 1.00 86.81 327 HIS A O 1
ATOM 2566 N N . ARG A 1 328 ? -28.840 0.228 26.931 1.00 83.31 328 ARG A N 1
ATOM 2567 C CA . ARG A 1 328 ? -27.382 0.419 26.924 1.00 83.31 328 ARG A CA 1
ATOM 2568 C C . ARG A 1 328 ? -26.636 -0.894 27.144 1.00 83.31 328 ARG A C 1
ATOM 2570 O O . ARG A 1 328 ? -25.732 -1.198 26.374 1.00 83.31 328 ARG A O 1
ATOM 2577 N N . GLU A 1 329 ? -27.024 -1.683 28.142 1.00 85.25 329 GLU A N 1
ATOM 2578 C CA . GLU A 1 329 ? -26.414 -2.990 28.423 1.00 85.25 329 GLU A CA 1
ATOM 2579 C C . GLU A 1 329 ? -26.522 -3.923 27.211 1.00 85.25 329 GLU A C 1
ATOM 2581 O O . GLU A 1 329 ? -25.532 -4.520 26.786 1.00 85.25 329 GLU A O 1
ATOM 2586 N N . ARG A 1 330 ? -27.699 -3.977 26.574 1.00 89.00 330 ARG A N 1
ATOM 2587 C CA . ARG A 1 330 ? -27.895 -4.729 25.327 1.00 89.00 330 ARG A CA 1
ATOM 2588 C C . ARG A 1 330 ? -27.060 -4.194 24.174 1.00 89.00 330 ARG A C 1
ATOM 2590 O O . ARG A 1 330 ? -26.586 -4.987 23.368 1.00 89.00 330 ARG A O 1
ATOM 2597 N N . MET A 1 331 ? -26.916 -2.877 24.059 1.00 86.62 331 MET A N 1
ATOM 2598 C CA . MET A 1 331 ? -26.094 -2.259 23.023 1.00 86.62 331 MET A CA 1
ATOM 2599 C C . MET A 1 331 ? -24.616 -2.614 23.211 1.00 86.62 331 MET A C 1
ATOM 2601 O O . MET A 1 331 ? -23.983 -3.029 22.248 1.00 86.62 331 MET A O 1
ATOM 2605 N N . ILE A 1 332 ? -24.086 -2.512 24.433 1.00 84.75 332 ILE A N 1
ATOM 2606 C CA . ILE A 1 332 ? -22.706 -2.908 24.752 1.00 84.75 332 ILE A CA 1
ATOM 2607 C C . ILE A 1 332 ? -22.511 -4.402 24.468 1.00 84.75 332 ILE A C 1
ATOM 2609 O O . ILE A 1 332 ? -21.571 -4.773 23.773 1.00 84.75 332 ILE A O 1
ATOM 2613 N N . ALA A 1 333 ? -23.438 -5.257 24.909 1.00 87.44 333 ALA A N 1
ATOM 2614 C CA . ALA A 1 333 ? -23.379 -6.692 24.638 1.00 87.44 333 ALA A CA 1
ATOM 2615 C C . ALA A 1 333 ? -23.445 -7.019 23.133 1.00 87.44 333 ALA A C 1
ATOM 2617 O O . ALA A 1 333 ? -22.729 -7.897 22.662 1.00 87.44 333 ALA A O 1
ATOM 2618 N N . ALA A 1 334 ? -24.275 -6.305 22.366 1.00 86.94 334 ALA A N 1
ATOM 2619 C CA . ALA A 1 334 ? -24.393 -6.467 20.915 1.00 86.94 334 ALA A CA 1
ATOM 2620 C C . ALA A 1 334 ? -23.132 -6.038 20.155 1.00 86.94 334 ALA A C 1
ATOM 2622 O O . ALA A 1 334 ? -22.869 -6.534 19.063 1.00 86.94 334 ALA A O 1
ATOM 2623 N N . LEU A 1 335 ? -22.381 -5.094 20.716 1.00 85.94 335 LEU A N 1
ATOM 2624 C CA . LEU A 1 335 ? -21.157 -4.562 20.129 1.00 85.94 335 LEU A CA 1
ATOM 2625 C C . LEU A 1 335 ? -19.896 -5.291 20.600 1.00 85.94 335 LEU A C 1
ATOM 2627 O O . LEU A 1 335 ? -18.807 -5.016 20.088 1.00 85.94 335 LEU A O 1
ATOM 2631 N N . SER A 1 336 ? -20.041 -6.234 21.530 1.00 85.00 336 SER A N 1
ATOM 2632 C CA . SER A 1 336 ? -18.914 -6.976 22.070 1.00 85.00 336 SER A CA 1
ATOM 2633 C C . SER A 1 336 ? -18.223 -7.833 21.003 1.00 85.00 336 SER A C 1
ATOM 2635 O O . SER A 1 336 ? -18.868 -8.439 20.145 1.00 85.00 336 SER A O 1
ATOM 2637 N N . GLY A 1 337 ? -16.892 -7.855 21.030 1.00 81.44 337 GLY A N 1
ATOM 2638 C CA . GLY A 1 337 ? -16.028 -8.495 20.036 1.00 81.44 337 GLY A CA 1
ATOM 2639 C C . GLY A 1 337 ? -15.681 -7.615 18.829 1.00 81.44 337 GLY A C 1
ATOM 2640 O O . GLY A 1 337 ? -14.900 -8.038 17.978 1.00 81.44 337 GLY A O 1
ATOM 2641 N N . SER A 1 338 ? -16.252 -6.409 18.730 1.00 83.69 338 SER A N 1
ATOM 2642 C CA . SER A 1 338 ? -15.914 -5.410 17.699 1.00 83.69 338 SER A CA 1
ATOM 2643 C C . SER A 1 338 ? -15.163 -4.200 18.266 1.00 83.69 338 SER A C 1
ATOM 2645 O O . SER A 1 338 ? -15.006 -3.193 17.568 1.00 83.69 338 SER A O 1
ATOM 2647 N N . GLU A 1 339 ? -14.745 -4.262 19.532 1.00 87.44 339 GLU A N 1
ATOM 2648 C CA . GLU A 1 339 ? -14.010 -3.191 20.191 1.00 87.44 339 GLU A CA 1
ATOM 2649 C C . GLU A 1 339 ? -12.627 -3.004 19.560 1.00 87.44 339 GLU A C 1
ATOM 2651 O O . GLU A 1 339 ? -11.972 -3.945 19.101 1.00 87.44 339 GLU A O 1
ATOM 2656 N N . MET A 1 340 ? -12.153 -1.763 19.578 1.00 85.75 340 MET A N 1
ATOM 2657 C CA . MET A 1 340 ? -10.766 -1.469 19.262 1.00 85.75 340 MET A CA 1
ATOM 2658 C C . MET A 1 340 ? -9.865 -2.145 20.309 1.00 85.75 340 MET A C 1
ATOM 2660 O O . MET A 1 340 ? -10.103 -1.966 21.508 1.00 85.75 340 MET A O 1
ATOM 2664 N N . PRO A 1 341 ? -8.826 -2.898 19.903 1.00 84.38 341 PRO A N 1
ATOM 2665 C CA . PRO A 1 341 ? -7.938 -3.542 20.856 1.00 84.38 341 PRO A CA 1
ATOM 2666 C C . PRO A 1 341 ? -7.238 -2.493 21.723 1.00 84.38 341 PRO A C 1
ATOM 2668 O O . PRO A 1 341 ? -6.726 -1.482 21.232 1.00 84.38 341 PRO A O 1
ATOM 2671 N N . VAL A 1 342 ? -7.199 -2.749 23.028 1.00 83.75 342 VAL A N 1
ATOM 2672 C CA . VAL A 1 342 ? -6.484 -1.897 23.981 1.00 83.75 342 VAL A CA 1
ATOM 2673 C C . VAL A 1 342 ? -4.983 -2.02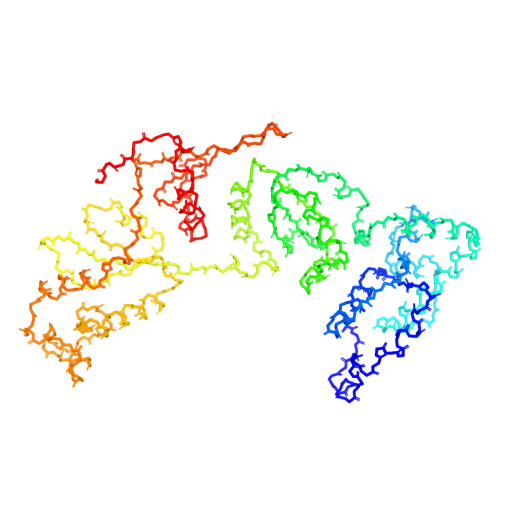6 23.733 1.00 83.75 342 VAL A C 1
ATOM 2675 O O . VAL A 1 342 ? -4.487 -3.106 23.404 1.00 83.75 342 VAL A O 1
ATOM 2678 N N . TRP A 1 343 ? -4.257 -0.916 23.863 1.00 85.50 343 TRP A N 1
ATOM 2679 C CA . TRP A 1 343 ? -2.801 -0.935 23.789 1.00 85.50 343 TRP A CA 1
ATOM 2680 C C . TRP A 1 343 ? -2.242 -1.830 24.911 1.00 85.50 343 TRP A C 1
ATOM 2682 O O . TRP A 1 343 ? -2.516 -1.569 26.082 1.00 85.50 343 TRP A O 1
ATOM 2692 N N . PRO A 1 344 ? -1.494 -2.905 24.599 1.00 83.62 344 PRO A N 1
ATOM 2693 C CA . PRO A 1 344 ? -1.170 -3.937 25.590 1.00 83.62 344 PRO A CA 1
ATOM 2694 C C . PRO A 1 344 ? -0.015 -3.562 26.537 1.00 83.62 344 PRO A C 1
ATOM 2696 O O . PRO A 1 344 ? 0.336 -4.346 27.425 1.00 83.62 344 PRO A O 1
ATOM 2699 N N . PHE A 1 345 ? 0.600 -2.391 26.355 1.00 83.31 345 PHE A N 1
ATOM 2700 C CA . PHE A 1 345 ? 1.792 -1.960 27.083 1.00 83.31 345 PHE A CA 1
ATOM 2701 C C . PHE A 1 345 ? 1.539 -0.698 27.901 1.00 83.31 345 PHE A C 1
ATOM 2703 O O . PHE A 1 345 ? 0.704 0.135 27.558 1.00 83.31 345 PHE A O 1
ATOM 2710 N N . VAL A 1 346 ? 2.311 -0.539 28.975 1.00 81.94 346 VAL A N 1
ATOM 2711 C CA . VAL A 1 346 ? 2.355 0.714 29.730 1.00 81.94 346 VAL A CA 1
ATOM 2712 C C . VAL A 1 346 ? 3.296 1.691 29.016 1.00 81.94 346 VAL A C 1
ATOM 2714 O O . VAL A 1 346 ? 4.511 1.602 29.170 1.00 81.94 346 VAL A O 1
ATOM 2717 N N . GLY A 1 347 ? 2.719 2.619 28.249 1.00 84.31 347 GLY A N 1
ATOM 2718 C CA . GLY A 1 347 ? 3.438 3.670 27.522 1.00 84.31 347 GLY A CA 1
ATOM 2719 C C . GLY A 1 347 ? 4.068 3.220 26.199 1.00 84.31 347 GLY A C 1
ATOM 2720 O O . GLY A 1 347 ? 3.689 2.197 25.616 1.00 84.31 347 GLY A O 1
ATOM 2721 N N . ALA A 1 348 ? 5.038 4.015 25.739 1.00 87.75 348 ALA A N 1
ATOM 2722 C CA . ALA A 1 348 ? 5.719 3.816 24.467 1.00 87.75 348 ALA A CA 1
ATOM 2723 C C . ALA A 1 348 ? 6.663 2.603 24.486 1.00 87.75 348 ALA A C 1
ATOM 2725 O O . ALA A 1 348 ? 7.404 2.382 25.445 1.00 87.75 348 ALA A O 1
ATOM 2726 N N . VAL A 1 349 ? 6.686 1.858 23.383 1.00 89.00 349 VAL A N 1
ATOM 2727 C CA . VAL A 1 349 ? 7.559 0.697 23.163 1.00 89.00 349 VAL A CA 1
ATOM 2728 C C . VAL A 1 349 ? 8.497 0.939 21.995 1.00 89.00 349 VAL A C 1
ATOM 2730 O O . VAL A 1 349 ? 8.155 1.649 21.048 1.00 89.00 349 VAL A O 1
ATOM 2733 N N . THR A 1 350 ? 9.673 0.315 22.043 1.00 89.31 350 THR A N 1
ATOM 2734 C CA . THR A 1 350 ? 10.644 0.361 20.945 1.00 89.31 350 THR A CA 1
ATOM 2735 C C . THR A 1 350 ? 10.827 -1.033 20.365 1.00 89.31 350 THR A C 1
ATOM 2737 O O . THR A 1 350 ? 11.149 -1.973 21.088 1.00 89.31 350 THR A O 1
ATOM 2740 N N . PHE A 1 351 ? 10.639 -1.168 19.061 1.00 88.56 351 PHE A N 1
ATOM 2741 C CA . PHE A 1 351 ? 11.014 -2.347 18.298 1.00 88.56 351 PHE A CA 1
ATOM 2742 C C . PHE A 1 351 ? 12.338 -2.089 17.591 1.00 88.56 351 PHE A C 1
ATOM 2744 O O . PHE A 1 351 ? 12.512 -1.061 16.936 1.00 88.56 351 PHE A O 1
ATOM 2751 N N . GLU A 1 352 ? 13.261 -3.025 17.734 1.00 89.31 352 GLU A N 1
ATOM 2752 C CA . GLU A 1 352 ? 14.573 -2.958 17.115 1.00 89.31 352 GLU A CA 1
ATOM 2753 C C . GLU A 1 352 ? 14.619 -3.934 15.942 1.00 89.31 352 GLU A C 1
ATOM 2755 O O . GLU A 1 352 ? 14.483 -5.141 16.122 1.00 89.31 352 GLU A O 1
ATOM 2760 N N . GLU A 1 353 ? 14.807 -3.409 14.734 1.00 88.19 353 GLU A N 1
ATOM 2761 C CA . GLU A 1 353 ? 15.016 -4.224 13.540 1.00 88.19 353 GLU A CA 1
ATOM 2762 C C . GLU A 1 353 ? 16.497 -4.161 13.155 1.00 88.19 353 GLU A C 1
ATOM 2764 O O . GLU A 1 353 ? 17.072 -3.072 13.071 1.00 88.19 353 GLU A O 1
ATOM 2769 N N . ARG A 1 354 ? 17.124 -5.323 12.944 1.00 88.44 354 ARG A N 1
ATOM 2770 C CA . ARG A 1 354 ? 18.550 -5.441 12.611 1.00 88.44 354 ARG A CA 1
ATOM 2771 C C . ARG A 1 354 ? 18.748 -6.123 11.262 1.00 88.44 354 ARG A C 1
ATOM 2773 O O . ARG A 1 354 ? 18.187 -7.189 11.022 1.00 88.44 354 ARG A O 1
ATOM 2780 N N . ASP A 1 355 ? 19.618 -5.541 10.445 1.00 83.75 355 ASP A N 1
ATOM 2781 C CA . ASP A 1 355 ? 20.193 -6.151 9.251 1.00 83.75 355 ASP A CA 1
ATOM 2782 C C . ASP A 1 355 ? 21.671 -6.454 9.514 1.00 83.75 355 ASP A C 1
ATOM 2784 O O . ASP A 1 355 ? 22.523 -5.566 9.436 1.00 83.75 355 ASP A O 1
ATOM 2788 N N . GLU A 1 356 ? 21.981 -7.710 9.837 1.00 82.62 356 GLU A N 1
ATOM 2789 C CA . GLU A 1 356 ? 23.362 -8.152 10.067 1.00 82.62 356 GLU A CA 1
ATOM 2790 C C . GLU A 1 356 ? 24.213 -8.097 8.791 1.00 82.62 356 GLU A C 1
ATOM 2792 O O . GLU A 1 356 ? 25.416 -7.858 8.862 1.00 82.62 356 GLU A O 1
ATOM 2797 N N . ALA A 1 357 ? 23.605 -8.291 7.615 1.00 77.12 357 ALA A N 1
ATOM 2798 C CA . ALA A 1 357 ? 24.334 -8.332 6.351 1.00 77.12 357 ALA A CA 1
ATOM 2799 C C . ALA A 1 357 ? 24.832 -6.944 5.923 1.00 77.12 357 ALA A C 1
ATOM 2801 O O . ALA A 1 357 ? 25.842 -6.842 5.227 1.00 77.12 357 ALA A O 1
ATOM 2802 N N . ASN A 1 358 ? 24.136 -5.885 6.345 1.00 77.94 358 ASN A N 1
ATOM 2803 C CA . ASN A 1 358 ? 24.453 -4.497 6.005 1.00 77.94 358 ASN A CA 1
ATOM 2804 C C . ASN A 1 358 ? 24.835 -3.635 7.228 1.00 77.94 358 ASN A C 1
ATOM 2806 O O . ASN A 1 358 ? 24.884 -2.413 7.097 1.00 77.94 358 ASN A O 1
ATOM 2810 N N . ASP A 1 359 ? 25.086 -4.257 8.390 1.00 85.12 359 ASP A N 1
ATOM 2811 C CA . ASP A 1 359 ? 25.418 -3.612 9.676 1.00 85.12 359 ASP A CA 1
ATOM 2812 C C . ASP A 1 359 ? 24.499 -2.421 10.010 1.00 85.12 359 ASP A C 1
ATOM 2814 O O . ASP A 1 359 ? 24.935 -1.298 10.279 1.00 85.12 359 ASP A O 1
ATOM 2818 N N . ARG A 1 360 ? 23.182 -2.649 9.921 1.00 86.94 360 ARG A N 1
ATOM 2819 C CA . ARG A 1 360 ? 22.170 -1.603 10.107 1.00 86.94 360 ARG A CA 1
ATOM 2820 C C . ARG A 1 360 ? 21.189 -1.960 11.210 1.00 86.94 360 ARG A C 1
ATOM 2822 O O . ARG A 1 360 ? 20.686 -3.076 11.272 1.00 86.94 360 ARG A O 1
ATOM 2829 N N . VAL A 1 361 ? 20.854 -0.970 12.032 1.00 88.81 361 VAL A N 1
ATOM 2830 C CA . VAL A 1 361 ? 19.823 -1.079 13.067 1.00 88.81 361 VAL A CA 1
ATOM 2831 C C . VAL A 1 361 ? 18.843 0.076 12.914 1.00 88.81 361 VAL A C 1
ATOM 2833 O O . VAL A 1 361 ? 19.252 1.236 12.946 1.00 88.81 361 VAL A O 1
ATOM 2836 N N . ASP A 1 362 ? 17.557 -0.238 12.773 1.00 88.31 362 ASP A N 1
ATOM 2837 C CA . ASP A 1 362 ? 16.480 0.748 12.794 1.00 88.31 362 ASP A CA 1
ATOM 2838 C C . ASP A 1 362 ? 15.673 0.574 14.094 1.00 88.31 362 ASP A C 1
ATOM 2840 O O . ASP A 1 362 ? 15.165 -0.508 14.398 1.00 88.31 362 ASP A O 1
ATOM 2844 N N . LEU A 1 363 ? 15.550 1.657 14.868 1.00 89.19 363 LEU A N 1
ATOM 2845 C CA . LEU A 1 363 ? 14.759 1.704 16.099 1.00 89.19 363 LEU A CA 1
ATOM 2846 C C . LEU A 1 363 ? 13.406 2.355 15.816 1.00 89.19 363 LEU A C 1
ATOM 2848 O O . LEU A 1 363 ? 13.328 3.533 15.465 1.00 89.19 363 LEU A O 1
ATOM 2852 N N . LEU A 1 364 ? 12.337 1.584 15.978 1.00 89.62 364 LEU A N 1
ATOM 2853 C CA . LEU A 1 364 ? 10.972 1.982 15.658 1.00 89.62 364 LEU A CA 1
ATOM 2854 C C . LEU A 1 364 ? 10.163 2.113 16.943 1.00 89.62 364 LEU A C 1
ATOM 2856 O O . LEU A 1 364 ? 10.005 1.148 17.686 1.00 89.62 364 LEU A O 1
ATOM 2860 N N . GLN A 1 365 ? 9.644 3.305 17.210 1.00 90.56 365 GLN A N 1
ATOM 2861 C CA . GLN A 1 365 ? 8.919 3.593 18.441 1.00 90.56 365 GLN A CA 1
ATOM 2862 C C . GLN A 1 365 ? 7.414 3.683 18.191 1.00 90.56 365 GLN A C 1
ATOM 2864 O O . GLN A 1 365 ? 6.975 4.288 17.211 1.00 90.56 365 GLN A O 1
ATOM 2869 N N . PHE A 1 366 ? 6.625 3.102 19.094 1.00 90.81 366 PHE A N 1
ATOM 2870 C CA . PHE A 1 366 ? 5.167 3.073 19.004 1.00 90.81 366 PHE A CA 1
ATOM 2871 C C . PHE A 1 366 ? 4.524 3.356 20.351 1.00 90.81 366 PHE A C 1
ATOM 2873 O O . PHE A 1 366 ? 5.027 2.923 21.384 1.00 90.81 366 PHE A O 1
ATOM 2880 N N . ASP A 1 367 ? 3.387 4.036 20.335 1.00 88.44 367 ASP A N 1
ATOM 2881 C CA . ASP A 1 367 ? 2.601 4.317 21.530 1.00 88.44 367 ASP A CA 1
ATOM 2882 C C . ASP A 1 367 ? 1.129 4.488 21.159 1.00 88.44 367 ASP A C 1
ATOM 2884 O O . ASP A 1 367 ? 0.824 5.134 20.157 1.00 88.44 367 ASP A O 1
ATOM 2888 N N . GLU A 1 368 ? 0.226 3.884 21.934 1.00 86.56 368 GLU A N 1
ATOM 2889 C CA . GLU A 1 368 ? -1.227 3.904 21.686 1.00 86.56 368 GLU A CA 1
ATOM 2890 C C . GLU A 1 368 ? -1.586 3.617 20.210 1.00 86.56 368 GLU A C 1
ATOM 2892 O O . GLU A 1 368 ? -2.356 4.337 19.577 1.00 86.56 368 GLU A O 1
ATOM 2897 N N . TRP A 1 369 ? -0.983 2.569 19.628 1.00 88.88 369 TRP A N 1
ATOM 2898 C CA . TRP A 1 369 ? -1.144 2.174 18.216 1.00 88.88 369 TRP A CA 1
ATOM 2899 C C . TRP A 1 369 ? -0.670 3.191 17.161 1.00 88.88 369 TRP A C 1
ATOM 2901 O O . TRP A 1 369 ? -0.899 2.988 15.966 1.00 88.88 369 TRP A O 1
ATOM 2911 N N . CYS A 1 370 ? 0.018 4.252 17.575 1.00 87.88 370 CYS A N 1
ATOM 2912 C CA . CYS A 1 370 ? 0.594 5.273 16.707 1.00 87.88 370 CYS A CA 1
ATOM 2913 C C . CYS A 1 370 ? 2.118 5.109 16.625 1.00 87.88 370 CYS A C 1
ATOM 2915 O O . CYS A 1 370 ? 2.756 4.669 17.580 1.00 87.88 370 CYS A O 1
ATOM 2917 N N . ALA A 1 371 ? 2.719 5.481 15.494 1.00 89.00 371 ALA A N 1
ATOM 2918 C CA . ALA A 1 371 ? 4.175 5.564 15.376 1.00 89.00 371 ALA A CA 1
ATOM 2919 C C . ALA A 1 371 ? 4.704 6.867 15.997 1.00 89.00 371 ALA A C 1
ATOM 2921 O O . ALA A 1 371 ? 4.033 7.901 15.970 1.00 89.00 371 ALA A O 1
ATOM 2922 N N . LEU A 1 372 ? 5.921 6.821 16.530 1.00 88.38 372 LEU A N 1
ATOM 2923 C CA . LEU A 1 372 ? 6.645 7.963 17.079 1.00 88.38 372 LEU A CA 1
ATOM 2924 C C . LEU A 1 372 ? 7.821 8.310 16.157 1.00 88.38 372 LEU A C 1
ATOM 2926 O O . LEU A 1 372 ? 8.590 7.436 15.760 1.00 88.38 372 LEU A O 1
ATOM 2930 N N . ALA A 1 373 ? 7.991 9.594 15.849 1.00 83.69 373 ALA A N 1
ATOM 2931 C CA . ALA A 1 373 ? 9.141 10.125 15.126 1.00 83.69 373 ALA A CA 1
ATOM 2932 C C . ALA A 1 373 ? 9.884 11.117 16.027 1.00 83.69 373 ALA A C 1
ATOM 2934 O O . ALA A 1 373 ? 9.346 12.164 16.381 1.00 83.69 373 ALA A O 1
ATOM 2935 N N . GLY A 1 374 ? 11.107 10.773 16.443 1.00 78.31 374 GLY A N 1
ATOM 2936 C CA . GLY A 1 374 ? 11.890 11.610 17.363 1.00 78.31 374 GLY A CA 1
ATOM 2937 C C . GLY A 1 374 ? 11.191 11.861 18.708 1.00 78.31 374 GLY A C 1
ATOM 2938 O O . GLY A 1 374 ? 11.307 12.949 19.263 1.00 78.31 374 GLY A O 1
ATOM 2939 N N . GLY A 1 375 ? 10.407 10.891 19.193 1.00 78.69 375 GLY A N 1
ATOM 2940 C CA . GLY A 1 375 ? 9.596 11.015 20.410 1.00 78.69 375 GLY A CA 1
ATOM 2941 C C . GLY A 1 375 ? 8.271 11.769 20.238 1.00 78.69 375 GLY A C 1
ATOM 2942 O O . GLY A 1 375 ? 7.483 11.819 21.179 1.00 78.69 375 GLY A O 1
ATOM 2943 N N . VAL A 1 376 ? 7.984 12.321 19.054 1.00 83.50 376 VAL A N 1
ATOM 2944 C CA . VAL A 1 376 ? 6.702 12.975 18.752 1.00 83.50 376 VAL A CA 1
ATOM 2945 C C . VAL A 1 376 ? 5.750 11.976 18.106 1.00 83.50 376 VAL A C 1
ATOM 2947 O O . VAL A 1 376 ? 6.114 11.278 17.159 1.00 83.50 376 VAL A O 1
ATOM 2950 N N . ARG A 1 377 ? 4.513 11.914 18.603 1.00 84.06 377 ARG A N 1
ATOM 2951 C CA . ARG A 1 377 ? 3.480 11.018 18.076 1.00 84.06 377 ARG A CA 1
ATOM 2952 C C . ARG A 1 377 ? 2.997 11.486 16.709 1.00 84.06 377 ARG A C 1
ATOM 2954 O O . ARG A 1 377 ? 2.587 12.634 16.547 1.00 84.06 377 ARG A O 1
ATOM 2961 N N . LEU A 1 378 ? 3.044 10.583 15.735 1.00 84.00 378 LEU A N 1
ATOM 2962 C CA . LEU A 1 378 ? 2.478 10.802 14.412 1.00 84.00 378 LEU A CA 1
ATOM 2963 C C . LEU A 1 378 ? 0.954 10.592 14.436 1.00 84.00 378 LEU A C 1
ATOM 2965 O O . LEU A 1 378 ? 0.456 9.848 15.285 1.00 84.00 378 LEU A O 1
ATOM 2969 N N . PRO A 1 379 ? 0.205 11.216 13.506 1.00 82.62 379 PRO A N 1
ATOM 2970 C CA . PRO A 1 379 ? -1.242 11.052 13.434 1.00 82.62 379 PRO A CA 1
ATOM 2971 C C . PRO A 1 379 ? -1.707 9.600 13.259 1.00 82.62 379 PRO A C 1
ATOM 2973 O O . PRO A 1 379 ? -1.015 8.767 12.669 1.00 82.62 379 PRO A O 1
ATOM 2976 N N . PHE A 1 380 ? -2.951 9.376 13.691 1.00 84.44 380 PHE A N 1
ATOM 2977 C CA . PHE A 1 380 ? -3.813 8.230 13.398 1.00 84.44 380 PHE A CA 1
ATOM 2978 C C . PHE A 1 380 ? -3.628 7.613 12.005 1.00 84.44 380 PHE A C 1
ATOM 2980 O O . PHE A 1 380 ? -4.212 8.148 11.063 1.00 84.44 380 PHE A O 1
ATOM 2987 N N . ASP A 1 381 ? -2.947 6.471 11.858 1.00 83.44 381 ASP A N 1
ATOM 2988 C CA . ASP A 1 381 ? -2.835 5.791 10.568 1.00 83.44 381 ASP A CA 1
ATOM 2989 C C . ASP A 1 381 ? -3.261 4.316 10.603 1.00 83.44 381 ASP A C 1
ATOM 2991 O O . ASP A 1 381 ? -2.671 3.486 11.291 1.00 83.44 381 ASP A O 1
ATOM 2995 N N . VAL A 1 382 ? -4.278 3.963 9.807 1.00 83.69 382 VAL A N 1
ATOM 2996 C CA . VAL A 1 382 ? -4.825 2.593 9.764 1.00 83.69 382 VAL A CA 1
ATOM 2997 C C . VAL A 1 382 ? -3.842 1.583 9.178 1.00 83.69 382 VAL A C 1
ATOM 2999 O O . VAL A 1 382 ? -3.859 0.416 9.582 1.00 83.69 382 VAL A O 1
ATOM 3002 N N . ASP A 1 383 ? -3.010 1.987 8.218 1.00 84.19 383 ASP A N 1
ATOM 3003 C CA . ASP A 1 383 ? -2.031 1.077 7.623 1.00 84.19 383 ASP A CA 1
ATOM 3004 C C . ASP A 1 383 ? -0.934 0.765 8.643 1.00 84.19 383 ASP A C 1
ATOM 3006 O O . ASP A 1 383 ? -0.584 -0.404 8.823 1.00 84.19 383 ASP A O 1
ATOM 3010 N N . VAL A 1 384 ? -0.479 1.783 9.382 1.00 87.12 384 VAL A N 1
ATOM 3011 C CA . VAL A 1 384 ? 0.460 1.626 10.504 1.00 87.12 384 VAL A CA 1
ATOM 3012 C C . VAL A 1 384 ? -0.152 0.775 11.617 1.00 87.12 384 VAL A C 1
ATOM 3014 O O . VAL A 1 384 ? 0.474 -0.190 12.046 1.00 87.12 384 VAL A O 1
ATOM 3017 N N . PHE A 1 385 ? -1.401 1.026 12.020 1.00 88.06 385 PHE A N 1
ATOM 3018 C CA . PHE A 1 385 ? -2.106 0.203 13.010 1.00 88.06 385 PHE A CA 1
ATOM 3019 C C . PHE A 1 385 ? -2.141 -1.282 12.613 1.00 88.06 385 PHE A C 1
ATOM 3021 O O . PHE A 1 385 ? -1.781 -2.157 13.402 1.00 88.06 385 PHE A O 1
ATOM 3028 N N . LYS A 1 386 ? -2.514 -1.587 11.362 1.00 87.38 386 LYS A N 1
ATOM 3029 C CA . LYS A 1 386 ? -2.530 -2.968 10.843 1.00 87.38 386 LYS A CA 1
ATOM 3030 C C . LYS A 1 386 ? -1.136 -3.586 10.768 1.00 87.38 386 LYS A C 1
ATOM 3032 O O . LYS A 1 386 ? -1.005 -4.810 10.849 1.00 87.38 386 LYS A O 1
ATOM 3037 N N . LEU A 1 387 ? -0.103 -2.778 10.538 1.00 88.56 387 LEU A N 1
ATOM 3038 C CA . LEU A 1 387 ? 1.287 -3.223 10.560 1.00 88.56 387 LEU A CA 1
ATOM 3039 C C . LEU A 1 387 ? 1.712 -3.586 11.984 1.00 88.56 387 LEU A C 1
ATOM 3041 O O . LEU A 1 387 ? 2.158 -4.713 12.191 1.00 88.56 387 LEU A O 1
ATOM 3045 N N . ILE A 1 388 ? 1.478 -2.699 12.954 1.00 88.50 388 ILE A N 1
ATOM 3046 C CA . ILE A 1 388 ? 1.769 -2.931 14.374 1.00 88.50 388 ILE A CA 1
ATOM 3047 C C . ILE A 1 388 ? 1.024 -4.173 14.875 1.00 88.50 388 ILE A C 1
ATOM 3049 O O . ILE A 1 388 ? 1.645 -5.059 15.451 1.00 88.50 388 ILE A O 1
ATOM 3053 N N . GLY A 1 389 ? -0.279 -4.302 14.595 1.00 86.56 389 GLY A N 1
ATOM 3054 C CA . GLY A 1 389 ? -1.079 -5.450 15.038 1.00 86.56 389 GLY A CA 1
ATOM 3055 C C . GLY A 1 389 ? -0.583 -6.790 14.487 1.00 86.56 389 GLY A C 1
ATOM 3056 O O . GLY A 1 389 ? -0.482 -7.768 15.227 1.00 86.56 389 GLY A O 1
ATOM 3057 N N . ARG A 1 390 ? -0.201 -6.844 13.203 1.00 87.06 390 ARG A N 1
ATOM 3058 C CA . ARG A 1 390 ? 0.403 -8.054 12.614 1.00 87.06 390 ARG A CA 1
ATOM 3059 C C . ARG A 1 390 ? 1.765 -8.380 13.213 1.00 87.06 390 ARG A C 1
ATOM 3061 O O . ARG A 1 390 ? 2.114 -9.555 13.285 1.00 87.06 390 ARG A O 1
ATOM 3068 N N . MET A 1 391 ? 2.529 -7.358 13.583 1.00 84.44 391 MET A N 1
ATOM 3069 C CA . MET A 1 391 ? 3.857 -7.532 14.148 1.00 84.44 391 MET A CA 1
ATOM 3070 C C . MET A 1 391 ? 3.770 -8.005 15.602 1.00 84.44 391 MET A C 1
ATOM 3072 O O . MET A 1 391 ? 4.355 -9.030 15.932 1.00 84.44 391 MET A O 1
ATOM 3076 N N . LEU A 1 392 ? 2.915 -7.384 16.420 1.00 84.94 392 LEU A N 1
ATOM 3077 C CA . LEU A 1 392 ? 2.632 -7.823 17.789 1.00 84.94 392 LEU A CA 1
ATOM 3078 C C . LEU A 1 392 ? 2.140 -9.268 17.866 1.00 84.94 392 LEU A C 1
ATOM 3080 O O . LEU A 1 392 ? 2.499 -9.979 18.794 1.00 84.94 392 LEU A O 1
ATOM 3084 N N . ALA A 1 393 ? 1.362 -9.730 16.886 1.00 82.81 393 ALA A N 1
ATOM 3085 C CA . ALA A 1 393 ? 0.915 -11.120 16.840 1.00 82.81 393 ALA A CA 1
ATOM 3086 C C . ALA A 1 393 ? 2.047 -12.132 16.562 1.00 82.81 393 ALA A C 1
ATOM 3088 O O . ALA A 1 393 ? 1.883 -13.313 16.854 1.00 82.81 393 ALA A O 1
ATOM 3089 N N . LYS A 1 394 ? 3.167 -11.699 15.967 1.00 80.38 394 LYS A N 1
ATOM 3090 C CA . LYS A 1 394 ? 4.275 -12.573 15.539 1.00 80.38 394 LYS A CA 1
ATOM 3091 C C . LYS A 1 394 ? 5.537 -12.448 16.393 1.00 80.38 394 LYS A C 1
ATOM 3093 O O . LYS A 1 394 ? 6.211 -13.446 16.602 1.00 80.38 394 LYS A O 1
ATOM 3098 N N . HIS A 1 395 ? 5.842 -11.240 16.850 1.00 78.38 395 HIS A N 1
ATOM 3099 C CA . HIS A 1 395 ? 7.123 -10.831 17.439 1.00 78.38 395 HIS A CA 1
ATOM 3100 C C . HIS A 1 395 ? 6.892 -10.082 18.753 1.00 78.38 395 HIS A C 1
ATOM 3102 O O . HIS A 1 395 ? 7.491 -9.050 19.040 1.00 78.38 395 HIS A O 1
ATOM 3108 N N . ALA A 1 396 ? 5.942 -10.571 19.546 1.00 71.94 396 ALA A N 1
ATOM 3109 C CA . ALA A 1 396 ? 5.456 -9.877 20.731 1.00 71.94 396 ALA A CA 1
ATOM 3110 C C . ALA A 1 396 ? 6.558 -9.626 21.783 1.00 71.94 396 ALA A C 1
ATOM 3112 O O . ALA A 1 396 ? 6.432 -8.698 22.586 1.00 71.94 396 ALA A O 1
ATOM 3113 N N . ASP A 1 397 ? 7.594 -10.466 21.789 1.00 73.12 397 ASP A N 1
ATOM 3114 C CA . ASP A 1 397 ? 8.680 -10.469 22.773 1.00 73.12 397 ASP A CA 1
ATOM 3115 C C . ASP A 1 397 ? 9.901 -9.645 22.320 1.00 73.12 397 ASP A C 1
ATOM 3117 O O . ASP A 1 397 ? 10.764 -9.337 23.137 1.00 73.12 397 ASP A O 1
ATOM 3121 N N . ASP A 1 398 ? 9.923 -9.208 21.056 1.00 75.56 398 ASP A N 1
ATOM 3122 C CA . ASP A 1 398 ? 11.019 -8.430 20.456 1.00 75.56 398 ASP A CA 1
ATOM 3123 C C . ASP A 1 398 ? 10.891 -6.916 20.735 1.00 75.56 398 ASP A C 1
ATOM 3125 O O . ASP A 1 398 ? 11.739 -6.109 20.351 1.00 75.56 398 ASP A O 1
ATOM 3129 N N . PHE A 1 399 ? 9.820 -6.494 21.410 1.00 75.12 399 PHE A N 1
ATOM 3130 C CA . PHE A 1 399 ? 9.634 -5.109 21.833 1.00 75.12 399 PHE A CA 1
ATOM 3131 C C . PHE A 1 399 ? 10.363 -4.850 23.153 1.00 75.12 399 PHE A C 1
ATOM 3133 O O . PHE A 1 399 ? 10.158 -5.544 24.142 1.00 75.12 399 PHE A O 1
ATOM 3140 N N . SER A 1 400 ? 11.174 -3.798 23.203 1.00 68.94 400 SER A N 1
ATOM 3141 C CA . SER A 1 400 ? 11.878 -3.343 24.405 1.00 68.94 400 SER A CA 1
ATOM 3142 C C . SER A 1 400 ? 11.117 -2.201 25.103 1.00 68.94 400 SER A C 1
ATOM 3144 O O . SER A 1 400 ? 10.445 -1.393 24.456 1.00 68.94 400 SER A O 1
ATOM 3146 N N . GLY A 1 401 ? 11.191 -2.152 26.444 1.00 58.88 401 GLY A N 1
ATOM 3147 C CA . GLY A 1 401 ? 10.440 -1.204 27.297 1.00 58.88 401 GLY A CA 1
ATOM 3148 C C . GLY A 1 401 ? 9.225 -1.795 28.038 1.00 58.88 401 GLY A C 1
ATOM 3149 O O . GLY A 1 401 ? 8.408 -1.067 28.593 1.00 58.88 401 GLY A O 1
ATOM 3150 N N . LEU A 1 402 ? 9.088 -3.123 28.058 1.00 55.16 402 LEU A N 1
ATOM 3151 C CA . LEU A 1 402 ? 7.879 -3.840 28.469 1.00 55.16 402 LEU A CA 1
ATOM 3152 C C . LEU A 1 402 ? 7.574 -3.807 29.982 1.00 55.16 402 LEU A C 1
ATOM 3154 O O . LEU A 1 402 ? 8.260 -4.429 30.792 1.00 55.16 402 LEU A O 1
ATOM 3158 N N . ARG A 1 403 ? 6.404 -3.269 30.342 1.00 54.94 403 ARG A N 1
ATOM 3159 C CA . ARG A 1 403 ? 5.491 -3.939 31.284 1.00 54.94 403 ARG A CA 1
ATOM 3160 C C . ARG A 1 403 ? 4.169 -4.159 30.556 1.00 54.94 403 ARG A C 1
ATOM 3162 O O . ARG A 1 403 ? 3.428 -3.205 30.331 1.00 54.94 403 ARG A O 1
ATOM 3169 N N . ARG A 1 404 ? 3.893 -5.401 30.139 1.00 56.09 404 ARG A N 1
ATOM 3170 C CA . ARG A 1 404 ? 2.556 -5.768 29.645 1.00 56.09 404 ARG A CA 1
ATOM 3171 C C . ARG A 1 404 ? 1.555 -5.573 30.777 1.00 56.09 404 ARG A C 1
ATOM 3173 O O . ARG A 1 404 ? 1.839 -5.952 31.918 1.00 56.09 404 ARG A O 1
ATOM 3180 N N . ILE A 1 405 ? 0.394 -5.013 30.460 1.00 56.81 405 ILE A N 1
ATOM 3181 C CA . ILE A 1 405 ? -0.729 -5.025 31.394 1.00 56.81 405 ILE A CA 1
ATOM 3182 C C . ILE A 1 405 ? -1.110 -6.501 31.565 1.00 56.81 405 ILE A C 1
ATOM 3184 O O . ILE A 1 405 ? -1.412 -7.179 30.584 1.00 56.81 405 ILE A O 1
ATOM 3188 N N . LYS A 1 406 ? -1.007 -7.035 32.790 1.00 42.41 406 LYS A N 1
ATOM 3189 C CA . LYS A 1 406 ? -1.595 -8.343 33.102 1.00 42.41 406 LYS A CA 1
ATOM 3190 C C . LYS A 1 406 ? -3.106 -8.156 33.003 1.00 42.41 406 LYS A C 1
ATOM 3192 O O . LYS A 1 406 ? -3.671 -7.498 33.872 1.00 42.41 406 LYS A O 1
ATOM 3197 N N . VAL A 1 407 ? -3.686 -8.637 31.906 1.00 36.38 407 VAL A N 1
ATOM 3198 C CA . VAL A 1 407 ? -5.138 -8.688 31.699 1.00 36.38 407 VAL A CA 1
ATOM 3199 C C . VAL A 1 407 ? -5.745 -9.689 32.666 1.00 36.38 407 VAL A C 1
ATOM 3201 O O . VAL A 1 407 ? -5.152 -10.787 32.801 1.00 36.38 407 VAL A O 1
#

pLDDT: mean 81.93, std 10.61, range [36.38, 95.44]

Mean predicted aligned error: 14.75 Å